Protein 1QYR (pdb70)

Organism: Escherichia coli (strain K12) (NCBI:txid83333)

Sequence (504 aa):
QNFLNDQFVIDSIVSAINPQKGQAMVEIGPGLAALTEPVGERLDQLTVIELDRDLAARLQTHPFLGPKLTIYQQDAMTFNFGELAEKMGQPLRVFGNLPYNISTPLMFHLFSYTDAIADMHFMLQKEVVNRLVAGPNSKAYGRLSVMAQYYCNVIPVLEVPPSAFTPPPKVDSAVVRLVPHATMPHPVKDVRVLSRITTEAFNQRRKTIRNSLGNLFSVEVLTGMGIDPAMRAENISVAQYCQMANYLAENAQNFLNDQFVIDSIVSAINPQKGQAMVEIGPGLAALTEPVGERLDQLTVIELDRDLAARLQTHPFLGPKLTIYQQDAMTFNFGELAEKMGQPLRVFGNLPYNISTPLMFHLFSYTDAIADMHFMLQKEVVNRLVAGPNSKAYGRLSVMAQYYCNVIPVLEVPPSAFTPPPKVDSAVVRLVPHATMPHPVKDVRVLSRITTEAFNQRRKTIRNSLGNLFSVEVLTGMGIDPAMRAENISVAQYCQMANYLAENA

Structure (mmCIF, N/CA/C/O backbone):
data_1QYR
#
_entry.id   1QYR
#
_cell.length_a   173.912
_cell.length_b   38.428
_cell.length_c   82.982
_cell.angle_alpha   90.00
_cell.angle_beta   90.005
_cell.angle_gamma   90.00
#
_symmetry.space_group_name_H-M   'C 1 2 1'
#
loop_
_entity.id
_entity.type
_entity.pdbx_description
1 polymer 'High level Kasugamycin resistance protein'
2 water water
#
loop_
_atom_site.group_PDB
_atom_site.id
_atom_site.type_symbol
_atom_site.label_atom_id
_atom_site.label_alt_id
_atom_site.label_comp_id
_atom_site.label_asym_id
_atom_site.label_entity_id
_atom_site.label_seq_id
_atom_site.pdbx_PDB_ins_code
_atom_site.Cartn_x
_atom_site.Cartn_y
_atom_site.Cartn_z
_atom_site.occupancy
_atom_site.B_iso_or_equiv
_atom_site.auth_seq_id
_atom_site.auth_comp_id
_atom_site.auth_asym_id
_atom_site.auth_atom_id
_atom_site.pdbx_PDB_model_num
ATOM 1 N N . GLN A 1 1 ? 40.929 36.891 26.009 1.00 38.41 17 GLN A N 1
ATOM 2 C CA . GLN A 1 1 ? 39.752 37.805 26.195 1.00 38.24 17 GLN A CA 1
ATOM 3 C C . GLN A 1 1 ? 38.442 37.284 25.562 1.00 37.45 17 GLN A C 1
ATOM 4 O O . GLN A 1 1 ? 37.410 37.281 26.231 1.00 37.88 17 GLN A O 1
ATOM 6 N N . ASN A 1 2 ? 38.473 36.837 24.302 1.00 36.01 18 ASN A N 1
ATOM 7 C CA . ASN A 1 2 ? 37.253 36.319 23.658 1.00 34.65 18 ASN A CA 1
ATOM 8 C C . ASN A 1 2 ? 37.024 34.842 24.012 1.00 33.39 18 ASN A C 1
ATOM 9 O O . ASN A 1 2 ? 37.556 33.941 23.343 1.00 33.85 18 ASN A O 1
ATOM 14 N N . PHE A 1 3 ? 36.223 34.592 25.045 1.00 31.53 19 PHE A N 1
ATOM 15 C CA . PHE A 1 3 ? 36.010 33.220 25.546 1.00 30.08 19 PHE A CA 1
ATOM 16 C C . PHE A 1 3 ? 34.996 32.448 24.736 1.00 29.59 19 PHE A C 1
ATOM 17 O O . PHE A 1 3 ? 33.878 32.923 24.515 1.00 27.66 19 PHE A O 1
ATOM 25 N N . LEU A 1 4 ? 35.393 31.241 24.330 1.00 29.79 20 LEU A N 1
ATOM 26 C CA . LEU A 1 4 ? 34.538 30.359 23.531 1.00 30.67 20 LEU A CA 1
ATOM 27 C C . LEU A 1 4 ? 33.389 29.897 24.394 1.00 31.06 20 LEU A C 1
ATOM 28 O O . LEU A 1 4 ? 33.581 29.364 25.484 1.00 32.21 20 LEU A O 1
ATOM 33 N N . ASN A 1 5 ? 32.183 30.159 23.934 1.00 31.43 21 ASN A N 1
ATOM 34 C CA . ASN A 1 5 ? 31.028 29.930 24.766 1.00 31.72 21 ASN A CA 1
ATOM 35 C C . ASN A 1 5 ? 29.937 29.050 24.130 1.00 30.73 21 ASN A C 1
ATOM 36 O O . ASN A 1 5 ? 29.128 28.471 24.848 1.00 31.51 21 ASN A O 1
ATOM 41 N N . ASP A 1 6 ? 29.922 28.911 22.809 1.00 28.79 22 ASP A N 1
ATOM 42 C CA . ASP A 1 6 ? 28.897 28.078 22.173 1.00 27.48 22 ASP A CA 1
ATOM 43 C C . ASP A 1 6 ? 29.109 26.562 22.361 1.00 26.54 22 ASP A C 1
ATOM 44 O O . ASP A 1 6 ? 30.121 26.035 21.936 1.00 25.21 22 ASP A O 1
ATOM 49 N N . GLN A 1 7 ? 28.144 25.871 22.984 1.00 25.48 23 GLN A N 1
ATOM 50 C CA . GLN A 1 7 ? 28.263 24.428 23.267 1.00 25.13 23 GLN A CA 1
ATOM 51 C C . GLN A 1 7 ? 28.439 23.570 22.019 1.00 24.72 23 GLN A C 1
ATOM 52 O O . GLN A 1 7 ? 29.291 22.671 21.998 1.00 24.15 23 GLN A O 1
ATOM 58 N N . PHE A 1 8 ? 27.654 23.837 20.981 1.00 24.19 24 PHE A N 1
ATOM 59 C CA . PHE A 1 8 ? 27.806 23.058 19.749 1.00 24.71 24 PHE A CA 1
ATOM 60 C C . PHE A 1 8 ? 29.171 23.288 19.127 1.00 23.79 24 PHE A C 1
ATOM 61 O O . PHE A 1 8 ? 29.810 22.347 18.653 1.00 23.73 24 PHE A O 1
ATOM 69 N N . VAL A 1 9 ? 29.637 24.534 19.138 1.00 22.93 25 VAL A N 1
ATOM 70 C CA . VAL A 1 9 ? 30.945 24.790 18.546 1.00 21.48 25 VAL A CA 1
ATOM 71 C C . VAL A 1 9 ? 31.977 24.001 19.344 1.00 20.85 25 VAL A C 1
ATOM 72 O O . VAL A 1 9 ? 32.815 23.292 18.771 1.00 19.88 25 VAL A O 1
ATOM 76 N N . ILE A 1 10 ? 31.893 24.120 20.665 1.00 19.44 26 ILE A N 1
ATOM 77 C CA . ILE A 1 10 ? 32.792 23.377 21.568 1.00 19.77 26 ILE A CA 1
ATOM 78 C C . ILE A 1 10 ? 32.882 21.872 21.280 1.00 20.18 26 ILE A C 1
ATOM 79 O O . ILE A 1 10 ? 33.985 21.306 21.208 1.00 19.84 26 ILE A O 1
ATOM 84 N N . ASP A 1 11 ? 31.706 21.241 21.155 1.00 21.07 27 ASP A N 1
ATOM 85 C CA . ASP A 1 11 ? 31.583 19.826 20.846 1.00 21.21 27 ASP A CA 1
ATOM 86 C C . ASP A 1 11 ? 32.313 19.550 19.518 1.00 21.41 27 ASP A C 1
ATOM 87 O O . ASP A 1 11 ? 33.073 18.579 19.414 1.00 21.07 27 ASP A O 1
ATOM 92 N N . SER A 1 12 ? 32.081 20.408 18.517 1.00 20.70 28 SER A N 1
ATOM 93 C CA . SER A 1 12 ? 32.669 20.214 17.189 1.00 21.21 28 SER A CA 1
ATOM 94 C C . SER A 1 12 ? 34.213 20.241 17.201 1.00 21.30 28 SER A C 1
ATOM 95 O O . SER A 1 12 ? 34.892 19.455 16.514 1.00 21.88 28 SER A O 1
ATOM 98 N N . ILE A 1 13 ? 34.763 21.121 18.018 1.00 21.45 29 ILE A N 1
ATOM 99 C CA . ILE A 1 13 ? 36.215 21.210 18.177 1.00 21.25 29 ILE A CA 1
ATOM 100 C C . ILE A 1 13 ? 36.795 19.994 18.909 1.00 21.41 29 ILE A C 1
ATOM 101 O O . ILE A 1 13 ? 37.831 19.444 18.485 1.00 20.88 29 ILE A O 1
ATOM 106 N N . VAL A 1 14 ? 36.120 19.569 19.984 1.00 21.78 30 VAL A N 1
ATOM 107 C CA . VAL A 1 14 ? 36.550 18.391 20.753 1.00 22.67 30 VAL A CA 1
ATOM 108 C C . VAL A 1 14 ? 36.546 17.157 19.836 1.00 22.86 30 VAL A C 1
ATOM 109 O O . VAL A 1 14 ? 37.496 16.378 19.828 1.00 23.75 30 VAL A O 1
ATOM 113 N N . SER A 1 15 ? 35.469 17.008 19.069 1.00 22.60 31 SER A N 1
ATOM 114 C CA . SER A 1 15 ? 35.322 15.935 18.102 1.00 23.29 31 SER A CA 1
ATOM 115 C C . SER A 1 15 ? 36.490 15.952 17.098 1.00 22.66 31 SER A C 1
ATOM 116 O O . SER A 1 15 ? 37.109 14.911 16.854 1.00 21.71 31 SER A O 1
ATOM 119 N N . ALA A 1 16 ? 36.809 17.132 16.560 1.00 21.65 32 ALA A N 1
ATOM 120 C CA . ALA A 1 16 ? 37.953 17.266 15.638 1.00 21.84 32 ALA A CA 1
ATOM 121 C C . ALA A 1 16 ? 39.276 16.874 16.298 1.00 21.63 32 ALA A C 1
ATOM 122 O O . ALA A 1 16 ? 40.034 16.075 15.747 1.00 22.05 32 ALA A O 1
ATOM 124 N N . ILE A 1 17 ? 39.554 17.423 17.478 1.00 21.85 33 ILE A N 1
ATOM 125 C CA . ILE A 1 17 ? 40.820 17.130 18.167 1.00 22.07 33 ILE A CA 1
ATOM 126 C C . ILE A 1 17 ? 40.944 15.633 18.472 1.00 22.48 33 ILE A C 1
ATOM 127 O O . ILE A 1 17 ? 42.023 15.038 18.305 1.00 22.47 33 ILE A O 1
ATOM 132 N N . ASN A 1 18 ? 39.834 15.036 18.908 1.00 22.70 34 ASN A N 1
ATOM 133 C CA . ASN A 1 18 ? 39.787 13.603 19.252 1.00 23.32 34 ASN A CA 1
ATOM 134 C C . ASN A 1 18 ? 40.893 13.184 20.248 1.00 23.70 34 ASN A C 1
ATOM 135 O O . ASN A 1 18 ? 41.741 12.326 19.953 1.00 23.84 34 ASN A O 1
ATOM 140 N N . PRO A 1 19 ? 40.888 13.768 21.440 1.00 24.39 35 PRO A N 1
ATOM 141 C CA . PRO A 1 19 ? 41.956 13.480 22.403 1.00 24.70 35 PRO A CA 1
ATOM 142 C C . PRO A 1 19 ? 41.796 12.044 22.832 1.00 24.89 35 PRO A C 1
ATOM 143 O O . PRO A 1 19 ? 40.662 11.616 23.032 1.00 24.68 35 PRO A O 1
ATOM 147 N N . GLN A 1 20 ? 42.910 11.327 22.946 1.00 24.85 36 GLN A N 1
ATOM 148 C CA . GLN A 1 20 ? 42.913 9.933 23.333 1.00 26.54 36 GLN A CA 1
ATOM 149 C C . GLN A 1 20 ? 43.823 9.794 24.528 1.00 26.48 36 GLN A C 1
ATOM 150 O O . GLN A 1 20 ? 44.861 10.450 24.601 1.00 25.61 36 GLN A O 1
ATOM 156 N N . LYS A 1 21 ? 43.422 8.944 25.468 1.00 26.91 37 LYS A N 1
ATOM 157 C CA . LYS A 1 21 ? 44.249 8.631 26.617 1.00 28.15 37 LYS A CA 1
ATOM 158 C C . LYS A 1 21 ? 45.652 8.308 26.123 1.00 27.71 37 LYS A C 1
ATOM 159 O O . LYS A 1 21 ? 45.785 7.699 25.078 1.00 28.14 37 LYS A O 1
ATOM 165 N N . GLY A 1 22 ? 46.684 8.717 26.859 1.00 27.25 38 GLY A N 1
ATOM 166 C CA . GLY A 1 22 ? 48.051 8.393 26.478 1.00 27.45 38 GLY A CA 1
ATOM 167 C C . GLY A 1 22 ? 48.758 9.430 25.606 1.00 27.25 38 GLY A C 1
ATOM 168 O O . GLY A 1 22 ? 50.001 9.438 25.524 1.00 27.97 38 GLY A O 1
ATOM 169 N N . GLN A 1 23 ? 47.985 10.291 24.943 1.00 24.91 39 GLN A N 1
ATOM 170 C CA . GLN A 1 23 ? 48.569 11.383 24.183 1.00 23.87 39 GLN A CA 1
ATOM 171 C C . GLN A 1 23 ? 48.975 12.468 25.169 1.00 22.98 39 GLN A C 1
ATOM 172 O O . GLN A 1 23 ? 48.332 12.620 26.216 1.00 23.57 39 GLN A O 1
ATOM 178 N N . ALA A 1 24 ? 50.043 13.200 24.870 1.00 21.71 40 ALA A N 1
ATOM 179 C CA . ALA A 1 24 ? 50.416 14.335 25.713 1.00 21.68 40 ALA A CA 1
ATOM 180 C C . ALA A 1 24 ? 49.884 15.641 25.111 1.00 21.45 40 ALA A C 1
ATOM 181 O O . ALA A 1 24 ? 50.413 16.174 24.108 1.00 21.17 40 ALA A O 1
ATOM 183 N N . MET A 1 25 ? 48.823 16.141 25.730 1.00 20.85 41 MET A N 1
ATOM 184 C CA . MET A 1 25 ? 48.103 17.307 25.230 1.00 21.32 41 MET A CA 1
ATOM 185 C C . MET A 1 25 ? 48.464 18.527 26.035 1.00 20.35 41 MET A C 1
ATOM 186 O O . MET A 1 25 ? 48.635 18.438 27.235 1.00 20.24 41 MET A O 1
ATOM 191 N N . VAL A 1 26 ? 48.535 19.670 25.375 1.00 20.55 42 VAL A N 1
ATOM 192 C CA . VAL A 1 26 ? 48.862 20.916 26.058 1.00 21.60 42 VAL A CA 1
ATOM 193 C C . VAL A 1 26 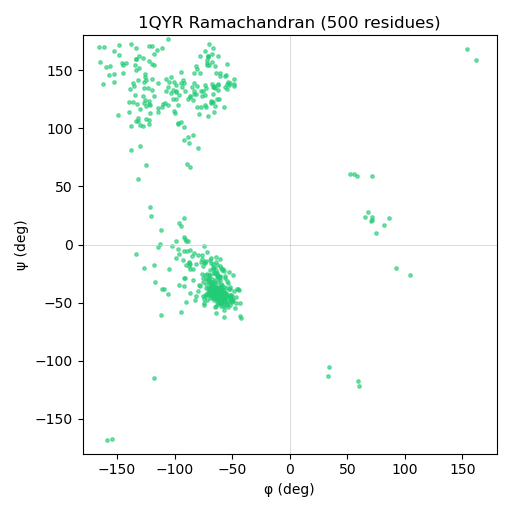? 47.986 21.998 25.496 1.00 22.60 42 VAL A C 1
ATOM 194 O O . VAL A 1 26 ? 47.958 22.211 24.269 1.00 23.61 42 VAL A O 1
ATOM 198 N N . GLU A 1 27 ? 47.223 22.648 26.373 1.00 22.41 43 GLU A N 1
ATOM 199 C CA . GLU A 1 27 ? 46.368 23.753 25.938 1.00 22.72 43 GLU A CA 1
ATOM 200 C C . GLU A 1 27 ? 47.042 25.080 26.233 1.00 23.06 43 GLU A C 1
ATOM 201 O O . GLU A 1 27 ? 47.516 25.316 27.360 1.00 22.73 43 GLU A O 1
ATOM 207 N N . ILE A 1 28 ? 47.046 25.951 25.227 1.00 22.12 44 ILE A N 1
ATOM 208 C CA . ILE A 1 28 ? 47.478 27.329 25.412 1.00 23.26 44 ILE A CA 1
ATOM 209 C C . ILE A 1 28 ? 46.258 28.193 25.630 1.00 23.32 44 ILE A C 1
ATOM 210 O O . ILE A 1 28 ? 45.397 28.271 24.746 1.00 22.99 44 ILE A O 1
ATOM 215 N N . GLY A 1 29 ? 46.188 28.859 26.785 1.00 22.87 45 GLY A N 1
ATOM 216 C CA . GLY A 1 29 ? 45.045 29.701 27.093 1.00 23.33 45 GLY A CA 1
ATOM 217 C C . GLY A 1 29 ? 43.759 28.930 27.394 1.00 23.91 45 GLY A C 1
ATOM 218 O O . GLY A 1 29 ? 42.755 29.136 26.725 1.00 23.56 45 GLY A O 1
ATOM 219 N N . PRO A 1 30 ? 43.768 28.060 28.408 1.00 24.24 46 PRO A N 1
ATOM 220 C CA . PRO A 1 30 ? 42.539 27.341 28.801 1.00 24.42 46 PRO A CA 1
ATOM 221 C C . PRO A 1 30 ? 41.360 28.286 29.152 1.00 24.24 46 PRO A C 1
ATOM 222 O O . PRO A 1 30 ? 40.214 27.905 28.973 1.00 23.81 46 PRO A O 1
ATOM 226 N N . GLY A 1 31 ? 41.643 29.490 29.643 1.00 24.16 47 GLY A N 1
ATOM 227 C CA . GLY A 1 31 ? 40.606 30.480 29.890 1.00 23.96 47 GLY A CA 1
ATOM 228 C C . GLY A 1 31 ? 39.578 29.998 30.887 1.00 23.67 47 GLY A C 1
ATOM 229 O O . GLY A 1 31 ? 39.925 29.624 32.012 1.00 23.11 47 GLY A O 1
ATOM 230 N N . LEU A 1 32 ? 38.319 29.960 30.466 1.00 23.12 48 LEU A N 1
ATOM 231 C CA . LEU A 1 32 ? 37.270 29.449 31.336 1.00 23.54 48 LEU A CA 1
ATOM 232 C C . LEU A 1 32 ? 37.009 27.951 31.167 1.00 23.78 48 LEU A C 1
ATOM 233 O O . LEU A 1 32 ? 35.920 27.457 31.514 1.00 24.15 48 LEU A O 1
ATOM 238 N N . ALA A 1 33 ? 38.013 27.233 30.653 1.00 22.95 49 ALA A N 1
ATOM 239 C CA . ALA A 1 33 ? 37.960 25.765 30.481 1.00 21.85 49 ALA A CA 1
ATOM 240 C C . ALA A 1 33 ? 36.920 25.253 29.479 1.00 21.43 49 ALA A C 1
ATOM 241 O O . ALA A 1 33 ? 36.488 24.094 29.571 1.00 20.43 49 ALA A O 1
ATOM 243 N N . ALA A 1 34 ? 36.525 26.105 28.525 1.00 20.96 50 ALA A N 1
ATOM 244 C CA . ALA A 1 34 ? 35.564 25.698 27.490 1.00 20.36 50 ALA A CA 1
ATOM 245 C C . ALA A 1 34 ? 36.003 24.409 26.777 1.00 20.23 50 ALA A C 1
ATOM 246 O O . ALA A 1 34 ? 35.197 23.482 26.608 1.00 19.34 50 ALA A O 1
ATOM 248 N N . LEU A 1 35 ? 37.268 24.351 26.357 1.00 20.26 51 LEU A N 1
ATOM 249 C CA . LEU A 1 35 ? 37.847 23.101 25.819 1.00 20.81 51 LEU A CA 1
ATOM 250 C C . LEU A 1 35 ? 38.540 22.233 26.875 1.00 20.77 51 LEU A C 1
ATOM 251 O O . LEU A 1 35 ? 38.573 21.011 26.738 1.00 20.93 51 LEU A O 1
ATOM 256 N N . THR A 1 36 ? 39.074 22.845 27.929 1.00 21.75 52 THR A N 1
ATOM 257 C CA . THR A 1 36 ? 39.870 22.082 28.897 1.00 21.93 52 THR A CA 1
ATOM 258 C C . THR A 1 36 ? 39.031 20.978 29.526 1.00 22.99 52 THR A C 1
ATOM 259 O O . THR A 1 36 ? 39.496 19.834 29.636 1.00 22.32 52 THR A O 1
ATOM 263 N N . GLU A 1 37 ? 37.804 21.324 29.929 1.00 22.37 53 GLU A N 1
ATOM 264 C CA . GLU A 1 37 ? 36.914 20.362 30.573 1.00 23.69 53 GLU A CA 1
ATOM 265 C C . GLU A 1 37 ? 36.666 19.122 29.715 1.00 23.04 53 GLU A C 1
ATOM 266 O O . GLU A 1 37 ? 37.014 18.021 30.141 1.00 23.44 53 GLU A O 1
ATOM 272 N N . PRO A 1 38 ? 36.069 19.273 28.528 1.00 22.52 54 PRO A N 1
ATOM 273 C CA . PRO A 1 38 ? 35.781 18.103 27.687 1.00 22.95 54 PRO A CA 1
ATOM 274 C C . PRO A 1 38 ? 37.014 17.356 27.178 1.00 22.66 54 PRO A C 1
ATOM 275 O O . PRO A 1 38 ? 36.977 16.114 27.103 1.00 23.02 54 PRO A O 1
ATOM 279 N N . VAL A 1 39 ? 38.085 18.069 26.857 1.00 22.01 55 VAL A N 1
ATOM 280 C CA . VAL A 1 39 ? 39.317 17.382 26.478 1.00 22.93 55 VAL A CA 1
ATOM 281 C C . VAL A 1 39 ? 39.865 16.604 27.702 1.00 22.96 55 VAL A C 1
ATOM 282 O O . VAL A 1 39 ? 40.196 15.424 27.601 1.00 22.92 55 VAL A O 1
ATOM 286 N N . GLY A 1 40 ? 39.925 17.260 28.858 1.00 23.22 56 GLY A N 1
ATOM 287 C CA . GLY A 1 40 ? 40.492 16.658 30.052 1.00 23.94 56 GLY A CA 1
ATOM 288 C C . GLY A 1 40 ? 39.735 15.427 30.526 1.00 24.84 56 GLY A C 1
ATOM 289 O O . GLY A 1 40 ? 40.305 14.515 31.072 1.00 25.43 56 GLY A O 1
ATOM 290 N N . GLU A 1 41 ? 38.436 15.407 30.310 1.00 25.76 57 GLU A N 1
ATOM 291 C CA . GLU A 1 41 ? 37.596 14.262 30.631 1.00 27.73 57 GLU A CA 1
ATOM 292 C C . GLU A 1 41 ? 38.013 12.978 29.888 1.00 27.34 57 GLU A C 1
ATOM 293 O O . GLU A 1 41 ? 37.667 11.865 30.277 1.00 27.40 57 GLU A O 1
ATOM 299 N N . ARG A 1 42 ? 38.742 13.132 28.796 1.00 26.34 58 ARG A N 1
ATOM 300 C CA . ARG A 1 42 ? 39.140 11.976 28.032 1.00 26.26 58 ARG A CA 1
ATOM 301 C C . ARG A 1 42 ? 40.540 11.504 28.403 1.00 25.65 58 ARG A C 1
ATOM 302 O O . ARG A 1 42 ? 40.964 10.450 27.948 1.00 26.28 58 ARG A O 1
ATOM 310 N N . LEU A 1 43 ? 41.235 12.285 29.223 1.00 25.17 59 LEU A N 1
ATOM 311 C CA . LEU A 1 43 ? 42.641 12.053 29.542 1.00 25.16 59 LEU A CA 1
ATOM 312 C C . LEU A 1 43 ? 42.816 11.785 31.023 1.00 25.01 59 LEU A C 1
ATOM 313 O O . LEU A 1 43 ? 41.912 12.063 31.817 1.00 24.72 59 LEU A O 1
ATOM 318 N N . ASP A 1 44 ? 43.981 11.229 31.374 1.00 25.87 60 ASP A N 1
ATOM 319 C CA . ASP A 1 44 ? 44.430 11.084 32.761 1.00 26.68 60 ASP A CA 1
ATOM 320 C C . ASP A 1 44 ? 45.270 12.288 33.233 1.00 26.10 60 ASP A C 1
ATOM 321 O O . ASP A 1 44 ? 45.278 12.618 34.416 1.00 25.38 60 ASP A O 1
ATOM 326 N N . GLN A 1 45 ? 45.964 12.941 32.302 1.00 25.24 61 GLN A N 1
ATOM 327 C CA . GLN A 1 45 ? 46.800 14.110 32.616 1.00 25.31 61 GLN A CA 1
ATOM 328 C C . GLN A 1 45 ? 46.735 15.063 31.444 1.00 24.48 61 GLN A C 1
ATOM 329 O O . GLN A 1 45 ? 46.414 14.658 30.324 1.00 24.76 61 GLN A O 1
ATOM 335 N N . LEU A 1 46 ? 47.003 16.339 31.699 1.00 24.01 62 LEU A N 1
ATOM 336 C CA . LEU A 1 46 ? 46.843 17.375 30.682 1.00 23.53 62 LEU A CA 1
ATOM 337 C C . LEU A 1 46 ? 47.628 18.579 31.147 1.00 23.34 62 LEU A C 1
ATOM 338 O O . LEU A 1 46 ? 47.612 18.913 32.341 1.00 22.72 62 LEU A O 1
ATOM 343 N N . THR A 1 47 ? 48.339 19.219 30.227 1.00 22.46 63 THR A N 1
ATOM 344 C CA . THR A 1 47 ? 49.154 20.365 30.593 1.00 22.41 63 THR A CA 1
ATOM 345 C C . THR A 1 47 ? 48.510 21.629 30.067 1.00 22.85 63 THR A C 1
ATOM 346 O O . THR A 1 47 ? 47.945 21.631 28.981 1.00 24.15 63 THR A O 1
ATOM 350 N N . VAL A 1 48 ? 48.573 22.712 30.825 1.00 23.32 64 VAL A N 1
ATOM 351 C CA . VAL A 1 48 ? 48.010 23.977 30.332 1.00 23.03 64 VAL A CA 1
ATOM 352 C C . VAL A 1 48 ? 48.975 25.113 30.564 1.00 23.82 64 VAL A C 1
ATOM 353 O O . VAL A 1 48 ? 49.811 25.049 31.464 1.00 22.66 64 VAL A O 1
ATOM 357 N N . ILE A 1 49 ? 48.897 26.109 29.682 1.00 24.78 65 ILE A N 1
ATOM 358 C CA . ILE A 1 49 ? 49.687 27.320 29.796 1.00 25.41 65 ILE A CA 1
ATOM 359 C C . ILE A 1 49 ? 48.709 28.494 29.869 1.00 25.43 65 ILE A C 1
ATOM 360 O O . ILE A 1 49 ? 47.975 28.759 28.926 1.00 24.36 65 ILE A O 1
ATOM 365 N N . GLU A 1 50 ? 48.672 29.153 31.030 1.00 25.94 66 GLU A N 1
ATOM 366 C CA . GLU A 1 50 ? 47.689 30.191 31.304 1.00 26.14 66 GLU A CA 1
ATOM 367 C C . GLU A 1 50 ? 48.372 31.377 31.968 1.00 26.63 66 GLU A C 1
ATOM 368 O O . GLU A 1 50 ? 48.990 31.241 33.020 1.00 26.52 66 GLU A O 1
ATOM 374 N N . LEU A 1 51 ? 48.241 32.538 31.339 1.00 26.84 67 LEU A N 1
ATOM 375 C CA . LEU A 1 51 ? 48.842 33.769 31.834 1.00 27.60 67 LEU A CA 1
ATOM 376 C C . LEU A 1 51 ? 47.992 34.475 32.880 1.00 26.58 67 LEU A C 1
ATOM 377 O O . LEU A 1 51 ? 48.522 35.142 33.741 1.00 25.93 67 LEU A O 1
ATOM 382 N N . ASP A 1 52 ? 46.675 34.327 32.789 1.00 26.27 68 ASP A N 1
ATOM 383 C CA . ASP A 1 52 ? 45.773 34.990 33.723 1.00 26.68 68 ASP A CA 1
ATOM 384 C C . ASP A 1 52 ? 45.756 34.203 35.034 1.00 26.03 68 ASP A C 1
ATOM 385 O 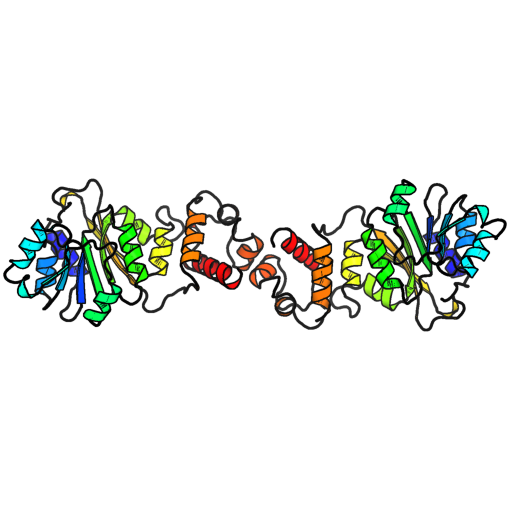O . ASP A 1 52 ? 45.256 33.069 35.095 1.00 24.99 68 ASP A O 1
ATOM 390 N N . ARG A 1 53 ? 46.293 34.812 36.080 1.00 25.67 69 ARG A N 1
ATOM 391 C CA . ARG A 1 53 ? 46.419 34.142 37.373 1.00 26.11 69 ARG A CA 1
ATOM 392 C C . ARG A 1 53 ? 45.063 33.840 37.994 1.00 25.08 69 ARG A C 1
ATOM 393 O O . ARG A 1 53 ? 44.894 32.802 38.621 1.00 25.09 69 ARG A O 1
ATOM 401 N N . ASP A 1 54 ? 44.108 34.744 37.797 1.00 24.57 70 ASP A N 1
ATOM 402 C CA . ASP A 1 54 ? 42.727 34.542 38.233 1.00 24.92 70 ASP A CA 1
ATOM 403 C C . ASP A 1 54 ? 42.103 33.259 37.665 1.00 24.61 70 ASP A C 1
ATOM 404 O O . ASP A 1 54 ? 41.552 32.455 38.418 1.00 23.75 70 ASP A O 1
ATOM 409 N N . LEU A 1 55 ? 42.166 33.088 36.343 1.00 24.74 71 LEU A N 1
ATOM 410 C CA . LEU A 1 55 ? 41.611 31.892 35.699 1.00 24.69 71 LEU A CA 1
ATOM 411 C C . LEU A 1 55 ? 42.411 30.616 35.983 1.00 24.68 71 LEU A C 1
ATOM 412 O O . LEU A 1 55 ? 41.830 29.536 36.040 1.00 24.59 71 LEU A O 1
ATOM 417 N N . ALA A 1 56 ? 43.722 30.745 36.217 1.00 24.18 72 ALA A N 1
ATOM 418 C CA . ALA A 1 56 ? 44.556 29.581 36.508 1.00 23.52 72 ALA A CA 1
ATOM 419 C C . ALA A 1 56 ? 44.155 28.983 37.847 1.00 23.66 72 ALA A C 1
ATOM 420 O O . ALA A 1 56 ? 44.177 27.765 38.022 1.00 23.48 72 ALA A O 1
ATOM 422 N N . ALA A 1 57 ? 43.795 29.853 38.788 1.00 23.69 73 ALA A N 1
ATOM 423 C CA . ALA A 1 57 ? 43.429 29.427 40.126 1.00 23.88 73 ALA A CA 1
ATOM 424 C C . ALA A 1 57 ? 42.103 28.663 40.088 1.00 23.74 73 ALA A C 1
ATOM 425 O O . ALA A 1 57 ? 41.917 27.737 40.873 1.00 24.26 73 ALA A O 1
ATOM 427 N N . ARG A 1 58 ? 41.202 29.046 39.181 1.00 23.26 74 ARG A N 1
ATOM 428 C CA . ARG A 1 58 ? 39.924 28.358 39.014 1.00 23.39 74 ARG A CA 1
ATOM 429 C C . ARG A 1 58 ? 40.076 26.943 38.388 1.00 23.42 74 ARG A C 1
ATOM 430 O O . ARG A 1 58 ? 39.273 26.041 38.667 1.00 22.71 74 ARG A O 1
ATOM 438 N N . LEU A 1 59 ? 41.074 26.758 37.523 1.00 23.09 75 LEU A N 1
ATOM 439 C CA . LEU A 1 59 ? 41.382 25.423 36.989 1.00 23.65 75 LEU A CA 1
ATOM 440 C C . LEU A 1 59 ? 41.833 24.468 38.087 1.00 24.43 75 LEU A C 1
ATOM 441 O O . LEU A 1 59 ? 41.389 23.327 38.179 1.00 24.68 75 LEU A O 1
ATOM 446 N N . GLN A 1 60 ? 42.721 24.951 38.940 1.00 25.10 76 GLN A N 1
ATOM 447 C CA . GLN A 1 60 ? 43.296 24.138 39.988 1.00 25.56 76 GLN A CA 1
ATOM 448 C C . GLN A 1 60 ? 42.226 23.583 40.934 1.00 24.51 76 GLN A C 1
ATOM 449 O O . GLN A 1 60 ? 42.380 22.483 41.443 1.00 24.27 76 GLN A O 1
ATOM 455 N N . THR A 1 61 ? 41.154 24.339 41.186 1.00 23.41 77 THR A N 1
ATOM 456 C CA . THR A 1 61 ? 40.090 23.865 42.077 1.00 22.99 77 THR A CA 1
ATOM 457 C C . THR A 1 61 ? 38.946 23.110 41.378 1.00 22.68 77 THR A C 1
ATOM 458 O O . THR A 1 61 ? 37.961 22.746 42.032 1.00 22.94 77 THR A O 1
ATOM 462 N N . HIS A 1 62 ? 39.065 22.862 40.074 1.00 21.73 78 HIS A N 1
ATOM 463 C CA . HIS A 1 62 ? 38.081 22.030 39.398 1.00 22.14 78 HIS A CA 1
ATOM 464 C C . HIS A 1 62 ? 38.220 20.578 39.919 1.00 21.60 78 HIS A C 1
ATOM 465 O O . HIS A 1 62 ? 39.291 20.001 39.851 1.00 21.67 78 HIS A O 1
ATOM 472 N N . PRO A 1 63 ? 37.153 20.013 40.474 1.00 22.11 79 PRO A N 1
ATOM 473 C CA . PRO A 1 63 ? 37.225 18.703 41.157 1.00 22.11 79 PRO A CA 1
ATOM 474 C C . PRO A 1 63 ? 37.765 17.530 40.325 1.00 22.15 79 PRO A C 1
ATOM 475 O O . PRO A 1 63 ? 38.331 16.587 40.921 1.00 22.54 79 PRO A O 1
ATOM 479 N N . PHE A 1 64 ? 37.607 17.591 39.011 1.00 21.40 80 PHE A N 1
ATOM 480 C CA . PHE A 1 64 ? 37.999 16.511 38.109 1.00 23.15 80 PHE A CA 1
ATOM 481 C C . PHE A 1 64 ? 39.224 16.857 37.261 1.00 23.03 80 PHE A C 1
ATOM 482 O O . PHE A 1 64 ? 40.118 16.020 37.046 1.00 23.40 80 PHE A O 1
ATOM 490 N N . LEU A 1 65 ? 39.281 18.107 36.839 1.00 22.25 81 LEU A N 1
ATOM 491 C CA . LEU A 1 65 ? 40.390 18.621 36.061 1.00 22.30 81 LEU A CA 1
ATOM 492 C C . LEU A 1 65 ? 41.604 18.852 36.952 1.00 21.98 81 LEU A C 1
ATOM 493 O O . LEU A 1 65 ? 42.717 18.494 36.578 1.00 22.28 81 LEU A O 1
ATOM 498 N N . GLY A 1 66 ? 41.388 19.449 38.124 1.00 20.82 82 GLY A N 1
ATOM 499 C CA . GLY A 1 66 ? 42.457 19.777 39.056 1.00 20.70 82 GLY A CA 1
ATOM 500 C C . GLY A 1 66 ? 43.523 18.700 39.241 1.00 21.54 82 GLY A C 1
ATOM 501 O O . GLY A 1 66 ? 44.685 18.927 38.920 1.00 21.10 82 GLY A O 1
ATOM 502 N N . PRO A 1 67 ? 43.129 17.529 39.760 1.00 21.79 83 PRO A N 1
ATOM 503 C CA . PRO A 1 67 ? 44.060 16.401 39.936 1.00 21.98 83 PRO A CA 1
ATOM 504 C C . PRO A 1 67 ? 44.827 16.023 38.662 1.00 22.34 83 PRO A C 1
ATOM 505 O O . PRO A 1 67 ? 45.899 15.429 38.771 1.00 23.14 83 PRO A O 1
ATOM 509 N N . LYS A 1 68 ? 44.288 16.363 37.501 1.00 21.68 84 LYS A N 1
ATOM 510 C CA . LYS A 1 68 ? 44.872 16.012 36.220 1.00 22.04 84 LYS A CA 1
ATOM 511 C C . LYS A 1 68 ? 45.813 17.059 35.626 1.00 22.11 84 LYS A C 1
ATOM 512 O O . LYS A 1 68 ? 46.544 16.774 34.659 1.00 21.59 84 LYS A O 1
ATOM 518 N N . LEU A 1 69 ? 45.791 18.263 36.176 1.00 22.23 85 LEU A N 1
ATOM 519 C CA . LEU A 1 69 ? 46.387 19.393 35.475 1.00 23.12 85 LEU A CA 1
ATOM 520 C C . LEU A 1 69 ? 47.779 19.749 35.939 1.00 23.29 85 LEU A C 1
ATOM 521 O O . LEU A 1 69 ? 48.047 19.801 37.141 1.00 23.26 85 LEU A O 1
ATOM 526 N N . THR A 1 70 ? 48.656 20.028 34.978 1.00 23.10 86 THR A N 1
ATOM 527 C CA . THR A 1 70 ? 49.923 20.702 35.276 1.00 23.37 86 THR A CA 1
ATOM 528 C C . THR A 1 70 ? 49.730 22.067 34.666 1.00 23.25 86 THR A C 1
ATOM 529 O O . THR A 1 70 ? 49.467 22.196 33.461 1.00 22.52 86 THR A O 1
ATOM 533 N N . ILE A 1 71 ? 49.836 23.087 35.493 1.00 22.87 87 ILE A N 1
ATOM 534 C CA . ILE A 1 71 ? 49.561 24.439 35.065 1.00 24.12 87 ILE A CA 1
ATOM 535 C C . ILE A 1 71 ? 50.833 25.281 35.017 1.00 25.43 87 ILE A C 1
ATOM 536 O O . ILE A 1 71 ? 51.496 25.478 36.050 1.00 24.08 87 ILE A O 1
ATOM 541 N N . TYR A 1 72 ? 51.179 25.774 33.822 1.00 25.67 88 TYR A N 1
ATOM 542 C CA . TYR A 1 72 ? 52.278 26.738 33.710 1.00 27.05 88 TYR A CA 1
ATOM 543 C C . TYR A 1 72 ? 51.732 28.161 33.611 1.00 28.17 88 TYR A C 1
ATOM 544 O O . TYR A 1 72 ? 51.072 28.532 32.633 1.00 28.77 88 TYR A O 1
ATOM 553 N N . GLN A 1 73 ? 51.985 28.959 34.635 1.00 29.02 89 GLN A N 1
ATOM 554 C CA . GLN A 1 73 ? 51.516 30.333 34.631 1.00 30.63 89 GLN A CA 1
ATOM 555 C C . GLN A 1 73 ? 52.584 31.203 33.990 1.00 31.47 89 GLN A C 1
ATOM 556 O O . GLN A 1 73 ? 53.257 32.007 34.637 1.00 31.37 89 GLN A O 1
ATOM 562 N N . GLN A 1 74 ? 52.739 31.006 32.686 1.00 33.11 90 GLN A N 1
ATOM 563 C CA . GLN A 1 74 ? 53.640 31.826 31.900 1.00 34.35 90 GLN A CA 1
ATOM 564 C C . GLN A 1 74 ? 53.235 32.062 30.451 1.00 34.75 90 GLN A C 1
ATOM 565 O O . GLN A 1 74 ? 52.266 31.507 29.943 1.00 34.38 90 GLN A O 1
ATOM 571 N N . ASP A 1 75 ? 53.986 32.943 29.815 1.00 34.89 91 ASP A N 1
ATOM 572 C CA . ASP A 1 75 ? 53.704 33.335 28.466 1.00 35.01 91 ASP A CA 1
ATOM 573 C C . ASP A 1 75 ? 54.132 32.191 27.523 1.00 34.12 91 ASP A C 1
ATOM 574 O O . ASP A 1 75 ? 55.223 31.633 27.666 1.00 34.11 91 ASP A O 1
ATOM 579 N N . ALA A 1 76 ? 53.255 31.822 26.593 1.00 33.03 92 ALA A N 1
ATOM 580 C CA . ALA A 1 76 ? 53.532 30.722 25.686 1.00 32.18 92 ALA A CA 1
ATOM 581 C C . ALA A 1 76 ? 54.590 31.113 24.676 1.00 32.15 92 ALA A C 1
ATOM 582 O O . ALA A 1 76 ? 55.269 30.259 24.137 1.00 31.98 92 ALA A O 1
ATOM 584 N N . MET A 1 77 ? 54.710 32.408 24.406 1.00 32.57 93 MET A N 1
ATOM 585 C CA . MET A 1 77 ? 55.649 32.920 23.405 1.00 33.29 93 MET A CA 1
ATOM 586 C C . MET A 1 77 ? 57.079 32.434 23.599 1.00 32.66 93 MET A C 1
ATOM 587 O O . MET A 1 77 ? 57.777 32.180 22.636 1.00 33.20 93 MET A O 1
ATOM 592 N N . THR A 1 78 ? 57.516 32.344 24.845 1.00 32.55 94 THR A N 1
ATOM 593 C CA . THR A 1 78 ? 58.877 31.918 25.156 1.00 32.06 94 THR A CA 1
ATOM 594 C C . THR A 1 78 ? 58.859 30.654 26.024 1.00 30.93 94 THR A C 1
ATOM 595 O O . THR A 1 78 ? 59.803 30.385 26.761 1.00 30.91 94 THR A O 1
ATOM 599 N N . PHE A 1 79 ? 57.772 29.886 25.940 1.00 29.49 95 PHE A N 1
ATOM 600 C CA . PHE A 1 79 ? 57.699 28.619 26.650 1.00 27.14 95 PHE A CA 1
ATOM 601 C C . PHE A 1 79 ? 58.525 27.588 25.893 1.00 25.87 95 PHE A C 1
ATOM 602 O O . PHE A 1 79 ? 58.407 27.442 24.663 1.00 25.24 95 PHE A O 1
ATOM 610 N N . ASN A 1 80 ? 59.361 26.864 26.627 1.00 24.22 96 ASN A N 1
ATOM 611 C CA . ASN A 1 80 ? 60.170 25.825 26.004 1.00 23.39 96 ASN A CA 1
ATOM 612 C C . ASN A 1 80 ? 59.404 24.511 25.754 1.00 22.97 96 ASN A C 1
ATOM 613 O O . ASN A 1 80 ? 59.488 23.568 26.571 1.00 22.00 96 ASN A O 1
ATOM 618 N N . PHE A 1 81 ? 58.676 24.463 24.633 1.00 21.54 97 PHE A N 1
ATOM 619 C CA . PHE A 1 81 ? 57.940 23.257 24.212 1.00 22.05 97 PHE A CA 1
ATOM 620 C C . PHE A 1 81 ? 58.829 22.030 23.962 1.00 21.79 97 PHE A C 1
ATOM 621 O O . PHE A 1 81 ? 58.382 20.885 24.132 1.00 21.78 97 PHE A O 1
ATOM 629 N N . GLY A 1 82 ? 60.086 22.269 23.583 1.00 21.58 98 GLY A N 1
ATOM 630 C CA . GLY A 1 82 ? 60.974 21.175 23.241 1.00 22.07 98 GLY A CA 1
ATOM 631 C C . GLY A 1 82 ? 61.322 20.402 24.503 1.00 22.35 98 GLY A C 1
ATOM 632 O O . GLY A 1 82 ? 61.372 19.181 24.504 1.00 22.57 98 GLY A O 1
ATOM 633 N N . GLU A 1 83 ? 61.556 21.157 25.567 1.00 21.75 99 GLU A N 1
ATOM 634 C CA . GLU A 1 83 ? 61.796 20.636 26.889 1.00 22.46 99 GLU A CA 1
ATOM 635 C C . GLU A 1 83 ? 60.561 19.926 27.478 1.00 21.71 99 GLU A C 1
ATOM 636 O O . GLU A 1 83 ? 60.694 18.914 28.158 1.00 22.46 99 GLU A O 1
ATOM 642 N N . LEU A 1 84 ? 59.367 20.453 27.217 1.00 20.84 100 LEU A N 1
ATOM 643 C CA . LEU A 1 84 ? 58.125 19.820 27.696 1.00 20.11 100 LEU A CA 1
ATOM 644 C C . LEU A 1 84 ? 57.891 18.479 27.002 1.00 19.47 100 LEU A C 1
ATOM 645 O O . LEU A 1 84 ? 57.419 17.525 27.625 1.00 19.03 100 LEU A O 1
ATOM 650 N N . ALA A 1 85 ? 58.247 18.403 25.718 1.00 19.66 101 ALA A N 1
ATOM 651 C CA . ALA A 1 85 ? 58.144 17.155 24.983 1.00 19.80 101 ALA A CA 1
ATOM 652 C C . ALA A 1 85 ? 59.059 16.093 25.589 1.00 20.30 101 ALA A C 1
ATOM 653 O O . ALA A 1 85 ? 58.692 14.924 25.654 1.00 20.22 101 ALA A O 1
ATOM 655 N N . GLU A 1 86 ? 60.256 16.505 26.002 1.00 21.06 102 GLU A N 1
ATOM 656 C CA . GLU A 1 86 ? 61.197 15.621 26.692 1.00 22.01 102 GLU A CA 1
ATOM 657 C C . GLU A 1 86 ? 60.620 15.097 27.990 1.00 21.63 102 GLU A C 1
ATOM 658 O O . GLU A 1 86 ? 60.742 13.900 28.307 1.00 22.21 102 GLU A O 1
ATOM 664 N N . LYS A 1 87 ? 60.002 15.984 28.764 1.00 21.49 103 LYS A N 1
ATOM 665 C CA . LYS A 1 87 ? 59.356 15.576 30.008 1.00 21.76 103 LYS A CA 1
ATOM 666 C C . LYS A 1 87 ? 58.129 14.668 29.811 1.00 21.24 103 LYS A C 1
ATOM 667 O O . LYS A 1 87 ? 57.939 13.731 30.566 1.00 20.25 103 LYS A O 1
ATOM 673 N N . MET A 1 88 ? 57.290 14.965 28.821 1.00 20.73 104 MET A N 1
ATOM 674 C CA . MET A 1 88 ? 56.134 14.112 28.559 1.00 21.07 104 MET A CA 1
ATOM 675 C C . MET A 1 88 ? 56.599 12.816 27.901 1.00 20.27 104 MET A C 1
ATOM 676 O O . MET A 1 88 ? 55.865 11.853 27.865 1.00 20.07 104 MET A O 1
ATOM 681 N N . GLY A 1 89 ? 57.828 12.820 27.391 1.00 20.16 105 GLY A N 1
ATOM 682 C CA . GLY A 1 89 ? 58.412 11.682 26.703 1.00 20.41 105 GLY A CA 1
ATOM 683 C C . GLY A 1 89 ? 57.839 11.340 25.330 1.00 20.23 105 GLY A C 1
ATOM 684 O O . GLY A 1 89 ? 57.988 10.208 24.879 1.00 19.58 105 GLY A O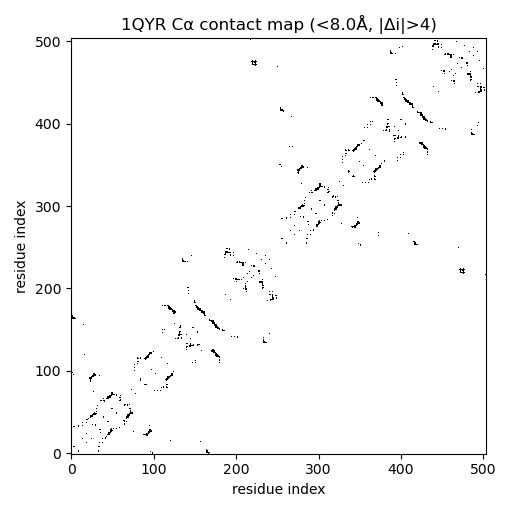 1
ATOM 685 N N . GLN A 1 90 ? 57.175 12.304 24.688 1.00 20.14 106 GLN A N 1
ATOM 686 C CA . GLN A 1 90 ? 56.570 12.109 23.371 1.00 20.69 106 GLN A CA 1
ATOM 687 C C . GLN A 1 90 ? 56.213 13.451 22.750 1.00 20.35 106 GLN A C 1
ATOM 688 O O . GLN A 1 90 ? 56.048 14.428 23.468 1.00 19.86 106 GLN A O 1
ATOM 694 N N . PRO A 1 91 ? 56.106 13.517 21.422 1.00 20.94 107 PRO A N 1
ATOM 695 C CA . PRO A 1 91 ? 55.694 14.769 20.741 1.00 20.47 107 PRO A CA 1
ATOM 696 C C . PRO A 1 91 ? 54.334 15.283 21.248 1.00 20.52 107 PRO A C 1
ATOM 697 O O . PRO A 1 91 ? 53.456 14.488 21.603 1.00 19.96 107 PRO A O 1
ATOM 701 N N . LEU A 1 92 ? 54.178 16.603 21.320 1.00 20.65 108 LEU A N 1
ATOM 702 C CA . LEU A 1 92 ? 53.019 17.223 21.982 1.00 19.90 108 LEU A CA 1
ATOM 703 C C . LEU A 1 92 ? 51.851 17.500 21.047 1.00 20.22 108 LEU A C 1
ATOM 704 O O . LEU A 1 92 ? 52.050 17.936 19.927 1.00 19.13 108 LEU A O 1
ATOM 709 N N . ARG A 1 93 ? 50.623 17.243 21.512 1.00 20.59 109 ARG A N 1
ATOM 710 C CA . ARG A 1 93 ? 49.429 17.686 20.779 1.00 20.31 109 ARG A CA 1
ATOM 711 C C . ARG A 1 93 ? 49.027 19.020 21.359 1.00 20.86 109 ARG A C 1
ATOM 712 O O . ARG A 1 93 ? 48.475 19.079 22.469 1.00 21.10 109 ARG A O 1
ATOM 720 N N . VAL A 1 94 ? 49.293 20.092 20.612 1.00 20.67 110 VAL A N 1
ATOM 721 C CA . VAL A 1 94 ? 49.038 21.435 21.104 1.00 20.76 110 VAL A CA 1
ATOM 722 C C . VAL A 1 94 ? 47.650 21.954 20.644 1.00 20.92 110 VAL A C 1
ATOM 723 O O . VAL A 1 94 ? 47.231 21.722 19.517 1.00 19.89 110 VAL A O 1
ATOM 727 N N . PHE A 1 95 ? 46.932 22.634 21.533 1.00 20.57 111 PHE A N 1
ATOM 728 C CA . PHE A 1 95 ? 45.645 23.218 21.135 1.00 21.22 111 PHE A CA 1
ATOM 729 C C . PHE A 1 95 ? 45.322 24.517 21.872 1.00 21.38 111 PHE A C 1
ATOM 730 O O . PHE A 1 95 ? 45.926 24.841 22.901 1.00 19.65 111 PHE A O 1
ATOM 738 N N . GLY A 1 96 ? 44.377 25.284 21.339 1.00 21.94 112 GLY A N 1
ATOM 739 C CA . GLY A 1 96 ? 43.948 26.457 22.074 1.00 23.89 112 GLY A CA 1
ATOM 740 C C . GLY A 1 96 ? 43.217 27.524 21.287 1.00 24.59 112 GLY A C 1
ATOM 741 O O . GLY A 1 96 ? 43.299 27.585 20.053 1.00 24.63 112 GLY A O 1
ATOM 742 N N . ASN A 1 97 ? 42.471 28.341 22.020 1.00 25.33 113 ASN A N 1
ATOM 743 C CA . ASN A 1 97 ? 41.839 29.544 21.468 1.00 26.45 113 ASN A CA 1
ATOM 744 C C . ASN A 1 97 ? 42.834 30.701 21.581 1.00 26.89 113 ASN A C 1
ATOM 745 O O . ASN A 1 97 ? 42.897 31.375 22.601 1.00 27.29 113 ASN A O 1
ATOM 750 N N . LEU A 1 98 ? 43.624 30.924 20.542 1.00 27.94 114 LEU A N 1
ATOM 751 C CA . LEU A 1 98 ? 44.705 31.909 20.592 1.00 28.84 114 LEU A CA 1
ATOM 752 C C . LEU A 1 98 ? 44.250 33.368 20.385 1.00 30.44 114 LEU A C 1
ATOM 753 O O . LEU A 1 98 ? 43.436 33.642 19.492 1.00 30.76 114 LEU A O 1
ATOM 758 N N . PRO A 1 99 ? 44.763 34.308 21.190 1.00 31.54 115 PRO A N 1
ATOM 759 C CA . PRO A 1 99 ? 44.473 35.730 20.945 1.00 32.45 115 PRO A CA 1
ATOM 760 C C . PRO A 1 99 ? 45.092 36.125 19.601 1.00 33.29 115 PRO A C 1
ATOM 761 O O . PRO A 1 99 ? 46.243 35.745 19.311 1.00 33.20 115 PRO A O 1
ATOM 765 N N . TYR A 1 100 ? 44.322 36.839 18.786 1.00 34.31 116 TYR A N 1
ATOM 766 C CA . TYR A 1 100 ? 44.748 37.247 17.441 1.00 35.55 116 TYR A CA 1
ATOM 767 C C . TYR A 1 100 ? 46.142 37.891 17.458 1.00 36.41 116 TYR A C 1
ATOM 768 O O . TYR A 1 100 ? 46.890 37.816 16.496 1.00 37.02 116 TYR A O 1
ATOM 770 N N . ASN A 1 101 ? 46.494 38.458 18.602 1.00 36.98 117 ASN A N 1
ATOM 771 C CA . ASN A 1 101 ? 47.677 39.286 18.772 1.00 37.61 117 ASN A CA 1
ATOM 772 C C . ASN A 1 101 ? 49.004 38.530 18.679 1.00 37.11 117 ASN A C 1
ATOM 773 O O . ASN A 1 101 ? 49.992 39.045 18.152 1.00 37.03 117 ASN A O 1
ATOM 778 N N . ILE A 1 102 ? 49.005 37.305 19.194 1.00 36.38 118 ILE A N 1
ATOM 779 C CA . ILE A 1 102 ? 50.210 36.508 19.371 1.00 35.39 118 ILE A CA 1
ATOM 780 C C . ILE A 1 102 ? 50.219 35.264 18.480 1.00 34.84 118 ILE A C 1
ATOM 781 O O . ILE A 1 102 ? 51.190 34.507 18.484 1.00 34.59 118 ILE A O 1
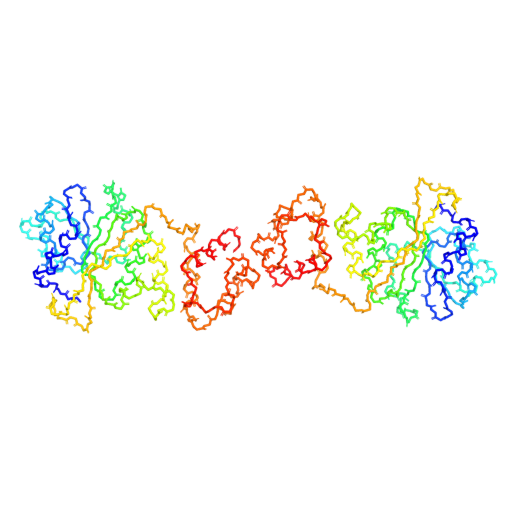ATOM 786 N N . SER A 1 103 ? 49.137 35.063 17.724 1.00 33.92 119 SER A N 1
ATOM 787 C CA . SER A 1 103 ? 48.913 33.811 16.991 1.00 33.60 119 SER A CA 1
ATOM 788 C C . SER A 1 103 ? 50.009 33.483 15.964 1.00 32.80 119 SER A C 1
ATOM 789 O O . SER A 1 103 ? 50.487 32.356 15.911 1.00 31.78 119 SER A O 1
ATOM 792 N N . THR A 1 104 ? 50.432 34.480 15.187 1.00 32.49 120 THR A N 1
ATOM 793 C CA . THR A 1 104 ? 51.461 34.257 14.164 1.00 32.10 120 THR A CA 1
ATOM 794 C C . THR A 1 104 ? 52.872 34.042 14.745 1.00 31.58 120 THR A C 1
ATOM 795 O O . THR A 1 104 ? 53.530 33.068 14.381 1.00 32.13 120 THR A O 1
ATOM 799 N N . PRO A 1 105 ? 53.327 34.882 15.678 1.00 30.85 121 PRO A N 1
ATOM 800 C CA . PRO A 1 105 ? 54.606 34.617 16.353 1.00 29.74 121 PRO A CA 1
ATOM 801 C C . PRO A 1 105 ? 54.590 33.277 17.118 1.00 28.05 121 PRO A C 1
ATOM 802 O O . PRO A 1 105 ? 55.592 32.568 17.133 1.00 27.64 121 PRO A O 1
ATOM 806 N N . LEU A 1 106 ? 53.467 32.915 17.726 1.00 26.59 122 LEU A N 1
ATOM 807 C CA . LEU A 1 106 ? 53.427 31.652 18.455 1.00 24.87 122 LEU A CA 1
ATOM 808 C C . LEU A 1 106 ? 53.565 30.474 17.521 1.00 24.03 122 LEU A C 1
ATOM 809 O O . LEU A 1 106 ? 54.261 29.502 17.829 1.00 23.21 122 LEU A O 1
ATOM 814 N N . MET A 1 107 ? 52.888 30.544 16.378 1.00 23.75 123 MET A N 1
ATOM 815 C CA . MET A 1 107 ? 52.984 29.468 15.414 1.00 23.55 123 MET A CA 1
ATOM 816 C C . MET A 1 107 ? 54.437 29.273 14.959 1.00 23.51 123 MET A C 1
ATOM 817 O O . MET A 1 107 ? 54.902 28.149 14.850 1.00 23.40 123 MET A O 1
ATOM 822 N N . PHE A 1 108 ? 55.153 30.361 14.689 1.00 23.59 124 PHE A N 1
ATOM 823 C CA . PHE A 1 108 ? 56.559 30.234 14.283 1.00 23.63 124 PHE A CA 1
ATOM 824 C C . PHE A 1 108 ? 57.401 29.711 15.438 1.00 23.54 124 PHE A C 1
ATOM 825 O O . PHE A 1 108 ? 58.311 28.901 15.243 1.00 22.98 124 PHE A O 1
ATOM 833 N N . HIS A 1 109 ? 57.084 30.174 16.646 1.00 23.46 125 HIS A N 1
ATOM 834 C CA . HIS A 1 109 ? 57.761 29.671 17.832 1.00 23.37 125 HIS A CA 1
ATOM 835 C C . HIS A 1 109 ? 57.585 28.132 17.888 1.00 23.41 125 HIS A C 1
ATOM 836 O O . HIS A 1 109 ? 58.552 27.407 18.096 1.00 23.76 125 HIS A O 1
ATOM 843 N N . LEU A 1 110 ? 56.358 27.645 17.682 1.00 23.07 126 LEU A N 1
ATOM 844 C CA . LEU A 1 110 ? 56.079 26.201 17.671 1.00 23.28 126 LEU A CA 1
ATOM 845 C C . LEU A 1 110 ? 56.741 25.459 16.514 1.00 23.24 126 LEU A C 1
ATOM 846 O O . LEU A 1 110 ? 57.266 24.354 16.703 1.00 22.51 126 LEU A O 1
ATOM 851 N N . PHE A 1 111 ? 56.712 26.065 15.324 1.00 23.45 127 PHE A N 1
ATOM 852 C CA . PHE A 1 111 ? 57.331 25.461 14.155 1.00 23.89 127 PHE A CA 1
ATOM 853 C C . PHE A 1 111 ? 58.801 25.133 14.380 1.00 23.99 127 PHE A C 1
ATOM 854 O O . PHE A 1 111 ? 59.251 24.083 13.940 1.00 23.76 127 PHE A O 1
ATOM 862 N N . SER A 1 112 ? 59.528 26.057 15.030 1.00 24.66 128 SER A N 1
ATOM 863 C CA . SER A 1 112 ? 60.964 25.935 15.323 1.00 25.44 128 SER A CA 1
ATOM 864 C C . SER A 1 112 ? 61.324 24.679 16.122 1.00 25.64 128 SER A C 1
ATOM 865 O O . SER A 1 112 ? 62.479 24.237 16.091 1.00 25.24 128 SER A O 1
ATOM 868 N N . TYR A 1 113 ? 60.347 24.123 16.848 1.00 26.56 129 TYR A N 1
ATOM 869 C CA . TYR A 1 113 ? 60.551 22.869 17.621 1.00 26.95 129 TYR A CA 1
ATOM 870 C C . TYR A 1 113 ? 60.275 21.598 16.804 1.00 27.41 129 TYR A C 1
ATOM 871 O O . TYR A 1 113 ? 60.322 20.503 17.336 1.00 27.33 129 TYR A O 1
ATOM 880 N N . THR A 1 114 ? 59.953 21.767 15.516 1.00 28.91 130 THR A N 1
ATOM 881 C CA . THR A 1 114 ? 59.749 20.667 14.558 1.00 29.67 130 THR A CA 1
ATOM 882 C C . THR A 1 114 ? 59.131 19.387 15.160 1.00 30.49 130 THR A C 1
ATOM 883 O O . THR A 1 114 ? 57.910 19.349 15.461 1.00 30.62 130 THR A O 1
ATOM 887 N N . ASP A 1 115 ? 60.022 18.381 15.312 1.00 30.69 131 ASP A N 1
ATOM 888 C CA . ASP A 1 115 ? 59.827 17.032 15.884 1.00 30.62 131 ASP A CA 1
ATOM 889 C C . ASP A 1 115 ? 59.027 16.972 17.179 1.00 29.37 131 ASP A C 1
ATOM 890 O O . ASP A 1 115 ? 58.282 16.014 17.406 1.00 29.00 131 ASP A O 1
ATOM 895 N N . ALA A 1 116 ? 59.251 17.951 18.053 1.00 27.89 132 ALA A N 1
ATOM 896 C CA . ALA A 1 116 ? 58.660 17.963 19.397 1.00 26.30 132 ALA A CA 1
ATOM 897 C C . ALA A 1 116 ? 57.133 18.126 19.416 1.00 25.18 132 ALA A C 1
ATOM 898 O O . ALA A 1 116 ? 56.484 17.821 20.429 1.00 24.84 132 ALA A O 1
ATOM 900 N N . ILE A 1 117 ? 56.557 18.619 18.315 1.00 24.36 133 ILE A N 1
ATOM 901 C CA . ILE A 1 117 ? 55.101 18.815 18.222 1.00 22.33 133 ILE A CA 1
ATOM 902 C C . ILE A 1 117 ? 54.457 17.785 17.280 1.00 21.84 133 ILE A C 1
ATOM 903 O O . ILE A 1 117 ? 54.820 17.715 16.095 1.00 22.15 133 ILE A O 1
ATOM 908 N N . ALA A 1 118 ? 53.499 17.004 17.792 1.00 20.31 134 ALA A N 1
ATOM 909 C CA . ALA A 1 118 ? 52.758 16.020 16.971 1.00 19.50 134 ALA A CA 1
ATOM 910 C C . ALA A 1 118 ? 51.768 16.781 16.084 1.00 19.11 134 ALA A C 1
ATOM 911 O O . ALA A 1 118 ? 51.708 16.592 14.877 1.00 17.46 134 ALA A O 1
ATOM 913 N N . ASP A 1 119 ? 50.970 17.644 16.705 1.00 18.83 135 ASP A N 1
ATOM 914 C CA . ASP A 1 119 ? 50.044 18.455 15.932 1.00 19.32 135 ASP A CA 1
ATOM 915 C C . ASP A 1 119 ? 49.573 19.650 16.741 1.00 19.56 135 ASP A C 1
ATOM 916 O O . ASP A 1 119 ? 49.887 19.742 17.936 1.00 20.41 135 ASP A O 1
ATOM 921 N N . MET A 1 120 ? 48.884 20.570 16.063 1.00 19.50 136 MET A N 1
ATOM 922 C CA . MET A 1 120 ? 48.359 21.795 16.639 1.00 19.51 136 MET A CA 1
ATOM 923 C C . MET A 1 120 ? 46.936 22.021 16.178 1.00 20.07 136 MET A C 1
ATOM 924 O O . MET A 1 120 ? 46.626 21.834 14.985 1.00 19.96 136 MET A O 1
ATOM 929 N N . HIS A 1 121 ? 46.063 22.413 17.106 1.00 19.66 137 HIS A N 1
ATOM 930 C CA . HIS A 1 121 ? 44.674 22.761 16.763 1.00 19.31 137 HIS A CA 1
ATOM 931 C C . HIS A 1 121 ? 44.406 24.110 17.410 1.00 20.31 137 HIS A C 1
ATOM 932 O O . HIS A 1 121 ? 44.225 24.198 18.641 1.00 19.90 137 HIS A O 1
ATOM 939 N N . PHE A 1 122 ? 44.426 25.159 16.593 1.00 20.39 138 PHE A N 1
ATOM 940 C CA . PHE A 1 122 ? 44.235 26.528 17.066 1.00 20.80 138 PHE A CA 1
ATOM 941 C C . PHE A 1 122 ? 43.036 27.234 16.461 1.00 20.84 138 PHE A C 1
ATOM 942 O O . PHE A 1 122 ? 42.776 27.130 15.250 1.00 20.32 138 PHE A O 1
ATOM 950 N N . MET A 1 123 ? 42.369 28.027 17.298 1.00 20.47 139 MET A N 1
ATOM 951 C CA . MET A 1 123 ? 41.407 29.007 16.843 1.00 21.17 139 MET A CA 1
ATOM 952 C C . MET A 1 123 ? 42.125 30.284 16.435 1.00 21.95 139 MET A C 1
ATOM 953 O O . MET A 1 123 ? 42.871 30.888 17.231 1.00 23.20 139 MET A O 1
ATOM 958 N N . LEU A 1 124 ? 41.899 30.717 15.200 1.00 22.11 140 LEU A N 1
ATOM 959 C CA . LEU A 1 124 ? 42.563 31.907 14.672 1.00 22.48 140 LEU A CA 1
ATOM 960 C C . LEU A 1 124 ? 41.532 32.705 13.907 1.00 22.30 140 LEU A C 1
ATOM 961 O O . LEU A 1 124 ? 40.419 32.214 13.666 1.00 21.10 140 LEU A O 1
ATOM 966 N N . GLN A 1 125 ? 41.913 33.907 13.481 1.00 22.91 141 GLN A N 1
ATOM 967 C CA . GLN A 1 125 ? 41.072 34.711 12.601 1.00 24.36 141 GLN A CA 1
ATOM 968 C C . GLN A 1 125 ? 40.923 33.922 11.314 1.00 23.82 141 GLN A C 1
ATOM 969 O O . GLN A 1 125 ? 41.892 33.321 10.832 1.00 23.26 141 GLN A O 1
ATOM 975 N N . LYS A 1 126 ? 39.718 33.900 10.763 1.00 24.01 142 LYS A N 1
ATOM 976 C CA . LYS A 1 126 ? 39.447 33.098 9.579 1.00 23.68 142 LYS A CA 1
ATOM 977 C C . LYS A 1 126 ? 40.394 33.406 8.405 1.00 24.34 142 LYS A C 1
ATOM 978 O O . LYS A 1 126 ? 40.882 32.479 7.725 1.00 24.49 142 LYS A O 1
ATOM 984 N N . GLU A 1 127 ? 40.663 34.685 8.164 1.00 23.74 143 GLU A N 1
ATOM 985 C CA . GLU A 1 127 ? 41.581 35.050 7.088 1.00 24.28 143 GLU A CA 1
ATOM 986 C C . GLU A 1 127 ? 43.021 34.532 7.314 1.00 23.04 143 GLU A C 1
ATOM 987 O O . GLU A 1 127 ? 43.783 34.292 6.361 1.00 22.37 143 GLU A O 1
ATOM 993 N N . VAL A 1 128 ? 43.390 34.358 8.578 1.00 22.07 144 VAL A N 1
ATOM 994 C CA . VAL A 1 128 ? 44.705 33.774 8.870 1.00 21.00 144 VAL A CA 1
ATOM 995 C C . VAL A 1 128 ? 44.725 32.296 8.460 1.00 20.23 144 VAL A C 1
ATOM 996 O O . VAL A 1 128 ? 45.698 31.819 7.864 1.00 19.70 144 VAL A O 1
ATOM 1000 N N . VAL A 1 129 ? 43.653 31.571 8.768 1.00 20.05 145 VAL A N 1
ATOM 1001 C CA . VAL A 1 129 ? 43.555 30.156 8.371 1.00 19.93 145 VAL A CA 1
ATOM 1002 C C . VAL A 1 129 ? 43.594 30.034 6.820 1.00 20.54 145 VAL A C 1
ATOM 1003 O O . VAL A 1 129 ? 44.306 29.193 6.255 1.00 19.94 145 VAL A O 1
ATOM 1007 N N . ASN A 1 130 ? 42.842 30.897 6.139 1.00 21.02 146 ASN A N 1
ATOM 1008 C CA . ASN A 1 130 ? 42.858 30.906 4.683 1.00 21.71 146 ASN A CA 1
ATOM 1009 C C . ASN A 1 130 ? 44.263 31.113 4.093 1.00 21.59 146 ASN A C 1
ATOM 1010 O O . ASN A 1 130 ? 44.601 30.456 3.113 1.00 21.41 146 ASN A O 1
ATOM 1015 N N . ARG A 1 131 ? 45.096 31.951 4.732 1.00 21.20 147 ARG A N 1
ATOM 1016 C CA . ARG A 1 131 ? 46.468 32.187 4.240 1.00 21.65 147 ARG A CA 1
ATOM 1017 C C . ARG A 1 131 ? 47.350 30.991 4.500 1.00 21.46 147 ARG A C 1
ATOM 1018 O O . ARG A 1 131 ? 48.136 30.579 3.628 1.00 20.53 147 ARG A O 1
ATOM 1026 N N . LEU A 1 132 ? 47.195 30.427 5.699 1.00 21.46 148 LEU A N 1
ATOM 1027 C CA . LEU A 1 132 ? 47.977 29.270 6.102 1.00 21.86 148 LEU A CA 1
ATOM 1028 C C . LEU A 1 132 ? 47.832 28.160 5.064 1.00 21.49 148 LEU A C 1
ATOM 1029 O O . LEU A 1 132 ? 48.832 27.558 4.663 1.00 21.10 148 LEU A O 1
ATOM 1034 N N . VAL A 1 133 ? 46.598 27.918 4.609 1.00 21.08 149 VAL A N 1
ATOM 1035 C CA . VAL A 1 133 ? 46.337 26.777 3.743 1.00 20.91 149 VAL A CA 1
ATOM 1036 C C . VAL A 1 133 ? 46.494 27.102 2.246 1.00 20.84 149 VAL A C 1
ATOM 1037 O O . VAL A 1 133 ? 46.600 26.197 1.440 1.00 19.48 149 VAL A O 1
ATOM 1041 N N . ALA A 1 134 ? 46.484 28.391 1.898 1.00 20.67 150 ALA A N 1
ATOM 1042 C CA . ALA A 1 134 ? 46.389 28.828 0.492 1.00 21.22 150 ALA A CA 1
ATOM 1043 C C . ALA A 1 134 ? 47.479 28.225 -0.398 1.00 20.76 150 ALA A C 1
ATOM 1044 O O . ALA A 1 134 ? 48.581 27.968 0.053 1.00 19.80 150 ALA A O 1
ATOM 1046 N N . GLY A 1 135 ? 47.128 27.962 -1.650 1.00 21.59 151 GLY A N 1
ATOM 1047 C CA . GLY A 1 135 ? 48.080 27.470 -2.627 1.00 22.30 151 GLY A CA 1
ATOM 1048 C C . GLY A 1 135 ? 48.426 28.604 -3.576 1.00 22.26 151 GLY A C 1
ATOM 1049 O O . GLY A 1 135 ? 47.882 29.688 -3.439 1.00 21.91 151 GLY A O 1
ATOM 1050 N N . PRO A 1 136 ? 49.341 28.376 -4.519 1.00 22.59 152 PRO A N 1
ATOM 1051 C CA . PRO A 1 136 ? 49.771 29.448 -5.419 1.00 22.48 152 PRO A CA 1
ATOM 1052 C C . PRO A 1 136 ? 48.618 29.951 -6.259 1.00 22.50 152 PRO A C 1
ATOM 1053 O O . PRO A 1 136 ? 47.587 29.295 -6.365 1.00 21.08 152 PRO A O 1
ATOM 1057 N N . ASN A 1 137 ? 48.809 31.138 -6.830 1.00 23.12 153 ASN A N 1
ATOM 1058 C CA . ASN A 1 137 ? 47.855 31.771 -7.743 1.00 24.36 153 ASN A CA 1
ATOM 1059 C C . ASN A 1 137 ? 46.571 32.301 -7.103 1.00 24.99 153 ASN A C 1
ATOM 1060 O O . ASN A 1 137 ? 45.588 32.539 -7.780 1.00 25.69 153 ASN A O 1
ATOM 1065 N N . SER A 1 138 ? 46.612 32.543 -5.802 1.00 25.54 154 SER A N 1
ATOM 1066 C CA . SER A 1 138 ? 45.480 33.134 -5.100 1.00 26.22 154 SER A CA 1
ATOM 1067 C C . SER A 1 138 ? 45.923 34.272 -4.170 1.00 26.34 154 SER A C 1
ATOM 1068 O O . SER A 1 138 ? 47.093 34.356 -3.757 1.00 25.32 154 SER A O 1
ATOM 1071 N N . LYS A 1 139 ? 44.957 35.118 -3.826 1.00 25.97 155 LYS A N 1
ATOM 1072 C CA . LYS A 1 139 ? 45.184 36.298 -3.001 1.00 25.78 155 LYS A CA 1
ATOM 1073 C C . LYS A 1 139 ? 45.742 35.946 -1.634 1.00 24.77 155 LYS A C 1
ATOM 1074 O O . LYS A 1 139 ? 46.598 36.652 -1.124 1.00 24.49 155 LYS A O 1
ATOM 1080 N N . ALA A 1 140 ? 45.257 34.855 -1.047 1.00 23.73 156 ALA A N 1
ATOM 1081 C CA . ALA A 1 140 ? 45.630 34.476 0.322 1.00 23.31 156 ALA A CA 1
ATOM 1082 C C . ALA A 1 140 ? 47.052 33.872 0.421 1.00 22.20 156 ALA A C 1
ATOM 1083 O O . ALA A 1 140 ? 47.654 33.818 1.506 1.00 21.67 156 ALA A O 1
ATOM 1085 N N . TYR A 1 141 ? 47.589 33.423 -0.713 1.00 21.03 157 TYR A N 1
ATOM 1086 C CA . TYR A 1 141 ? 48.933 32.846 -0.749 1.00 19.77 157 TYR A CA 1
ATOM 1087 C C . TYR A 1 141 ? 49.956 33.932 -0.448 1.00 19.47 157 TYR A C 1
ATOM 1088 O O . TYR A 1 141 ? 50.013 34.949 -1.136 1.00 18.69 157 TYR A O 1
ATOM 1097 N N . GLY A 1 142 ? 50.760 33.709 0.580 1.00 18.81 158 GLY A N 1
ATOM 1098 C CA . GLY A 1 142 ? 51.820 34.641 0.919 1.00 18.83 158 GLY A CA 1
ATOM 1099 C C . GLY A 1 142 ? 52.947 33.953 1.656 1.00 18.59 158 GLY A C 1
ATOM 1100 O O . GLY A 1 142 ? 53.036 32.714 1.713 1.00 17.97 158 GLY A O 1
ATOM 1101 N N . ARG A 1 143 ? 53.823 34.756 2.236 1.00 19.36 159 ARG A N 1
ATOM 1102 C CA . ARG A 1 143 ? 54.965 34.192 2.974 1.00 20.72 159 ARG A CA 1
ATOM 1103 C C . ARG A 1 143 ? 54.510 33.216 4.050 1.00 20.45 159 ARG A C 1
ATOM 1104 O O . ARG A 1 143 ? 55.149 32.196 4.293 1.00 21.82 159 ARG A O 1
ATOM 1112 N N . LEU A 1 144 ? 53.396 33.522 4.695 1.00 20.62 160 LEU A N 1
ATOM 1113 C CA . LEU A 1 144 ? 52.912 32.661 5.765 1.00 20.02 160 LEU A CA 1
ATOM 1114 C C . LEU A 1 144 ? 52.468 31.263 5.256 1.00 19.71 160 LEU A C 1
ATOM 1115 O O . LEU A 1 144 ? 52.797 30.222 5.868 1.00 18.71 160 LEU A O 1
ATOM 1120 N N . SER A 1 145 ? 51.730 31.240 4.150 1.00 17.74 161 SER A N 1
ATOM 1121 C CA . SER A 1 145 ? 51.452 29.998 3.430 1.00 18.66 161 SER A CA 1
ATOM 1122 C C . SER A 1 145 ? 52.718 29.171 3.215 1.00 19.22 161 SER A C 1
ATOM 1123 O O . SER A 1 145 ? 52.777 27.992 3.611 1.00 19.20 161 SER A O 1
ATOM 1126 N N . VAL A 1 146 ? 53.741 29.786 2.614 1.00 19.26 162 VAL A N 1
ATOM 1127 C CA . VAL A 1 146 ? 54.965 29.057 2.262 1.00 19.93 162 VAL A CA 1
ATOM 1128 C C . VAL A 1 146 ? 55.723 28.520 3.504 1.00 21.10 162 VAL A C 1
ATOM 1129 O O . VAL A 1 146 ? 56.034 27.328 3.580 1.00 20.71 162 VAL A O 1
ATOM 1133 N N . MET A 1 147 ? 56.014 29.401 4.470 1.00 21.67 163 MET A N 1
ATOM 1134 C CA . MET A 1 147 ? 56.699 28.995 5.700 1.00 22.15 163 MET A CA 1
ATOM 1135 C C . MET A 1 147 ? 55.908 27.923 6.459 1.00 21.88 163 MET A C 1
ATOM 1136 O O . MET A 1 147 ? 56.455 26.889 6.843 1.00 21.56 163 MET A O 1
ATOM 1141 N N . ALA A 1 148 ? 54.615 28.170 6.659 1.00 22.09 164 ALA A N 1
ATOM 1142 C CA . ALA A 1 148 ? 53.737 27.221 7.368 1.00 21.67 164 ALA A CA 1
ATOM 1143 C C . ALA A 1 148 ? 53.680 25.870 6.666 1.00 21.93 164 ALA A C 1
ATOM 1144 O O . ALA A 1 148 ? 53.780 24.815 7.316 1.00 22.62 164 ALA A O 1
ATOM 1146 N N . GLN A 1 149 ? 53.605 25.893 5.341 1.00 21.86 165 GLN A N 1
ATOM 1147 C CA . GLN A 1 149 ? 53.554 24.648 4.562 1.00 21.41 165 GLN A CA 1
ATOM 1148 C C . GLN A 1 149 ? 54.912 23.912 4.429 1.00 21.40 165 GLN A C 1
ATOM 1149 O O . GLN A 1 149 ? 54.959 22.693 4.244 1.00 20.39 165 GLN A O 1
ATOM 1155 N N . TYR A 1 150 ? 56.009 24.660 4.545 1.00 22.31 166 TYR A N 1
ATOM 1156 C CA . TYR A 1 150 ? 57.337 24.044 4.658 1.00 22.35 166 TYR A CA 1
ATOM 1157 C C . TYR A 1 150 ? 57.354 23.128 5.896 1.00 21.97 166 TYR A C 1
ATOM 1158 O O . TYR A 1 150 ? 57.786 21.955 5.834 1.00 21.42 166 TYR A O 1
ATOM 1167 N N . TYR A 1 151 ? 56.890 23.679 7.017 1.00 21.13 167 TYR A N 1
ATOM 1168 C CA . TYR A 1 151 ? 56.917 22.973 8.290 1.00 21.19 167 TYR A CA 1
ATOM 1169 C C . TYR A 1 151 ? 55.805 21.924 8.413 1.00 21.64 167 TYR A C 1
ATOM 1170 O O . TYR A 1 151 ? 56.031 20.884 9.007 1.00 21.06 167 TYR A O 1
ATOM 1179 N N . CYS A 1 152 ? 54.618 22.196 7.858 1.00 21.12 168 CYS A N 1
ATOM 1180 C CA . CYS A 1 152 ? 53.422 21.406 8.203 1.00 21.73 168 CYS A CA 1
ATOM 1181 C C . CYS A 1 152 ? 52.469 21.129 7.055 1.00 21.53 168 CYS A C 1
ATOM 1182 O O . CYS A 1 152 ? 52.387 21.902 6.071 1.00 21.58 168 CYS A O 1
ATOM 1185 N N . ASN A 1 153 ? 51.705 20.050 7.216 1.00 20.70 169 ASN A N 1
ATOM 1186 C CA . ASN A 1 153 ? 50.457 19.860 6.477 1.00 20.72 169 ASN A CA 1
ATOM 1187 C C . ASN A 1 153 ? 49.403 20.783 7.125 1.00 20.92 169 ASN A C 1
ATOM 1188 O O . ASN A 1 153 ? 49.225 20.776 8.352 1.00 21.84 169 ASN A O 1
ATOM 1193 N N . VAL A 1 154 ? 48.734 21.601 6.335 1.00 20.67 170 VAL A N 1
ATOM 1194 C CA . VAL A 1 154 ? 47.825 22.608 6.883 1.00 20.22 170 VAL A CA 1
ATOM 1195 C C . VAL A 1 154 ? 46.394 22.141 6.639 1.00 20.73 170 VAL A C 1
ATOM 1196 O O . VAL A 1 154 ? 46.015 21.944 5.505 1.00 19.86 170 VAL A O 1
ATOM 1200 N N . ILE A 1 155 ? 45.613 21.951 7.708 1.00 21.15 171 ILE A N 1
ATOM 1201 C CA . ILE A 1 155 ? 44.263 21.352 7.577 1.00 21.13 171 ILE A CA 1
ATOM 1202 C C . ILE A 1 155 ? 43.148 22.164 8.228 1.00 21.21 171 ILE A C 1
ATOM 1203 O O . ILE A 1 155 ? 42.972 22.135 9.468 1.00 21.76 171 ILE A O 1
ATOM 1208 N N . PRO A 1 156 ? 42.398 22.890 7.410 1.00 21.85 172 PRO A N 1
ATOM 1209 C CA . PRO A 1 156 ? 41.286 23.702 7.916 1.00 21.48 172 PRO A CA 1
ATOM 1210 C C . PRO A 1 156 ? 40.231 22.835 8.572 1.00 21.94 172 PRO A C 1
ATOM 1211 O O . PRO A 1 156 ? 39.867 21.760 8.058 1.00 21.13 172 PRO A O 1
ATOM 1215 N N . VAL A 1 157 ? 39.729 23.292 9.710 1.00 21.79 173 VAL A N 1
ATOM 1216 C CA . VAL A 1 157 ? 38.767 22.467 10.434 1.00 22.58 173 VAL A CA 1
ATOM 1217 C C . VAL A 1 157 ? 37.372 23.040 10.446 1.00 22.42 173 VAL A C 1
ATOM 1218 O O . VAL A 1 157 ? 36.424 22.387 10.008 1.00 22.00 173 VAL A O 1
ATOM 1222 N N . LEU A 1 158 ? 37.229 24.229 11.016 1.00 22.46 174 LEU A N 1
ATOM 1223 C CA . LEU A 1 158 ? 35.906 24.766 11.280 1.00 23.56 174 LEU A CA 1
ATOM 1224 C C . LEU A 1 158 ? 35.956 26.245 11.077 1.00 23.72 174 LEU A C 1
ATOM 1225 O O . LEU A 1 158 ? 36.968 26.858 11.409 1.00 24.35 174 LEU A O 1
ATOM 1230 N N . GLU A 1 159 ? 34.851 26.825 10.617 1.00 23.12 175 GLU A N 1
ATOM 1231 C CA . GLU A 1 159 ? 34.698 28.281 10.631 1.00 24.06 175 GLU A CA 1
ATOM 1232 C C . GLU A 1 159 ? 33.742 28.615 11.763 1.00 22.75 175 GLU A C 1
ATOM 1233 O O . GLU A 1 159 ? 32.759 27.900 11.972 1.00 21.74 175 GLU A O 1
ATOM 1239 N N . VAL A 1 160 ? 34.028 29.686 12.494 1.00 22.19 176 VAL A N 1
ATOM 1240 C CA . VAL A 1 160 ? 33.275 29.992 13.701 1.00 21.91 176 VAL A CA 1
ATOM 1241 C C . VAL A 1 160 ? 32.867 31.470 13.729 1.00 22.71 176 VAL A C 1
ATOM 1242 O O . VAL A 1 160 ? 33.728 32.354 13.728 1.00 22.81 176 VAL A O 1
ATOM 1246 N N . PRO A 1 161 ? 31.565 31.737 13.795 1.00 23.12 177 PRO A N 1
ATOM 1247 C CA . PRO A 1 161 ? 31.054 33.120 13.798 1.00 23.30 177 PRO A CA 1
ATOM 1248 C C . PRO A 1 161 ? 31.334 33.848 15.132 1.00 23.45 177 PRO A C 1
ATOM 1249 O O . PRO A 1 161 ? 31.501 33.188 16.182 1.00 22.44 177 PRO A O 1
ATOM 1253 N N . PRO A 1 162 ? 31.371 35.188 15.107 1.00 23.59 178 PRO A N 1
ATOM 1254 C CA . PRO A 1 162 ? 31.607 35.955 16.336 1.00 23.65 178 PRO A CA 1
ATOM 1255 C C . PRO A 1 162 ? 30.647 35.600 17.471 1.00 23.06 178 PRO A C 1
ATOM 1256 O O . PRO A 1 162 ? 31.059 35.606 18.629 1.00 22.72 178 PRO A O 1
ATOM 1260 N N . SER A 1 163 ? 29.413 35.245 17.140 1.00 22.53 179 SER A N 1
ATOM 1261 C CA . SER A 1 163 ? 28.396 35.000 18.153 1.00 22.78 179 SER A CA 1
ATOM 1262 C C . SER A 1 163 ? 28.765 33.796 19.023 1.00 22.63 179 SER A C 1
ATOM 1263 O O . SER A 1 163 ? 28.131 33.549 20.048 1.00 22.75 179 SER A O 1
ATOM 1266 N N . ALA A 1 164 ? 29.778 33.036 18.615 1.00 21.84 180 ALA A N 1
ATOM 1267 C CA . ALA A 1 164 ? 30.187 31.882 19.412 1.00 22.74 180 ALA A CA 1
ATOM 1268 C C . ALA A 1 164 ? 31.055 32.243 20.617 1.00 22.39 180 ALA A C 1
ATOM 1269 O O . ALA A 1 164 ? 31.374 31.378 21.420 1.00 21.13 180 ALA A O 1
ATOM 1271 N N . PHE A 1 165 ? 31.484 33.504 20.706 1.00 23.31 181 PHE A N 1
ATOM 1272 C CA . PHE A 1 165 ? 32.391 33.922 21.783 1.00 24.09 181 PHE A CA 1
ATOM 1273 C C . PHE A 1 165 ? 31.742 34.985 22.669 1.00 25.13 181 PHE A C 1
ATOM 1274 O O . PHE A 1 165 ? 30.875 35.746 22.221 1.00 24.34 181 PHE A O 1
ATOM 1282 N N . THR A 1 166 ? 32.200 35.053 23.913 1.00 25.86 182 THR A N 1
ATOM 1283 C CA . THR A 1 166 ? 31.770 36.087 24.834 1.00 27.87 182 THR A CA 1
ATOM 1284 C C . THR A 1 166 ? 33.024 36.685 25.439 1.00 28.57 182 THR A C 1
ATOM 1285 O O . THR A 1 166 ? 33.762 35.971 26.136 1.00 27.87 182 THR A O 1
ATOM 1289 N N . PRO A 1 167 ? 33.273 37.978 25.187 1.00 29.66 183 PRO A N 1
ATOM 1290 C CA . PRO A 1 167 ? 32.492 38.791 24.241 1.00 30.10 183 PRO A CA 1
ATOM 1291 C C . PRO A 1 167 ? 32.763 38.417 22.768 1.00 30.46 183 PRO A C 1
ATOM 1292 O O . PRO A 1 167 ? 33.818 37.846 22.527 1.00 30.10 183 PRO A O 1
ATOM 1296 N N . PRO A 1 168 ? 31.863 38.735 21.826 1.00 30.81 184 PRO A N 1
ATOM 1297 C CA . PRO A 1 168 ? 32.092 38.407 20.407 1.00 31.39 184 PRO A CA 1
ATOM 1298 C C . PRO A 1 168 ? 33.279 39.174 19.799 1.00 31.81 184 PRO A C 1
ATOM 1299 O O . PRO A 1 168 ? 33.388 40.370 20.061 1.00 31.78 184 PRO A O 1
ATOM 1303 N N . PRO A 1 169 ? 34.144 38.511 19.018 1.00 31.98 185 PRO A N 1
ATOM 1304 C CA . PRO A 1 169 ? 35.193 39.219 18.272 1.00 31.98 185 PRO A CA 1
ATOM 1305 C C . PRO A 1 169 ? 34.553 40.023 17.155 1.00 31.82 185 PRO A C 1
ATOM 1306 O O . PRO A 1 169 ? 33.354 39.864 16.883 1.00 31.60 185 PRO A O 1
ATOM 1310 N N . LYS A 1 170 ? 35.356 40.840 16.484 1.00 31.93 186 LYS A N 1
ATOM 1311 C CA . LYS A 1 170 ? 34.873 41.655 15.368 1.00 32.09 186 LYS A CA 1
ATOM 1312 C C . LYS A 1 170 ? 34.929 40.927 14.023 1.00 31.58 186 LYS A C 1
ATOM 1313 O O . LYS A 1 170 ? 34.306 41.355 13.071 1.00 31.49 186 LYS A O 1
ATOM 1319 N N . VAL A 1 171 ? 35.663 39.822 13.944 1.00 30.54 187 VAL A N 1
ATOM 1320 C CA . VAL A 1 171 ? 35.827 39.134 12.662 1.00 29.95 187 VAL A CA 1
ATOM 1321 C C . VAL A 1 171 ? 35.565 37.625 12.778 1.00 28.54 187 VAL A C 1
ATOM 1322 O O . VAL A 1 171 ? 35.548 37.081 13.877 1.00 27.60 187 VAL A O 1
ATOM 1326 N N . ASP A 1 172 ? 35.327 36.961 11.648 1.00 27.91 188 ASP A N 1
ATOM 1327 C CA . ASP A 1 172 ? 35.150 35.507 11.658 1.00 27.40 188 ASP A CA 1
ATOM 1328 C C . ASP A 1 172 ? 36.409 34.799 12.179 1.00 26.16 188 ASP A C 1
ATOM 1329 O O . ASP A 1 172 ? 37.522 35.286 12.004 1.00 25.45 188 ASP A O 1
ATOM 1334 N N . SER A 1 173 ? 36.198 33.673 12.855 1.00 25.18 189 SER A N 1
ATOM 1335 C CA . SER A 1 173 ? 37.263 32.840 13.386 1.00 23.82 189 SER A CA 1
ATOM 1336 C C . SER A 1 173 ? 37.229 31.491 12.669 1.00 23.01 189 SER A C 1
ATOM 1337 O O . SER A 1 173 ? 36.251 31.172 11.984 1.00 21.84 189 SER A O 1
ATOM 1340 N N . ALA A 1 174 ? 38.294 30.700 12.839 1.00 22.19 190 ALA A N 1
ATOM 1341 C CA . ALA A 1 174 ? 38.353 29.359 12.263 1.00 20.94 190 ALA A CA 1
ATOM 1342 C C . ALA A 1 174 ? 39.314 28.556 13.060 1.00 21.04 190 ALA A C 1
ATOM 1343 O O . ALA A 1 174 ? 40.229 29.114 13.675 1.00 20.52 190 ALA A O 1
ATOM 1345 N N . VAL A 1 175 ? 39.111 27.241 13.053 1.00 19.72 191 VAL A N 1
ATOM 1346 C CA . VAL A 1 175 ? 40.027 26.337 13.711 1.00 19.91 191 VAL A CA 1
ATOM 1347 C C . VAL A 1 175 ? 40.821 25.658 12.590 1.00 19.98 191 VAL A C 1
ATOM 1348 O O . VAL A 1 175 ? 40.235 25.254 11.588 1.00 18.73 191 VAL A O 1
ATOM 1352 N N . VAL A 1 176 ? 42.141 25.563 12.776 1.00 19.13 192 VAL A N 1
ATOM 1353 C CA . VAL A 1 176 ? 43.021 24.912 11.824 1.00 20.25 192 VAL A CA 1
ATOM 1354 C C . VAL A 1 176 ? 43.828 23.841 12.551 1.00 20.12 192 VAL A C 1
ATOM 1355 O O . VAL A 1 176 ? 44.125 23.980 13.735 1.00 21.56 192 VAL A O 1
ATOM 1359 N N . ARG A 1 177 ? 44.132 22.761 11.852 1.00 21.02 193 ARG A N 1
ATOM 1360 C CA . ARG A 1 177 ? 45.036 21.732 12.349 1.00 20.08 193 ARG A CA 1
ATOM 1361 C C . ARG A 1 177 ? 46.348 21.814 11.598 1.00 20.09 193 ARG A C 1
ATOM 1362 O O . ARG A 1 177 ? 46.353 21.814 10.376 1.00 21.09 193 ARG A O 1
ATOM 1370 N N . LEU A 1 178 ? 47.440 21.798 12.339 1.00 20.47 194 LEU A N 1
ATOM 1371 C CA . LEU A 1 178 ? 48.780 21.941 11.781 1.00 21.06 194 LEU A CA 1
ATOM 1372 C C . LEU A 1 178 ? 49.553 20.707 12.190 1.00 20.67 194 LEU A C 1
ATOM 1373 O O . LEU A 1 178 ? 49.670 20.424 13.372 1.00 20.06 194 LEU A O 1
ATOM 1378 N N . VAL A 1 179 ? 50.048 19.967 11.201 1.00 21.53 195 VAL A N 1
ATOM 1379 C CA . VAL A 1 179 ? 50.786 18.726 11.442 1.00 22.57 195 VAL A CA 1
ATOM 1380 C C . VAL A 1 179 ? 52.189 18.766 10.840 1.00 24.47 195 VAL A C 1
ATOM 1381 O O . VAL A 1 179 ? 52.341 18.585 9.639 1.00 22.78 195 VAL A O 1
ATOM 1385 N N . PRO A 1 180 ? 53.213 18.966 11.683 1.00 26.94 196 PRO A N 1
ATOM 1386 C CA . PRO A 1 180 ? 54.607 18.904 11.236 1.00 28.45 196 PRO A CA 1
ATOM 1387 C C . PRO A 1 180 ? 54.827 17.648 10.418 1.00 30.12 196 PRO A C 1
ATOM 1388 O O . PRO A 1 180 ? 54.301 16.582 10.777 1.00 29.69 196 PRO A O 1
ATOM 1392 N N . HIS A 1 181 ? 55.537 17.785 9.298 1.00 31.44 197 HIS A N 1
ATOM 1393 C CA . HIS A 1 181 ? 55.687 16.669 8.374 1.00 33.15 197 HIS A CA 1
ATOM 1394 C C . HIS A 1 181 ? 56.509 15.580 9.040 1.00 34.69 197 HIS A C 1
ATOM 1395 O O . HIS A 1 181 ? 57.582 15.857 9.576 1.00 34.05 197 HIS A O 1
ATOM 1402 N N . ALA A 1 182 ? 55.997 14.352 9.008 1.00 36.95 198 ALA A N 1
ATOM 1403 C CA . ALA A 1 182 ? 56.791 13.176 9.386 1.00 39.38 198 ALA A CA 1
ATOM 1404 C C . ALA A 1 182 ? 58.052 13.108 8.494 1.00 41.00 198 ALA A C 1
ATOM 1405 O O . ALA A 1 182 ? 59.181 13.063 9.000 1.00 41.31 198 ALA A O 1
ATOM 1407 N N . THR A 1 183 ? 57.830 13.155 7.178 1.00 42.28 199 THR A N 1
ATOM 1408 C CA . THR A 1 183 ? 58.876 13.318 6.169 1.00 43.59 199 THR A CA 1
ATOM 1409 C C . THR A 1 183 ? 58.681 14.661 5.472 1.00 43.66 199 THR A C 1
ATOM 1410 O O . THR A 1 183 ? 57.677 14.870 4.783 1.00 43.69 199 THR A O 1
ATOM 1414 N N . MET A 1 184 ? 59.637 15.563 5.674 1.00 43.98 200 MET A N 1
ATOM 1415 C CA . MET A 1 184 ? 59.666 16.860 5.012 1.00 44.87 200 MET A CA 1
ATOM 1416 C C . MET A 1 184 ? 59.665 16.664 3.510 1.00 45.53 200 MET A C 1
ATOM 1417 O O . MET A 1 184 ? 60.555 16.014 2.971 1.00 45.57 200 MET A O 1
ATOM 1422 N N . PRO A 1 185 ? 58.643 17.167 2.824 1.00 45.88 201 PRO A N 1
ATOM 1423 C CA . PRO A 1 185 ? 58.550 16.943 1.383 1.00 45.68 201 PRO A CA 1
ATOM 1424 C C . PRO A 1 185 ? 59.611 17.743 0.617 1.00 45.36 201 PRO A C 1
ATOM 1425 O O . PRO A 1 185 ? 60.063 17.262 -0.420 1.00 46.06 201 PRO A O 1
ATOM 1429 N N . HIS A 1 186 ? 60.031 18.903 1.128 1.00 44.38 202 HIS A N 1
ATOM 1430 C CA . HIS A 1 186 ? 61.064 19.696 0.458 1.00 43.50 202 HIS A CA 1
ATOM 1431 C C . HIS A 1 186 ? 62.059 20.249 1.448 1.00 42.32 202 HIS A C 1
ATOM 1432 O O . HIS A 1 186 ? 61.977 21.431 1.799 1.00 42.34 202 HIS A O 1
ATOM 1439 N N . PRO A 1 187 ? 63.029 19.436 1.853 1.00 40.79 203 PRO A N 1
ATOM 1440 C CA . PRO A 1 187 ? 63.982 19.847 2.894 1.00 39.98 203 PRO A CA 1
ATOM 1441 C C . PRO A 1 187 ? 64.775 21.086 2.484 1.00 38.67 203 PRO A C 1
ATOM 1442 O O . PRO A 1 187 ? 65.100 21.256 1.309 1.00 38.66 203 PRO A O 1
ATOM 1446 N N . VAL A 1 188 ? 65.093 21.938 3.444 1.00 37.30 204 VAL A N 1
ATOM 1447 C CA . VAL A 1 188 ? 65.901 23.107 3.152 1.00 36.44 204 VAL A CA 1
ATOM 1448 C C . VAL A 1 188 ? 67.144 23.113 4.035 1.00 35.78 204 VAL A C 1
ATOM 1449 O O . VAL A 1 188 ? 67.057 22.872 5.241 1.00 35.01 204 VAL A O 1
ATOM 1453 N N . LYS A 1 189 ? 68.292 23.390 3.421 1.00 34.78 205 LYS A N 1
ATOM 1454 C CA . LYS A 1 189 ? 69.566 23.452 4.129 1.00 34.13 205 LYS A CA 1
ATOM 1455 C C . LYS A 1 189 ? 69.489 24.348 5.377 1.00 33.35 205 LYS A C 1
ATOM 1456 O O . LYS A 1 189 ? 69.904 23.950 6.453 1.00 33.34 205 LYS A O 1
ATOM 1458 N N . ASP A 1 190 ? 68.904 25.533 5.212 1.00 32.96 206 ASP A N 1
ATOM 1459 C CA . ASP A 1 190 ? 68.856 26.590 6.227 1.00 32.16 206 ASP A CA 1
ATOM 1460 C C . ASP A 1 190 ? 67.561 27.418 6.067 1.00 31.16 206 ASP A C 1
ATOM 1461 O O . ASP A 1 190 ? 67.411 28.156 5.089 1.00 30.92 206 ASP A O 1
ATOM 1466 N N . VAL A 1 191 ? 66.640 27.303 7.026 1.00 30.05 207 VAL A N 1
ATOM 1467 C CA . VAL A 1 191 ? 65.318 27.929 6.907 1.00 29.53 207 VAL A CA 1
ATOM 1468 C C . VAL A 1 191 ? 65.345 29.465 6.872 1.00 28.29 207 VAL A C 1
ATOM 1469 O O . VAL A 1 191 ? 64.496 30.072 6.234 1.00 28.01 207 VAL A O 1
ATOM 1473 N N . ARG A 1 192 ? 66.320 30.085 7.538 1.00 27.70 208 ARG A N 1
ATOM 1474 C CA . ARG A 1 192 ? 66.462 31.558 7.536 1.00 27.00 208 ARG A CA 1
ATOM 1475 C C . ARG A 1 192 ? 66.545 32.128 6.120 1.00 26.06 208 ARG A C 1
ATOM 1476 O O . ARG A 1 192 ? 66.110 33.257 5.857 1.00 25.66 208 ARG A O 1
ATOM 1484 N N . VAL A 1 193 ? 67.116 31.333 5.225 1.00 25.37 209 VAL A N 1
ATOM 1485 C CA . VAL A 1 193 ? 67.255 31.702 3.826 1.00 25.52 209 VAL A CA 1
ATOM 1486 C C . VAL A 1 193 ? 65.891 31.609 3.136 1.00 25.24 209 VAL A C 1
ATOM 1487 O O . VAL A 1 193 ? 65.512 32.516 2.402 1.00 24.74 209 VAL A O 1
ATOM 1491 N N . LEU A 1 194 ? 65.151 30.532 3.410 1.00 24.96 210 LEU A N 1
ATOM 1492 C CA . LEU A 1 194 ? 63.805 30.382 2.843 1.00 25.01 210 LEU A CA 1
ATOM 1493 C C . LEU A 1 194 ? 62.965 31.551 3.311 1.00 24.89 210 LEU A C 1
ATOM 1494 O O . LEU A 1 194 ? 62.260 32.167 2.522 1.00 24.81 210 LEU A O 1
ATOM 1499 N N . SER A 1 195 ? 63.064 31.845 4.605 1.00 24.57 211 SER A N 1
ATOM 1500 C CA . SER A 1 195 ? 62.388 32.983 5.196 1.00 24.84 211 SER A CA 1
ATOM 1501 C C . SER A 1 195 ? 62.768 34.291 4.502 1.00 25.21 211 SER A C 1
ATOM 1502 O O . SER A 1 195 ? 61.904 35.112 4.202 1.00 24.73 211 SER A O 1
ATOM 1505 N N . ARG A 1 196 ? 64.052 34.459 4.215 1.00 25.47 212 ARG A N 1
ATOM 1506 C CA . ARG A 1 196 ? 64.524 35.647 3.530 1.00 26.49 212 ARG A CA 1
ATOM 1507 C C . ARG A 1 196 ? 63.985 35.764 2.094 1.00 26.22 212 ARG A C 1
ATOM 1508 O O . ARG A 1 196 ? 63.514 36.837 1.714 1.00 26.17 212 ARG A O 1
ATOM 1516 N N . ILE A 1 197 ? 64.024 34.672 1.324 1.00 25.25 213 ILE A N 1
ATOM 1517 C CA . ILE A 1 197 ? 63.531 34.683 -0.059 1.00 25.46 213 ILE A CA 1
ATOM 1518 C C . ILE A 1 197 ? 62.053 35.042 -0.134 1.00 24.33 213 ILE A C 1
ATOM 1519 O O . ILE A 1 197 ? 61.670 35.906 -0.932 1.00 24.39 213 ILE A O 1
ATOM 1524 N N . THR A 1 198 ? 61.229 34.366 0.670 1.00 22.94 214 THR A N 1
ATOM 1525 C CA . THR A 1 198 ? 59.801 34.657 0.680 1.00 23.08 214 THR A CA 1
ATOM 1526 C C . THR A 1 198 ? 59.511 36.079 1.136 1.00 22.74 214 THR A C 1
ATOM 1527 O O . THR A 1 198 ? 58.584 36.691 0.647 1.00 23.11 214 THR A O 1
ATOM 1531 N N . THR A 1 199 ? 60.275 36.600 2.083 1.00 22.55 215 THR A N 1
ATOM 1532 C CA . THR A 1 199 ? 60.044 37.969 2.538 1.00 22.98 215 THR A CA 1
ATOM 1533 C C . THR A 1 199 ? 60.274 38.920 1.365 1.00 23.99 215 THR A C 1
ATOM 1534 O O . THR A 1 199 ? 59.442 39.794 1.090 1.00 24.27 215 THR A O 1
ATOM 1538 N N . GLU A 1 200 ? 61.397 38.734 0.668 1.00 24.20 216 GLU A N 1
ATOM 1539 C CA . GLU A 1 200 ? 61.769 39.595 -0.448 1.00 24.47 216 GLU A CA 1
ATOM 1540 C C . GLU A 1 200 ? 60.746 39.470 -1.588 1.00 23.97 216 GLU A C 1
ATOM 1541 O O . GLU A 1 200 ? 60.270 40.478 -2.130 1.00 23.21 216 GLU A O 1
ATOM 1547 N N . ALA A 1 201 ? 60.378 38.229 -1.918 1.00 23.80 217 ALA A N 1
ATOM 1548 C CA . ALA A 1 201 ? 59.414 37.998 -2.990 1.00 23.32 217 ALA A CA 1
ATOM 1549 C C . ALA A 1 201 ? 58.064 38.652 -2.680 1.00 23.75 217 ALA A C 1
ATOM 1550 O O . ALA A 1 201 ? 57.510 39.348 -3.519 1.00 23.05 217 ALA A O 1
ATOM 1552 N N . PHE A 1 202 ? 57.536 38.433 -1.468 1.00 24.32 218 PHE A N 1
ATOM 1553 C CA . PHE A 1 202 ? 56.182 38.857 -1.170 1.00 24.08 218 PHE A CA 1
ATOM 1554 C C . PHE A 1 202 ? 56.079 40.306 -0.750 1.00 24.85 218 PHE A C 1
ATOM 1555 O O . PHE A 1 202 ? 55.015 40.896 -0.898 1.00 25.70 218 PHE A O 1
ATOM 1563 N N . ASN A 1 203 ? 57.176 40.898 -0.280 1.00 25.04 219 ASN A N 1
ATOM 1564 C CA . ASN A 1 203 ? 57.183 42.342 -0.008 1.00 25.68 219 ASN A CA 1
ATOM 1565 C C . ASN A 1 203 ? 56.974 43.149 -1.292 1.00 24.78 219 ASN A C 1
ATOM 1566 O O . ASN A 1 203 ? 56.668 44.348 -1.252 1.00 23.75 219 ASN A O 1
ATOM 1571 N N . GLN A 1 204 ? 57.180 42.497 -2.431 1.00 24.27 220 GLN A N 1
ATOM 1572 C CA . GLN A 1 204 ? 56.950 43.149 -3.712 1.00 24.05 220 GLN A CA 1
ATOM 1573 C C . GLN A 1 204 ? 56.132 42.198 -4.550 1.00 23.66 220 GLN A C 1
ATOM 1574 O O . GLN A 1 204 ? 56.523 41.834 -5.660 1.00 23.46 220 GLN A O 1
ATOM 1580 N N . ARG A 1 205 ? 54.979 41.791 -4.030 1.00 22.95 221 ARG A N 1
ATOM 1581 C CA . ARG A 1 205 ? 54.184 40.769 -4.715 1.00 22.37 221 ARG A CA 1
ATOM 1582 C C . ARG A 1 205 ? 53.555 41.182 -6.056 1.00 21.07 221 ARG A C 1
ATOM 1583 O O . ARG A 1 205 ? 53.121 40.312 -6.842 1.00 20.88 221 ARG A O 1
ATOM 1591 N N . ARG A 1 206 ? 53.506 42.494 -6.316 1.00 20.51 222 ARG A N 1
ATOM 1592 C CA . ARG A 1 206 ? 52.948 43.027 -7.563 1.00 19.23 222 ARG A CA 1
ATOM 1593 C C . ARG A 1 206 ? 54.055 43.298 -8.574 1.00 18.52 222 ARG A C 1
ATOM 1594 O O . ARG A 1 206 ? 53.868 44.063 -9.537 1.00 17.42 222 ARG A O 1
ATOM 1602 N N . LYS A 1 207 ? 55.208 42.689 -8.345 1.00 18.15 223 LYS A N 1
ATOM 1603 C CA . LYS A 1 207 ? 56.305 42.708 -9.331 1.00 19.00 223 LYS A CA 1
ATOM 1604 C C . LYS A 1 207 ? 56.653 41.267 -9.668 1.00 19.59 223 LYS A C 1
ATOM 1605 O O . LYS A 1 207 ? 56.350 40.360 -8.878 1.00 19.50 223 LYS A O 1
ATOM 1611 N N . THR A 1 208 ? 57.270 41.056 -10.825 1.00 19.37 224 THR A N 1
ATOM 1612 C CA . THR A 1 208 ? 57.741 39.734 -11.241 1.00 20.11 224 THR A CA 1
ATOM 1613 C C . THR A 1 208 ? 58.874 39.335 -10.312 1.00 21.22 224 THR A C 1
ATOM 1614 O O . THR A 1 208 ? 59.532 40.205 -9.733 1.00 20.46 224 THR A O 1
ATOM 1618 N N . ILE A 1 209 ? 59.135 38.043 -10.185 1.00 22.22 225 ILE A N 1
ATOM 1619 C CA . ILE A 1 209 ? 60.236 37.643 -9.322 1.00 24.45 225 ILE A CA 1
ATOM 1620 C C . ILE A 1 209 ? 61.593 38.094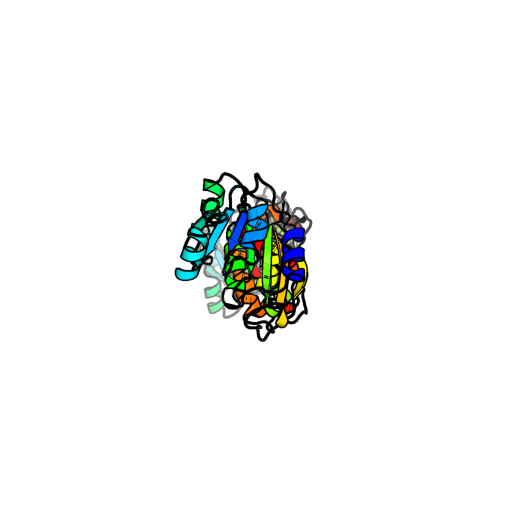 -9.872 1.00 25.27 225 ILE A C 1
ATOM 1621 O O . ILE A 1 209 ? 62.544 38.270 -9.107 1.00 25.76 225 ILE A O 1
ATOM 1626 N N . ARG A 1 210 ? 61.643 38.358 -11.179 1.00 25.35 226 ARG A N 1
ATOM 1627 C CA . ARG A 1 210 ? 62.826 38.910 -11.832 1.00 25.90 226 ARG A CA 1
ATOM 1628 C C . ARG A 1 210 ? 63.231 40.219 -11.163 1.00 25.86 226 ARG A C 1
ATOM 1629 O O . ARG A 1 210 ? 64.427 40.515 -10.996 1.00 25.25 226 ARG A O 1
ATOM 1637 N N . ASN A 1 211 ? 62.216 41.015 -10.848 1.00 24.87 227 ASN A N 1
ATOM 1638 C CA . ASN A 1 211 ? 62.388 42.265 -10.152 1.00 25.26 227 ASN A CA 1
ATOM 1639 C C . ASN A 1 211 ? 62.495 42.052 -8.619 1.00 24.25 227 ASN A C 1
ATOM 1640 O O . ASN A 1 211 ? 63.389 42.598 -7.983 1.00 23.84 227 ASN A O 1
ATOM 1645 N N . SER A 1 212 ? 61.598 41.269 -8.019 1.00 22.86 228 SER A N 1
ATOM 1646 C CA . SER A 1 212 ? 61.601 41.197 -6.553 1.00 22.10 228 SER A CA 1
ATOM 1647 C C . SER A 1 212 ? 62.798 40.394 -5.956 1.00 22.03 228 SER A C 1
ATOM 1648 O O . SER A 1 212 ? 63.293 40.691 -4.862 1.00 21.25 228 SER A O 1
ATOM 1651 N N . LEU A 1 213 ? 63.277 39.411 -6.719 1.00 22.09 229 LEU A N 1
ATOM 1652 C CA . LEU A 1 213 ? 64.378 38.548 -6.301 1.00 22.61 229 LEU A CA 1
ATOM 1653 C C . LEU A 1 213 ? 65.639 38.787 -7.120 1.00 23.42 229 LEU A C 1
ATOM 1654 O O . LEU A 1 213 ? 66.570 37.995 -7.059 1.00 23.19 229 LEU A O 1
ATOM 1659 N N . GLY A 1 214 ? 65.655 39.883 -7.881 1.00 24.52 230 GLY A N 1
ATOM 1660 C CA . GLY A 1 214 ? 66.787 40.241 -8.721 1.00 25.74 230 GLY A CA 1
ATOM 1661 C C . GLY A 1 214 ? 68.063 40.515 -7.941 1.00 26.83 230 GLY A C 1
ATOM 1662 O O . GLY A 1 214 ? 69.152 40.352 -8.459 1.00 26.42 230 GLY A O 1
ATOM 1663 N N . ASN A 1 215 ? 67.930 40.922 -6.686 1.00 28.04 231 ASN A N 1
ATOM 1664 C CA . ASN A 1 215 ? 69.107 41.139 -5.845 1.00 29.73 231 ASN A CA 1
ATOM 1665 C C . ASN A 1 215 ? 69.704 39.793 -5.416 1.00 29.31 231 ASN A C 1
ATOM 1666 O O . ASN A 1 215 ? 70.839 39.740 -4.967 1.00 29.36 231 ASN A O 1
ATOM 1671 N N . LEU A 1 216 ? 68.944 38.710 -5.586 1.00 28.81 232 LEU A N 1
ATOM 1672 C CA . LEU A 1 216 ? 69.362 37.390 -5.107 1.00 28.36 232 LEU A CA 1
ATOM 1673 C C . LEU A 1 216 ? 69.580 36.325 -6.195 1.00 28.10 232 LEU A C 1
ATOM 1674 O O . LEU A 1 216 ? 70.416 35.447 -6.033 1.00 28.19 232 LEU A O 1
ATOM 1679 N N . PHE A 1 217 ? 68.813 36.385 -7.284 1.00 27.81 233 PHE A N 1
ATOM 1680 C CA . PHE A 1 217 ? 68.906 35.400 -8.370 1.00 26.86 233 PHE A CA 1
ATOM 1681 C C . PHE A 1 217 ? 68.922 36.104 -9.712 1.00 26.61 233 PHE A C 1
ATOM 1682 O O . PHE A 1 217 ? 68.025 36.936 -9.994 1.00 26.90 233 PHE A O 1
ATOM 1690 N N . SER A 1 218 ? 69.901 35.770 -10.557 1.00 24.98 234 SER A N 1
ATOM 1691 C CA . SER A 1 218 ? 69.907 36.268 -11.934 1.00 23.99 234 SER A CA 1
ATOM 1692 C C . SER A 1 218 ? 68.799 35.593 -12.726 1.00 23.90 234 SER A C 1
ATOM 1693 O O . SER A 1 218 ? 68.296 34.524 -12.340 1.00 22.66 234 SER A O 1
ATOM 1696 N N . VAL A 1 219 ? 68.446 36.190 -13.857 1.00 23.88 235 VAL A N 1
ATOM 1697 C CA . VAL A 1 219 ? 67.497 35.547 -14.758 1.00 24.87 235 VAL A CA 1
ATOM 1698 C C . VAL A 1 219 ? 68.012 34.161 -15.251 1.00 24.66 235 VAL A C 1
ATOM 1699 O O . VAL A 1 219 ? 67.250 33.214 -15.386 1.00 25.09 235 VAL A O 1
ATOM 1703 N N . GLU A 1 220 ? 69.311 34.048 -15.472 1.00 24.91 236 GLU A N 1
ATOM 1704 C CA . GLU A 1 220 ? 69.923 32.799 -15.890 1.00 25.47 236 GLU A CA 1
ATOM 1705 C C . GLU A 1 220 ? 69.694 31.717 -14.836 1.00 25.81 236 GLU A C 1
ATOM 1706 O O . GLU A 1 220 ? 69.300 30.600 -15.183 1.00 25.66 236 GLU A O 1
ATOM 1712 N N . VAL A 1 221 ? 69.929 32.062 -13.570 1.00 25.68 237 VAL A N 1
ATOM 1713 C CA . VAL A 1 221 ? 69.720 31.134 -12.464 1.00 26.67 237 VAL A CA 1
ATOM 1714 C C . VAL A 1 221 ? 68.243 30.719 -12.419 1.00 27.06 237 VAL A C 1
ATOM 1715 O O . VAL A 1 221 ? 67.929 29.529 -12.385 1.00 27.08 237 VAL A O 1
ATOM 1719 N N . LEU A 1 222 ? 67.337 31.687 -12.467 1.00 27.48 238 LEU A N 1
ATOM 1720 C CA . LEU A 1 222 ? 65.913 31.353 -12.479 1.00 27.62 238 LEU A CA 1
ATOM 1721 C C . LEU A 1 222 ? 65.534 30.427 -13.647 1.00 27.92 238 LEU A C 1
ATOM 1722 O O . LEU A 1 222 ? 64.830 29.426 -13.467 1.00 27.60 238 LEU A O 1
ATOM 1727 N N . THR A 1 223 ? 66.015 30.753 -14.839 1.00 27.65 239 THR A N 1
ATOM 1728 C CA . THR A 1 223 ? 65.699 29.969 -16.021 1.00 28.64 239 THR A CA 1
ATOM 1729 C C . THR A 1 223 ? 66.236 28.537 -15.890 1.00 28.38 239 THR A C 1
ATOM 1730 O O . THR A 1 223 ? 65.561 27.583 -16.268 1.00 28.38 239 THR A O 1
ATOM 1734 N N . GLY A 1 224 ? 67.445 28.406 -15.346 1.00 28.12 240 GLY A N 1
ATOM 1735 C CA . GLY A 1 224 ? 68.076 27.120 -15.148 1.00 28.92 240 GLY A CA 1
ATOM 1736 C C . GLY A 1 224 ? 67.299 26.198 -14.231 1.00 29.08 240 GLY A C 1
ATOM 1737 O O . GLY A 1 224 ? 67.339 24.981 -14.399 1.00 28.45 240 GLY A O 1
ATOM 1738 N N . MET A 1 225 ? 66.579 26.793 -13.280 1.00 29.78 241 MET A N 1
ATOM 1739 C CA . MET A 1 225 ? 65.811 26.064 -12.274 1.00 30.60 241 MET A CA 1
ATOM 1740 C C . MET A 1 225 ? 64.403 25.700 -12.763 1.00 30.80 241 MET A C 1
ATOM 1741 O O . MET A 1 225 ? 63.656 25.018 -12.078 1.00 30.78 241 MET A O 1
ATOM 1746 N N . GLY A 1 226 ? 64.046 26.164 -13.954 1.00 30.88 242 GLY A N 1
ATOM 1747 C CA . GLY A 1 226 ? 62.706 25.967 -14.470 1.00 31.15 242 GLY A CA 1
ATOM 1748 C C . GLY A 1 226 ? 61.701 26.980 -13.936 1.00 31.29 242 GLY A C 1
ATOM 1749 O O . GLY A 1 226 ? 60.491 26.755 -14.019 1.00 31.79 242 GLY A O 1
ATOM 1750 N N . ILE A 1 227 ? 62.192 28.087 -13.382 1.00 30.57 243 ILE A N 1
ATOM 1751 C CA . ILE A 1 227 ? 61.320 29.137 -12.858 1.00 30.06 243 ILE A CA 1
ATOM 1752 C C . ILE A 1 227 ? 61.186 30.280 -13.875 1.00 29.69 243 ILE A C 1
ATOM 1753 O O . ILE A 1 227 ? 62.192 30.830 -14.358 1.00 29.68 243 ILE A O 1
ATOM 1758 N N . ASP A 1 228 ? 59.947 30.615 -14.222 1.00 28.61 244 ASP A N 1
ATOM 1759 C CA . ASP A 1 228 ? 59.686 31.679 -15.170 1.00 27.88 244 ASP A CA 1
ATOM 1760 C C . ASP A 1 228 ? 59.850 33.048 -14.503 1.00 26.75 244 ASP A C 1
ATOM 1761 O O . ASP A 1 228 ? 59.122 33.365 -13.560 1.00 25.17 244 ASP A O 1
ATOM 1766 N N . PRO A 1 229 ? 60.800 33.852 -14.991 1.00 25.59 245 PRO A N 1
ATOM 1767 C CA . PRO A 1 229 ? 61.060 35.186 -14.428 1.00 25.20 245 PRO A CA 1
ATOM 1768 C C . PRO A 1 229 ? 59.897 36.164 -14.651 1.00 24.62 245 PRO A C 1
ATOM 1769 O O . PRO A 1 229 ? 59.827 37.181 -13.966 1.00 24.09 245 PRO A O 1
ATOM 1773 N N . ALA A 1 230 ? 58.990 35.850 -15.576 1.00 24.22 246 ALA A N 1
ATOM 1774 C CA . ALA A 1 230 ? 57.792 36.664 -15.766 1.00 24.23 246 ALA A CA 1
ATOM 1775 C C . ALA A 1 230 ? 56.729 36.409 -14.681 1.00 24.11 246 ALA A C 1
ATOM 1776 O O . ALA A 1 230 ? 55.774 37.194 -14.550 1.00 23.68 246 ALA A O 1
ATOM 1778 N N . MET A 1 231 ? 56.874 35.319 -13.935 1.00 23.15 247 MET A N 1
ATOM 1779 C CA . MET A 1 231 ? 55.946 35.037 -12.830 1.00 23.95 247 MET A CA 1
ATOM 1780 C C . MET A 1 231 ? 56.153 35.996 -11.662 1.00 23.52 247 MET A C 1
ATOM 1781 O O . MET A 1 231 ? 57.182 36.673 -11.597 1.00 23.52 247 MET A O 1
ATOM 1786 N N . ARG A 1 232 ? 55.151 36.089 -10.784 1.00 22.78 248 ARG A N 1
ATOM 1787 C CA . ARG A 1 232 ? 55.210 36.925 -9.591 1.00 21.77 248 ARG A CA 1
ATOM 1788 C C . ARG A 1 232 ? 55.274 36.026 -8.354 1.00 21.99 248 ARG A C 1
ATOM 1789 O O . ARG A 1 232 ? 55.044 34.811 -8.462 1.00 20.87 248 ARG A O 1
ATOM 1797 N N . ALA A 1 233 ? 55.567 36.620 -7.185 1.00 22.04 249 ALA A N 1
ATOM 1798 C CA . ALA A 1 233 ? 55.752 35.869 -5.939 1.00 22.61 249 ALA A CA 1
ATOM 1799 C C . ALA A 1 233 ? 54.698 34.784 -5.740 1.00 23.10 249 ALA A C 1
ATOM 1800 O O . ALA A 1 233 ? 55.044 33.649 -5.464 1.00 22.26 249 ALA A O 1
ATOM 1802 N N . GLU A 1 234 ? 53.422 35.158 -5.884 1.00 22.78 250 GLU A N 1
ATOM 1803 C CA . GLU A 1 234 ? 52.319 34.225 -5.645 1.00 23.13 250 GLU A CA 1
ATOM 1804 C C . GLU A 1 234 ? 52.149 33.062 -6.636 1.00 23.48 250 GLU A C 1
ATOM 1805 O O . GLU A 1 234 ? 51.336 32.165 -6.370 1.00 22.80 250 GLU A O 1
ATOM 1811 N N . ASN A 1 235 ? 52.857 33.112 -7.775 1.00 22.58 251 ASN A N 1
ATOM 1812 C CA . ASN A 1 235 ? 52.839 32.058 -8.792 1.00 23.14 251 ASN A CA 1
ATOM 1813 C C . ASN A 1 235 ? 53.862 30.963 -8.496 1.00 22.75 251 ASN A C 1
ATOM 1814 O O . ASN A 1 235 ? 53.810 29.904 -9.085 1.00 22.82 251 ASN A O 1
ATOM 1819 N N . ILE A 1 236 ? 54.818 31.251 -7.622 1.00 23.12 252 ILE A N 1
ATOM 1820 C CA . ILE A 1 236 ? 55.894 30.329 -7.299 1.00 23.59 252 ILE A CA 1
ATOM 1821 C C . ILE A 1 236 ? 55.431 29.305 -6.239 1.00 23.83 252 ILE A C 1
ATOM 1822 O O . ILE A 1 236 ? 54.901 29.695 -5.196 1.00 23.86 252 ILE A O 1
ATOM 1827 N N . SER A 1 237 ? 55.639 28.008 -6.492 1.00 24.54 253 SER A N 1
ATOM 1828 C CA . SER A 1 237 ? 55.211 26.927 -5.586 1.00 24.47 253 SER A CA 1
ATOM 1829 C C . SER A 1 237 ? 56.041 26.886 -4.308 1.00 25.15 253 SER A C 1
ATOM 1830 O O . SER A 1 237 ? 57.138 27.432 -4.269 1.00 25.65 253 SER A O 1
ATOM 1833 N N . VAL A 1 238 ? 55.540 26.218 -3.268 1.00 25.22 254 VAL A N 1
ATOM 1834 C CA . VAL A 1 238 ? 56.361 25.967 -2.075 1.00 25.42 254 VAL A CA 1
ATOM 1835 C C . VAL A 1 238 ? 57.653 25.233 -2.482 1.00 26.47 254 VAL A C 1
ATOM 1836 O O . VAL A 1 238 ? 58.749 25.660 -2.097 1.00 27.33 254 VAL A O 1
ATOM 1840 N N . ALA A 1 239 ? 57.528 24.162 -3.275 1.00 26.73 255 ALA A N 1
ATOM 1841 C CA . ALA A 1 239 ? 58.694 23.427 -3.798 1.00 26.17 255 ALA A CA 1
ATOM 1842 C C . ALA A 1 239 ? 59.746 24.309 -4.454 1.00 26.06 255 ALA A C 1
ATOM 1843 O O . ALA A 1 239 ? 60.933 24.180 -4.154 1.00 26.29 255 ALA A O 1
ATOM 1845 N N . GLN A 1 240 ? 59.326 25.202 -5.347 1.00 26.05 256 GLN A N 1
ATOM 1846 C CA . GLN A 1 240 ? 60.259 26.127 -5.985 1.00 25.90 256 GLN A CA 1
ATOM 1847 C C . GLN A 1 240 ? 60.927 27.100 -5.014 1.00 25.86 256 GLN A C 1
ATOM 1848 O O . GLN A 1 240 ? 62.101 27.406 -5.182 1.00 26.29 256 GLN A O 1
ATOM 1854 N N . TYR A 1 241 ? 60.185 27.592 -4.018 1.00 25.88 257 TYR A N 1
ATOM 1855 C CA . TYR A 1 241 ? 60.773 28.473 -3.010 1.00 25.42 257 TYR A CA 1
ATOM 1856 C C . TYR A 1 241 ? 61.889 27.742 -2.268 1.00 25.61 257 TYR A C 1
ATOM 1857 O O . TYR A 1 241 ? 62.940 28.332 -1.974 1.00 25.50 257 TYR A O 1
ATOM 1866 N N . CYS A 1 242 ? 61.652 26.468 -1.975 1.00 25.91 258 CYS A N 1
ATOM 1867 C CA . CYS A 1 242 ? 62.630 25.629 -1.263 1.00 26.72 258 CYS A CA 1
ATOM 1868 C C . CYS A 1 242 ? 63.836 25.319 -2.185 1.00 26.98 258 CYS A C 1
ATOM 1869 O O . CYS A 1 242 ? 64.992 25.316 -1.751 1.00 26.62 258 CYS A O 1
ATOM 1872 N N . GLN A 1 243 ? 63.565 25.105 -3.465 1.00 27.02 259 GLN A N 1
ATOM 1873 C CA . GLN A 1 243 ? 64.648 24.953 -4.443 1.00 28.16 259 GLN A CA 1
ATOM 1874 C C . GLN A 1 243 ? 65.540 26.221 -4.527 1.00 28.22 259 GLN A C 1
ATOM 1875 O O . GLN A 1 243 ? 66.755 26.125 -4.672 1.00 29.05 259 GLN A O 1
ATOM 1881 N N . MET A 1 244 ? 64.931 27.397 -4.411 1.00 28.67 260 MET A N 1
ATOM 1882 C CA . MET A 1 244 ? 65.672 28.668 -4.381 1.00 29.30 260 MET A CA 1
ATOM 1883 C C . MET A 1 244 ? 66.502 28.851 -3.109 1.00 29.16 260 MET A C 1
ATOM 1884 O O . MET A 1 244 ? 67.602 29.413 -3.148 1.00 28.65 260 MET A O 1
ATOM 1889 N N . ALA A 1 245 ? 65.963 28.381 -1.987 1.00 29.15 261 ALA A N 1
ATOM 1890 C CA . ALA A 1 245 ? 66.662 28.459 -0.696 1.00 28.90 261 ALA A CA 1
ATOM 1891 C C . ALA A 1 245 ? 67.896 27.574 -0.703 1.00 28.51 261 ALA A C 1
ATOM 1892 O O . ALA A 1 245 ? 68.976 27.963 -0.232 1.00 28.81 261 ALA A O 1
ATOM 1894 N N . ASN A 1 246 ? 67.728 26.370 -1.234 1.00 28.35 262 ASN A N 1
ATOM 1895 C CA . ASN A 1 246 ? 68.816 25.415 -1.326 1.00 28.03 262 ASN A CA 1
ATOM 1896 C C . ASN A 1 246 ? 69.894 25.898 -2.298 1.00 28.36 262 ASN A C 1
ATOM 1897 O O . ASN A 1 246 ? 71.073 25.841 -1.979 1.00 28.13 262 ASN A O 1
ATOM 1902 N N . TYR A 1 247 ? 69.478 26.410 -3.462 1.00 28.24 263 TYR A N 1
ATOM 1903 C CA . TYR A 1 247 ? 70.427 26.983 -4.409 1.00 28.46 263 TYR A CA 1
ATOM 1904 C C . TYR A 1 247 ? 71.289 28.056 -3.729 1.00 29.13 263 TYR A C 1
ATOM 1905 O O . TYR A 1 247 ? 72.514 27.992 -3.748 1.00 28.61 263 TYR A O 1
ATOM 1914 N N . LEU A 1 248 ? 70.626 29.028 -3.108 1.00 30.63 264 LEU A N 1
ATOM 1915 C CA . LEU A 1 248 ? 71.294 30.148 -2.453 1.00 32.44 264 LEU A CA 1
ATOM 1916 C C . LEU A 1 248 ? 72.235 29.698 -1.323 1.00 33.82 264 LEU A C 1
ATOM 1917 O O . LEU A 1 248 ? 73.215 30.384 -1.025 1.00 34.22 264 LEU A O 1
ATOM 1922 N N . ALA A 1 249 ? 71.935 28.542 -0.717 1.00 35.29 265 ALA A N 1
ATOM 1923 C CA . ALA A 1 249 ? 72.791 27.905 0.300 1.00 37.15 265 ALA A CA 1
ATOM 1924 C C . ALA A 1 249 ? 73.962 27.100 -0.297 1.00 38.04 265 ALA A C 1
ATOM 1925 O O . ALA A 1 249 ? 75.097 27.204 0.182 1.00 38.37 265 ALA A O 1
ATOM 1927 N N . GLU A 1 250 ? 73.683 26.305 -1.336 1.00 39.54 266 GLU A N 1
ATOM 1928 C CA . GLU A 1 250 ? 74.719 25.549 -2.053 1.00 41.08 266 GLU A CA 1
ATOM 1929 C C . GLU A 1 250 ? 75.628 26.427 -2.929 1.00 42.45 266 GLU A C 1
ATOM 1930 O O . GLU A 1 250 ? 76.602 25.920 -3.487 1.00 42.70 266 GLU A O 1
ATOM 1936 N N . ASN A 1 251 ? 75.311 27.722 -3.056 1.00 44.07 267 ASN A N 1
ATOM 1937 C CA . ASN A 1 251 ? 76.042 28.621 -3.967 1.00 45.53 267 ASN A CA 1
ATOM 1938 C C . ASN A 1 251 ? 76.472 29.991 -3.422 1.00 46.67 267 ASN A C 1
ATOM 1939 O O . ASN A 1 251 ? 77.206 30.727 -4.097 1.00 46.90 267 ASN A O 1
ATOM 1944 N N . ALA A 1 252 ? 76.005 30.344 -2.225 1.00 47.87 268 ALA A N 1
ATOM 1945 C CA . ALA A 1 252 ? 76.430 31.585 -1.570 1.00 48.59 268 ALA A CA 1
ATOM 1946 C C . ALA A 1 252 ? 76.602 31.380 -0.062 1.00 49.18 268 ALA A C 1
ATOM 1947 O O . ALA A 1 252 ? 75.680 31.560 0.747 1.00 49.49 268 ALA A O 1
ATOM 1950 N N . GLN B 1 1 ? 115.233 33.364 -36.524 1.00 31.48 17 GLN B N 1
ATOM 1951 C CA . GLN B 1 1 ? 114.959 34.253 -37.699 1.00 31.26 17 GLN B CA 1
ATOM 1952 C C . GLN B 1 1 ? 115.212 33.568 -39.084 1.00 30.66 17 GLN B C 1
ATOM 1953 O O . GLN B 1 1 ? 116.269 32.970 -39.351 1.00 30.16 17 GLN B O 1
ATOM 1959 N N . ASN B 1 2 ? 114.189 33.614 -39.931 1.00 29.60 18 ASN B N 1
ATOM 1960 C CA . ASN B 1 2 ? 114.286 33.172 -41.311 1.00 29.15 18 ASN B CA 1
ATOM 1961 C C . ASN B 1 2 ? 113.913 34.355 -42.178 1.00 28.31 18 ASN B C 1
ATOM 1962 O O . ASN B 1 2 ? 112.822 34.907 -42.040 1.00 29.57 18 ASN B O 1
ATOM 1967 N N . PHE B 1 3 ? 114.792 34.755 -43.083 1.00 27.02 19 PHE B N 1
ATOM 1968 C CA . PHE B 1 3 ? 114.525 35.943 -43.894 1.00 25.23 19 PHE B CA 1
ATOM 1969 C C . PHE B 1 3 ? 113.808 35.597 -45.181 1.00 24.59 19 PHE B C 1
ATOM 1970 O O . PHE B 1 3 ? 114.193 34.670 -45.891 1.00 23.45 19 PHE B O 1
ATOM 1978 N N . LEU B 1 4 ? 112.751 36.339 -45.460 1.00 23.11 20 LEU B N 1
ATOM 1979 C CA . LEU B 1 4 ? 111.958 36.146 -46.660 1.00 23.51 20 LEU B CA 1
ATOM 1980 C C . LEU B 1 4 ? 112.787 36.409 -47.939 1.00 23.79 20 LEU B C 1
ATOM 1981 O O . LEU B 1 4 ? 113.423 37.461 -48.057 1.00 22.88 20 LEU B O 1
ATOM 1986 N N . ASN B 1 5 ? 112.831 35.436 -48.854 1.00 23.00 21 ASN B N 1
ATOM 1987 C CA . ASN B 1 5 ? 113.590 35.612 -50.109 1.00 25.26 21 ASN B CA 1
ATOM 1988 C C . ASN B 1 5 ? 112.743 35.553 -51.373 1.00 24.80 21 ASN B C 1
ATOM 1989 O O . ASN B 1 5 ? 113.182 35.966 -52.421 1.00 26.20 21 ASN B O 1
ATOM 1994 N N . ASP B 1 6 ? 111.542 35.012 -51.286 1.00 25.29 22 ASP B N 1
ATOM 1995 C CA . ASP B 1 6 ? 110.767 34.762 -52.499 1.00 25.68 22 ASP B CA 1
ATOM 1996 C C . ASP B 1 6 ? 110.038 36.007 -53.068 1.00 25.01 22 ASP B C 1
ATOM 1997 O O . ASP B 1 6 ? 109.171 36.590 -52.411 1.00 23.97 22 ASP B O 1
ATOM 2002 N N . GLN B 1 7 ? 110.402 36.389 -54.297 1.00 23.95 23 GLN B N 1
ATOM 2003 C CA . GLN B 1 7 ? 109.844 37.583 -54.928 1.00 23.23 23 GLN B CA 1
ATOM 2004 C C . GLN B 1 7 ? 108.331 37.504 -55.071 1.00 22.37 23 GLN B C 1
ATOM 2005 O O . GLN B 1 7 ? 107.632 38.475 -54.792 1.00 21.92 23 GLN B O 1
ATOM 2011 N N . PHE B 1 8 ? 107.824 36.335 -55.478 1.00 21.66 24 PHE B N 1
ATOM 2012 C CA . PHE B 1 8 ? 106.395 36.152 -55.581 1.00 22.06 24 PHE B CA 1
ATOM 2013 C C . PHE B 1 8 ? 105.674 36.388 -54.245 1.00 21.18 24 PHE B C 1
ATOM 2014 O O . PHE B 1 8 ? 104.640 37.047 -54.196 1.00 20.34 24 PHE B O 1
ATOM 2022 N N . VAL B 1 9 ? 106.223 35.832 -53.168 1.00 20.61 25 VAL B N 1
ATOM 2023 C CA . VAL B 1 9 ? 105.596 35.960 -51.849 1.00 20.29 25 VAL B CA 1
ATOM 2024 C C . VAL B 1 9 ? 105.664 37.409 -51.364 1.00 19.67 25 VAL B C 1
ATOM 2025 O O . VAL B 1 9 ? 104.687 37.945 -50.878 1.00 20.09 25 VAL B O 1
ATOM 2029 N N . ILE B 1 10 ? 106.818 38.043 -51.540 1.00 19.55 26 ILE B N 1
ATOM 2030 C CA . ILE B 1 10 ? 106.982 39.469 -51.226 1.00 18.69 26 ILE B CA 1
ATOM 2031 C C . ILE B 1 10 ? 105.934 40.307 -51.953 1.00 19.84 26 ILE B C 1
ATOM 2032 O O . ILE B 1 10 ? 105.216 41.103 -51.325 1.00 19.49 26 ILE B O 1
ATOM 2037 N N . ASP B 1 11 ? 105.820 40.107 -53.265 1.00 20.00 27 ASP B N 1
ATOM 2038 C CA . ASP B 1 11 ? 104.884 40.881 -54.057 1.00 20.98 27 ASP B CA 1
ATOM 2039 C C . ASP B 1 11 ? 103.454 40.689 -53.551 1.00 21.03 27 ASP B C 1
ATOM 2040 O O . ASP B 1 11 ? 102.713 41.650 -53.453 1.00 21.65 27 ASP B O 1
ATOM 2045 N N . SER B 1 12 ? 103.073 39.447 -53.257 1.00 21.61 28 SER B N 1
ATOM 2046 C CA . SER B 1 12 ? 101.712 39.145 -52.814 1.00 21.21 28 SER B CA 1
ATOM 2047 C C . SER B 1 12 ? 101.464 39.817 -51.507 1.00 19.95 28 SER B C 1
ATOM 2048 O O . SER B 1 12 ? 100.386 40.368 -51.292 1.00 19.81 28 SER B O 1
ATOM 2051 N N . ILE B 1 13 ? 102.450 39.769 -50.618 1.00 19.80 29 ILE B N 1
ATOM 2052 C CA . ILE B 1 13 ? 102.296 40.434 -49.319 1.00 19.68 29 ILE B CA 1
ATOM 2053 C C . ILE B 1 13 ? 102.091 41.943 -49.509 1.00 20.07 29 ILE B C 1
ATOM 2054 O O . ILE B 1 13 ? 101.200 42.569 -48.889 1.00 19.41 29 ILE B O 1
ATOM 2059 N N . VAL B 1 14 ? 102.881 42.527 -50.405 1.00 19.77 30 VAL B N 1
ATOM 2060 C CA . VAL B 1 14 ? 102.859 43.975 -50.576 1.00 19.87 30 VAL B CA 1
ATOM 2061 C C . VAL B 1 14 ? 101.524 44.392 -51.200 1.00 20.34 30 VAL B C 1
ATOM 2062 O O . VAL B 1 14 ? 100.947 45.406 -50.791 1.00 21.04 30 VAL B O 1
ATOM 2066 N N . SER B 1 15 ? 101.011 43.597 -52.152 1.00 20.09 31 SER B N 1
ATOM 2067 C CA . SER B 1 15 ? 99.700 43.895 -52.754 1.00 19.94 31 SER B CA 1
ATOM 2068 C C . SER B 1 15 ? 98.580 43.770 -51.749 1.00 18.90 31 SER B C 1
ATOM 2069 O O . SER B 1 15 ? 97.616 44.536 -51.799 1.00 18.37 31 SER B O 1
ATOM 2072 N N . ALA B 1 16 ? 98.662 42.754 -50.893 1.00 18.73 32 ALA B N 1
ATOM 2073 C CA . ALA B 1 16 ? 97.630 42.549 -49.862 1.00 17.61 32 ALA B CA 1
ATOM 2074 C C . ALA B 1 16 ? 97.663 43.723 -48.902 1.00 17.51 32 ALA B C 1
ATOM 2075 O O . ALA B 1 16 ? 96.614 44.252 -48.540 1.00 17.00 32 ALA B O 1
ATOM 2077 N N . ILE B 1 17 ? 98.859 44.153 -48.512 1.00 16.60 33 ILE B N 1
ATOM 2078 C CA . ILE B 1 17 ? 98.943 45.306 -47.628 1.00 16.92 33 ILE B CA 1
ATOM 2079 C C . ILE B 1 17 ? 98.392 46.591 -48.272 1.00 16.62 33 ILE B C 1
ATOM 2080 O O . ILE B 1 17 ? 97.553 47.282 -47.677 1.00 16.11 33 ILE B O 1
ATOM 2085 N N . ASN B 1 18 ? 98.854 46.872 -49.489 1.00 17.28 34 ASN B N 1
ATOM 2086 C CA . ASN B 1 18 ? 98.501 48.092 -50.223 1.00 18.44 34 ASN B CA 1
ATOM 2087 C C . ASN B 1 18 ? 98.830 49.347 -49.390 1.00 19.32 34 ASN B C 1
ATOM 2088 O O . ASN B 1 18 ? 97.946 50.118 -49.048 1.00 19.11 34 ASN B O 1
ATOM 2093 N N . PRO B 1 19 ? 100.113 49.546 -49.043 1.00 20.33 35 PRO B N 1
ATOM 2094 C CA . PRO B 1 19 ? 100.487 50.674 -48.186 1.00 20.79 35 PRO B CA 1
ATOM 2095 C C . PRO B 1 19 ? 100.246 52.012 -48.916 1.00 20.82 35 PRO B C 1
ATOM 2096 O O . PRO B 1 19 ? 100.566 52.109 -50.109 1.00 20.31 35 PRO B O 1
ATOM 2100 N N . GLN B 1 20 ? 99.651 52.992 -48.232 1.00 20.32 36 GLN B N 1
ATOM 2101 C CA . GLN B 1 20 ? 99.330 54.282 -48.865 1.00 21.89 36 GLN B CA 1
ATOM 2102 C C . GLN B 1 20 ? 99.912 55.453 -48.061 1.00 21.93 36 GLN B C 1
ATOM 2103 O O . GLN B 1 20 ? 99.892 55.433 -46.825 1.00 21.73 36 GLN B O 1
ATOM 2109 N N . LYS B 1 21 ? 100.448 56.460 -48.740 1.00 21.92 37 LYS B N 1
ATOM 2110 C CA . LYS B 1 21 ? 100.910 57.651 -48.017 1.00 23.21 37 LYS B CA 1
ATOM 2111 C C . LYS B 1 21 ? 99.750 58.140 -47.173 1.00 22.88 37 LYS B C 1
ATOM 2112 O O . LYS B 1 21 ? 98.615 58.120 -47.660 1.00 22.96 37 LYS B O 1
ATOM 2118 N N . GLY B 1 22 ? 100.033 58.578 -45.936 1.00 22.97 38 GLY B N 1
ATOM 2119 C CA . GLY B 1 22 ? 99.017 59.061 -44.991 1.00 22.15 38 GLY B CA 1
ATOM 2120 C C . GLY B 1 22 ? 98.730 58.015 -43.908 1.00 22.08 38 GLY B C 1
ATOM 2121 O O . GLY B 1 22 ? 98.320 58.334 -42.781 1.00 21.43 38 GLY B O 1
ATOM 2122 N N . GLN B 1 23 ? 98.961 56.751 -44.248 1.00 20.71 39 GLN B N 1
ATOM 2123 C CA . GLN B 1 23 ? 98.788 55.670 -43.278 1.00 20.69 39 GLN B CA 1
ATOM 2124 C C . GLN B 1 23 ? 100.028 55.543 -42.412 1.00 20.52 39 GLN B C 1
ATOM 2125 O O . GLN B 1 23 ? 101.127 55.802 -42.882 1.00 20.61 39 GLN B O 1
ATOM 2131 N N . ALA B 1 24 ? 99.835 55.142 -41.160 1.00 19.71 40 ALA B N 1
ATOM 2132 C CA . ALA B 1 24 ? 100.922 54.863 -40.229 1.00 18.72 40 ALA B CA 1
ATOM 2133 C C . ALA B 1 24 ? 101.307 53.367 -40.292 1.00 18.42 40 ALA B C 1
ATOM 2134 O O . ALA B 1 24 ? 100.773 52.524 -39.556 1.00 16.97 40 ALA B O 1
ATOM 2136 N N . MET B 1 25 ? 102.245 53.052 -41.174 1.00 18.18 41 MET B N 1
ATOM 2137 C CA . MET B 1 25 ? 102.707 51.693 -41.356 1.00 18.64 41 MET B CA 1
ATOM 2138 C C . MET B 1 25 ? 103.772 51.360 -40.302 1.00 18.44 41 MET B C 1
ATOM 2139 O O . MET B 1 25 ? 104.676 52.173 -40.035 1.00 19.13 41 MET B O 1
ATOM 2144 N N . VAL B 1 26 ? 103.718 50.156 -39.750 1.00 17.42 42 VAL B N 1
ATOM 2145 C CA . VAL B 1 26 ? 104.656 49.768 -38.698 1.00 16.70 42 VAL B CA 1
ATOM 2146 C C . VAL B 1 26 ? 105.064 48.324 -38.970 1.00 17.61 42 VAL B C 1
ATOM 2147 O O . VAL B 1 26 ? 104.213 47.422 -38.917 1.00 15.75 42 VAL B O 1
ATOM 2151 N N . GLU B 1 27 ? 106.347 48.114 -39.300 1.00 17.34 43 GLU B N 1
ATOM 2152 C CA . GLU B 1 27 ? 106.856 46.763 -39.513 1.00 18.33 43 GLU B CA 1
ATOM 2153 C C . GLU B 1 27 ? 107.480 46.161 -38.267 1.00 19.04 43 GLU B C 1
ATOM 2154 O O . GLU B 1 27 ? 108.287 46.823 -37.601 1.00 19.50 43 GLU B O 1
ATOM 2160 N N . ILE B 1 28 ? 107.155 44.897 -37.978 1.00 18.26 44 ILE B N 1
ATOM 2161 C CA . ILE B 1 28 ? 107.854 44.158 -36.930 1.00 19.69 44 ILE B CA 1
ATOM 2162 C C . ILE B 1 28 ? 108.871 43.213 -37.590 1.00 20.14 44 ILE B C 1
ATOM 2163 O O . ILE B 1 28 ? 108.548 42.538 -38.566 1.00 20.53 44 ILE B O 1
ATOM 2168 N N . GLY B 1 29 ? 110.103 43.198 -37.079 1.00 20.43 45 GLY B N 1
ATOM 2169 C CA . GLY B 1 29 ? 111.164 42.371 -37.646 1.00 19.67 45 GLY B CA 1
ATOM 2170 C C . GLY B 1 29 ? 111.445 42.687 -39.103 1.00 19.41 45 GLY B C 1
ATOM 2171 O O . GLY B 1 29 ? 111.283 41.812 -39.940 1.00 19.20 45 GLY B O 1
ATOM 2172 N N . PRO B 1 30 ? 111.824 43.927 -39.434 1.00 19.60 46 PRO B N 1
ATOM 2173 C CA . PRO B 1 30 ? 112.143 44.287 -40.825 1.00 19.08 46 PRO B CA 1
ATOM 2174 C C . PRO B 1 30 ? 113.315 43.494 -41.408 1.00 18.61 46 PRO B C 1
ATOM 2175 O O . PRO B 1 30 ? 113.349 43.276 -42.626 1.00 17.89 46 PRO B O 1
ATOM 2179 N N . GLY B 1 31 ? 114.242 43.071 -40.551 1.00 18.13 47 GLY B N 1
ATOM 2180 C CA . GLY B 1 31 ? 115.319 42.177 -40.937 1.00 17.20 47 GLY B CA 1
ATOM 2181 C C . GLY B 1 31 ? 116.220 42.716 -42.044 1.00 17.58 47 GLY B C 1
ATOM 2182 O O . GLY B 1 31 ? 116.874 43.762 -41.873 1.00 17.08 47 GLY B O 1
ATOM 2183 N N . LEU B 1 32 ? 116.238 42.013 -43.175 1.00 16.51 48 LEU B N 1
ATOM 2184 C CA . LEU B 1 32 ? 117.047 42.411 -44.330 1.00 17.86 48 LEU B CA 1
ATOM 2185 C C . LEU B 1 32 ? 116.233 43.246 -45.338 1.00 17.73 48 LEU B C 1
ATOM 2186 O O . LEU B 1 32 ? 116.633 43.409 -46.498 1.00 18.51 48 LEU B O 1
ATOM 2191 N N . ALA B 1 33 ? 115.086 43.752 -44.891 1.00 17.36 49 ALA B N 1
ATOM 2192 C CA . ALA B 1 33 ? 114.249 44.692 -45.683 1.00 17.22 49 ALA B CA 1
ATOM 2193 C C . ALA B 1 33 ? 113.521 44.087 -46.882 1.00 18.08 49 ALA B C 1
ATOM 2194 O O . ALA B 1 33 ? 113.120 44.815 -47.826 1.00 16.98 49 ALA B O 1
ATOM 2196 N N . ALA B 1 34 ? 113.295 42.765 -46.831 1.00 18.21 50 ALA B N 1
ATOM 2197 C CA . ALA B 1 34 ? 112.530 42.073 -47.863 1.00 17.98 50 ALA B CA 1
ATOM 2198 C C . ALA B 1 34 ? 111.179 42.756 -48.119 1.00 18.22 50 ALA B C 1
ATOM 2199 O O . ALA B 1 34 ? 110.796 42.945 -49.283 1.00 17.39 50 ALA B O 1
ATOM 2201 N N . LEU B 1 35 ? 110.477 43.141 -47.042 1.00 17.83 51 LEU B N 1
ATOM 2202 C CA . LEU B 1 35 ? 109.229 43.911 -47.152 1.00 17.66 51 LEU B CA 1
ATOM 2203 C C . LEU B 1 35 ? 109.454 45.426 -46.992 1.00 18.73 51 LEU B C 1
ATOM 2204 O O . LEU B 1 35 ? 108.763 46.234 -47.618 1.00 17.59 51 LEU B O 1
ATOM 2209 N N . THR B 1 36 ? 110.416 45.793 -46.135 1.00 18.66 52 THR B N 1
ATOM 2210 C CA . THR B 1 36 ? 110.692 47.193 -45.812 1.00 19.29 52 THR B CA 1
ATOM 2211 C C . THR B 1 36 ? 110.939 48.040 -47.051 1.00 19.71 52 THR B C 1
ATOM 2212 O O . THR B 1 36 ? 110.389 49.123 -47.182 1.00 19.26 52 THR B O 1
ATOM 2216 N N . GLU B 1 37 ? 111.746 47.523 -47.973 1.00 19.82 53 GLU B N 1
ATOM 2217 C CA . GLU B 1 37 ? 112.093 48.261 -49.174 1.00 20.99 53 GLU B CA 1
ATOM 2218 C C . GLU B 1 37 ? 110.899 48.565 -50.109 1.00 20.39 53 GLU B C 1
ATOM 2219 O O . GLU B 1 37 ? 110.596 49.725 -50.348 1.00 20.37 53 GLU B O 1
ATOM 2225 N N . PRO B 1 38 ? 110.180 47.556 -50.605 1.00 20.23 54 PRO B N 1
ATOM 2226 C CA . PRO B 1 38 ? 109.036 47.830 -51.503 1.00 20.82 54 PRO B CA 1
ATOM 2227 C C . PRO B 1 38 ? 107.904 48.559 -50.774 1.00 21.07 54 PRO B C 1
ATOM 2228 O O . PRO B 1 38 ? 107.234 49.375 -51.377 1.00 22.70 54 PRO B O 1
ATOM 2232 N N . VAL B 1 39 ? 107.700 48.307 -49.492 1.00 21.62 55 VAL B N 1
ATOM 2233 C CA . VAL B 1 39 ? 106.723 49.097 -48.756 1.00 21.60 55 VAL B CA 1
ATOM 2234 C C . VAL B 1 39 ? 107.199 50.561 -48.630 1.00 22.55 55 VAL B C 1
ATOM 2235 O O . VAL B 1 39 ? 106.426 51.490 -48.862 1.00 21.87 55 VAL B O 1
ATOM 2239 N N . GLY B 1 40 ? 108.473 50.746 -48.266 1.00 23.82 56 GLY B N 1
ATOM 2240 C CA . GLY B 1 40 ? 109.073 52.065 -48.124 1.00 24.82 56 GLY B CA 1
ATOM 2241 C C . GLY B 1 40 ? 109.111 52.850 -49.420 1.00 25.61 56 GLY B C 1
ATOM 2242 O O . GLY B 1 40 ? 108.879 54.043 -49.411 1.00 25.08 56 GLY B O 1
ATOM 2243 N N . GLU B 1 41 ? 109.356 52.180 -50.545 1.00 26.77 57 GLU B N 1
ATOM 2244 C CA . GLU B 1 41 ? 109.341 52.857 -51.841 1.00 28.51 57 GLU B CA 1
ATOM 2245 C C . GLU B 1 41 ? 108.003 53.544 -52.144 1.00 28.00 57 GLU B C 1
ATOM 2246 O O . GLU B 1 41 ? 107.952 54.447 -52.958 1.00 28.52 57 GLU B O 1
ATOM 2252 N N . ARG B 1 42 ? 106.927 53.112 -51.485 1.00 27.65 58 ARG B N 1
ATOM 2253 C CA . ARG B 1 42 ? 105.594 53.664 -51.706 1.00 26.63 58 ARG B CA 1
ATOM 2254 C C . ARG B 1 42 ? 105.228 54.720 -50.694 1.00 25.83 58 ARG B C 1
ATOM 2255 O O . ARG B 1 42 ? 104.152 55.316 -50.775 1.00 25.13 58 ARG B O 1
ATOM 2263 N N . LEU B 1 43 ? 106.109 54.934 -49.728 1.00 24.51 59 LEU B N 1
ATOM 2264 C CA . LEU B 1 43 ? 105.827 55.829 -48.635 1.00 23.79 59 LEU B CA 1
ATOM 2265 C C . LEU B 1 43 ? 106.881 56.937 -48.552 1.00 23.77 59 LEU B C 1
ATOM 2266 O O . LEU B 1 43 ? 107.913 56.907 -49.235 1.00 23.71 59 LEU B O 1
ATOM 2271 N N . ASP B 1 44 ? 106.608 57.913 -47.712 1.00 23.30 60 ASP B N 1
ATOM 2272 C CA . ASP B 1 44 ? 107.565 58.966 -47.436 1.00 24.91 60 ASP B CA 1
ATOM 2273 C C . ASP B 1 44 ? 108.138 58.688 -46.070 1.00 25.57 60 ASP B C 1
ATOM 2274 O O . ASP B 1 44 ? 109.251 59.141 -45.738 1.00 26.20 60 ASP B O 1
ATOM 2279 N N . GLN B 1 45 ? 107.383 57.909 -45.296 1.00 24.89 61 GLN B N 1
ATOM 2280 C CA . GLN B 1 45 ? 107.668 57.706 -43.883 1.00 25.24 61 GLN B CA 1
ATOM 2281 C C . GLN B 1 45 ? 107.135 56.343 -43.421 1.00 23.86 61 GLN B C 1
ATOM 2282 O O . GLN B 1 45 ? 106.048 55.947 -43.871 1.00 23.12 61 GLN B O 1
ATOM 2288 N N . LEU B 1 46 ? 107.917 55.636 -42.575 1.00 22.23 62 LEU B N 1
ATOM 2289 C CA . LEU B 1 46 ? 107.622 54.268 -42.109 1.00 22.58 62 LEU B CA 1
ATOM 2290 C C . LEU B 1 46 ? 108.275 54.087 -40.749 1.00 21.85 62 LEU B C 1
ATOM 2291 O O . LEU B 1 46 ? 109.347 54.641 -40.481 1.00 21.73 62 LEU B O 1
ATOM 2296 N N . THR B 1 47 ? 107.632 53.308 -39.894 1.00 21.12 63 THR B N 1
ATOM 2297 C CA . THR B 1 47 ? 108.186 52.953 -38.586 1.00 20.52 63 THR B CA 1
ATOM 2298 C C . THR B 1 47 ? 108.468 51.468 -38.551 1.00 20.28 63 THR B C 1
ATOM 2299 O O . THR B 1 47 ? 107.669 50.671 -39.071 1.00 19.87 63 THR B O 1
ATOM 2303 N N . VAL B 1 48 ? 109.611 51.092 -37.963 1.00 19.63 64 VAL B N 1
ATOM 2304 C CA . VAL B 1 48 ? 109.959 49.671 -37.803 1.00 19.08 64 VAL B CA 1
ATOM 2305 C C . VAL B 1 48 ? 110.401 49.348 -36.376 1.00 19.90 64 VAL B C 1
ATOM 2306 O O . VAL B 1 48 ? 110.905 50.222 -35.655 1.00 18.55 64 VAL B O 1
ATOM 2310 N N . ILE B 1 49 ? 110.173 48.096 -35.963 1.00 18.88 65 ILE B N 1
ATOM 2311 C CA . ILE B 1 49 ? 110.545 47.653 -34.626 1.00 19.70 65 ILE B CA 1
ATOM 2312 C C . ILE B 1 49 ? 111.468 46.484 -34.832 1.00 19.70 65 ILE B C 1
ATOM 2313 O O . ILE B 1 49 ? 111.040 45.431 -35.286 1.00 18.60 65 ILE B O 1
ATOM 2318 N N . GLU B 1 50 ? 112.758 46.701 -34.568 1.00 20.02 66 GLU B N 1
ATOM 2319 C CA . GLU B 1 50 ? 113.774 45.741 -34.932 1.00 20.00 66 GLU B CA 1
ATOM 2320 C C . GLU B 1 50 ? 114.675 45.563 -33.737 1.00 21.58 66 GLU B C 1
ATOM 2321 O O . GLU B 1 50 ? 115.469 46.464 -33.420 1.00 21.25 66 GLU B O 1
ATOM 2327 N N . LEU B 1 51 ? 114.532 44.415 -33.069 1.00 22.29 67 LEU B N 1
ATOM 2328 C CA . LEU B 1 51 ? 115.347 44.075 -31.906 1.00 23.49 67 LEU B CA 1
ATOM 2329 C C . LEU B 1 51 ? 116.841 43.893 -32.248 1.00 23.30 67 LEU B C 1
ATOM 2330 O O . LEU B 1 51 ? 117.705 44.306 -31.469 1.00 22.87 67 LEU B O 1
ATOM 2335 N N . ASP B 1 52 ? 117.147 43.292 -33.400 1.00 23.59 68 ASP B N 1
ATOM 2336 C CA . ASP B 1 52 ? 118.556 43.023 -33.746 1.00 24.37 68 ASP B CA 1
ATOM 2337 C C . ASP B 1 52 ? 119.276 44.341 -34.085 1.00 24.13 68 ASP B C 1
ATOM 2338 O O . ASP B 1 52 ? 118.985 44.976 -35.115 1.00 23.28 68 ASP B O 1
ATOM 2343 N N . ARG B 1 53 ? 120.196 44.738 -33.209 1.00 23.63 69 ARG B N 1
ATOM 2344 C CA . ARG B 1 53 ? 120.904 46.025 -33.281 1.00 24.93 69 ARG B CA 1
ATOM 2345 C C . ARG B 1 53 ? 121.699 46.203 -34.575 1.00 23.73 69 ARG B C 1
ATOM 2346 O O . ARG B 1 53 ? 121.723 47.291 -35.152 1.00 22.69 69 ARG B O 1
ATOM 2354 N N . ASP B 1 54 ? 122.379 45.144 -34.997 1.00 23.34 70 ASP B N 1
ATOM 2355 C CA . ASP B 1 54 ? 123.122 45.183 -36.248 1.00 23.56 70 ASP B CA 1
ATOM 2356 C C . ASP B 1 54 ? 122.177 45.366 -37.425 1.00 22.17 70 ASP B C 1
ATOM 2357 O O . ASP B 1 54 ? 122.443 46.169 -38.317 1.00 22.38 70 ASP B O 1
ATOM 2362 N N . LEU B 1 55 ? 121.046 44.674 -37.415 1.00 21.49 71 LEU B N 1
ATOM 2363 C CA . LEU B 1 55 ? 120.126 44.780 -38.564 1.00 20.81 71 LEU B CA 1
ATOM 2364 C C . LEU B 1 55 ? 119.472 46.160 -38.589 1.00 20.45 71 LEU B C 1
ATOM 2365 O O . LEU B 1 55 ? 119.247 46.751 -39.656 1.00 21.29 71 LEU B O 1
ATOM 2370 N N . ALA B 1 56 ? 119.174 46.663 -37.398 1.00 19.93 72 ALA B N 1
ATOM 2371 C CA . ALA B 1 56 ? 118.613 47.982 -37.218 1.00 20.53 72 ALA B CA 1
ATOM 2372 C C . ALA B 1 56 ? 119.574 49.058 -37.743 1.00 20.31 72 ALA B C 1
ATOM 2373 O O . ALA B 1 56 ? 119.157 49.935 -38.509 1.00 20.69 72 ALA B O 1
ATOM 2375 N N . ALA B 1 57 ? 120.847 48.994 -37.356 1.00 20.21 73 ALA B N 1
ATOM 2376 C CA . ALA B 1 57 ? 121.834 49.949 -37.880 1.00 20.85 73 ALA B CA 1
ATOM 2377 C C . ALA B 1 57 ? 121.984 49.946 -39.404 1.00 20.80 73 ALA B C 1
ATOM 2378 O O . ALA B 1 57 ? 122.106 51.017 -40.012 1.00 20.89 73 ALA B O 1
ATOM 2380 N N . ARG B 1 58 ? 121.960 48.757 -40.012 1.00 20.91 74 ARG B N 1
ATOM 2381 C CA . ARG B 1 58 ? 122.015 48.603 -41.477 1.00 20.94 74 ARG B CA 1
ATOM 2382 C C . ARG B 1 58 ? 120.871 49.327 -42.161 1.00 19.67 74 ARG B C 1
ATOM 2383 O O . ARG B 1 58 ? 121.048 49.964 -43.208 1.00 18.64 74 ARG B O 1
ATOM 2391 N N . LEU B 1 59 ? 119.689 49.226 -41.570 1.00 18.93 75 LEU B N 1
ATOM 2392 C CA . LEU B 1 59 ? 118.496 49.825 -42.160 1.00 19.46 75 LEU B CA 1
ATOM 2393 C C . LEU B 1 59 ? 118.602 51.337 -42.082 1.00 20.92 75 LEU B C 1
ATOM 2394 O O . LEU B 1 59 ? 118.363 52.029 -43.066 1.00 21.12 75 LEU B O 1
ATOM 2399 N N . GLN B 1 60 ? 119.006 51.822 -40.906 1.00 22.07 76 GLN B N 1
ATOM 2400 C CA . GLN B 1 60 ? 119.158 53.259 -40.640 1.00 22.71 76 GLN B CA 1
ATOM 2401 C C . GLN B 1 60 ? 120.122 53.928 -41.628 1.00 22.75 76 GLN B C 1
ATOM 2402 O O . GLN B 1 60 ? 119.840 55.032 -42.110 1.00 22.38 76 GLN B O 1
ATOM 2408 N N . THR B 1 61 ? 121.229 53.254 -41.951 1.00 22.52 77 THR B N 1
ATOM 2409 C CA . THR B 1 61 ? 122.227 53.833 -42.862 1.00 21.54 77 THR B CA 1
ATOM 2410 C C . THR B 1 61 ? 122.009 53.510 -44.359 1.00 21.84 77 THR B C 1
ATOM 2411 O O . THR B 1 61 ? 122.832 53.912 -45.200 1.00 21.10 77 THR B O 1
ATOM 2415 N N . HIS B 1 62 ? 120.926 52.810 -44.699 1.00 20.56 78 HIS B N 1
ATOM 2416 C CA . HIS B 1 62 ? 120.530 52.716 -46.109 1.00 21.74 78 HIS B CA 1
ATOM 2417 C C . HIS B 1 62 ? 120.230 54.136 -46.583 1.00 21.66 78 HIS B C 1
ATOM 2418 O O . HIS B 1 62 ? 119.446 54.838 -45.976 1.00 20.77 78 HIS B O 1
ATOM 2425 N N . PRO B 1 63 ? 120.894 54.557 -47.657 1.00 22.59 79 PRO B N 1
ATOM 2426 C CA . PRO B 1 63 ? 120.877 55.975 -48.068 1.00 22.65 79 PRO B CA 1
ATOM 2427 C C . PRO B 1 63 ? 119.507 56.409 -48.598 1.00 23.43 79 PRO B C 1
ATOM 2428 O O . PRO B 1 63 ? 119.194 57.587 -48.537 1.00 21.96 79 PRO B O 1
ATOM 2432 N N . PHE B 1 64 ? 118.680 55.475 -49.053 1.00 24.37 80 PHE B N 1
ATOM 2433 C CA . PHE B 1 64 ? 117.357 55.856 -49.566 1.00 26.53 80 PHE B CA 1
ATOM 2434 C C . PHE B 1 64 ? 116.197 55.517 -48.635 1.00 26.35 80 PHE B C 1
ATOM 2435 O O . PHE B 1 64 ? 115.291 56.328 -48.450 1.00 27.83 80 PHE B O 1
ATOM 2443 N N . LEU B 1 65 ? 116.240 54.330 -48.045 1.00 26.21 81 LEU B N 1
ATOM 2444 C CA . LEU B 1 65 ? 115.236 53.897 -47.068 1.00 25.36 81 LEU B CA 1
ATOM 2445 C C . LEU B 1 65 ? 115.493 54.497 -45.683 1.00 23.94 81 LEU B C 1
ATOM 2446 O O . LEU B 1 65 ? 114.567 54.876 -44.981 1.00 23.81 81 LEU B O 1
ATOM 2451 N N . GLY B 1 66 ? 116.763 54.551 -45.297 1.00 22.89 82 GLY B N 1
ATOM 2452 C CA . GLY B 1 66 ? 117.179 55.039 -43.997 1.00 21.99 82 GLY B CA 1
ATOM 2453 C C . GLY B 1 66 ? 116.558 56.346 -43.546 1.00 21.59 82 GLY B C 1
ATOM 2454 O O . GLY B 1 66 ? 116.095 56.428 -42.407 1.00 20.96 82 GLY B O 1
ATOM 2455 N N . PRO B 1 67 ? 116.578 57.383 -44.389 1.00 21.41 83 PRO B N 1
ATOM 2456 C CA . PRO B 1 67 ? 115.945 58.657 -44.012 1.00 21.57 83 PRO B CA 1
ATOM 2457 C C . PRO B 1 67 ? 114.412 58.589 -43.818 1.00 21.02 83 PRO B C 1
ATOM 2458 O O . PRO B 1 67 ? 113.842 59.523 -43.202 1.00 20.78 83 PRO B O 1
ATOM 2462 N N . LYS B 1 68 ? 113.771 57.518 -44.291 1.00 19.77 84 LYS B N 1
ATOM 2463 C CA . LYS B 1 68 ? 112.324 57.353 -44.100 1.00 20.03 84 LYS B CA 1
ATOM 2464 C C . LYS B 1 68 ? 111.941 56.662 -42.792 1.00 20.07 84 LYS B C 1
ATOM 2465 O O . LYS B 1 68 ? 110.779 56.700 -42.374 1.00 19.95 84 LYS B O 1
ATOM 2471 N N . LEU B 1 69 ? 112.918 56.010 -42.165 1.00 19.45 85 LEU B N 1
ATOM 2472 C CA . LEU B 1 69 ? 112.660 55.101 -41.057 1.00 18.45 85 LEU B CA 1
ATOM 2473 C C . LEU B 1 69 ? 112.822 55.684 -39.676 1.00 18.48 85 LEU B C 1
ATOM 2474 O O . LEU B 1 69 ? 113.858 56.264 -39.342 1.00 18.39 85 LEU B O 1
ATOM 2479 N N . THR B 1 70 ? 111.789 55.495 -38.866 1.00 18.91 86 THR B N 1
ATOM 2480 C CA . THR B 1 70 ? 111.899 55.675 -37.432 1.00 19.32 86 THR B CA 1
ATOM 2481 C C . THR B 1 70 ? 112.020 54.264 -36.896 1.00 18.88 86 THR B C 1
ATOM 2482 O O . THR B 1 70 ? 111.181 53.427 -37.200 1.00 18.81 86 THR B O 1
ATOM 2486 N N . ILE B 1 71 ? 113.075 53.989 -36.129 1.00 18.08 87 ILE B N 1
ATOM 2487 C CA . ILE B 1 71 ? 113.388 52.610 -35.720 1.00 18.84 87 ILE B CA 1
ATOM 2488 C C . ILE B 1 71 ? 113.399 52.481 -34.202 1.00 18.74 87 ILE B C 1
ATOM 2489 O O . ILE B 1 71 ? 114.137 53.194 -33.517 1.00 17.92 87 ILE B O 1
ATOM 2494 N N . TYR B 1 72 ? 112.537 51.618 -33.693 1.00 18.61 88 TYR B N 1
ATOM 2495 C CA . TYR B 1 72 ? 112.504 51.291 -32.267 1.00 20.30 88 TYR B CA 1
ATOM 2496 C C . TYR B 1 72 ? 113.216 49.969 -32.077 1.00 20.78 88 TYR B C 1
ATOM 2497 O O . TYR B 1 72 ? 112.756 48.932 -32.581 1.00 20.42 88 TYR B O 1
ATOM 2506 N N . GLN B 1 73 ? 114.341 50.003 -31.360 1.00 21.42 89 GLN B N 1
ATOM 2507 C CA . GLN B 1 73 ? 115.164 48.802 -31.196 1.00 23.05 89 GLN B CA 1
ATOM 2508 C C . GLN B 1 73 ? 114.687 47.968 -30.013 1.00 23.82 89 GLN B C 1
ATOM 2509 O O . GLN B 1 73 ? 115.371 47.823 -29.011 1.00 22.78 89 GLN B O 1
ATOM 2515 N N . GLN B 1 74 ? 113.488 47.425 -30.165 1.00 25.17 90 GLN B N 1
ATOM 2516 C CA . GLN B 1 74 ? 112.764 46.848 -29.043 1.00 26.53 90 GLN B CA 1
ATOM 2517 C C . GLN B 1 74 ? 112.179 45.499 -29.382 1.00 27.11 90 GLN B C 1
ATOM 2518 O O . GLN B 1 74 ? 111.980 45.159 -30.546 1.00 26.33 90 GLN B O 1
ATOM 2524 N N . ASP B 1 75 ? 111.885 44.748 -28.327 1.00 28.26 91 ASP B N 1
ATOM 2525 C CA . ASP B 1 75 ? 111.086 43.553 -28.444 1.00 29.50 91 ASP B CA 1
ATOM 2526 C C . ASP B 1 75 ? 109.649 44.009 -28.686 1.00 29.64 91 ASP B C 1
ATOM 2527 O O . ASP B 1 75 ? 109.035 44.662 -27.837 1.00 29.85 91 ASP B O 1
ATOM 2532 N N . ALA B 1 76 ? 109.103 43.638 -29.832 1.00 30.05 92 ALA B N 1
ATOM 2533 C CA . ALA B 1 76 ? 107.731 44.024 -30.134 1.00 31.21 92 ALA B CA 1
ATOM 2534 C C . ALA B 1 76 ? 106.732 43.452 -29.099 1.00 32.19 92 ALA B C 1
ATOM 2535 O O . ALA B 1 76 ? 105.627 43.961 -28.961 1.00 32.58 92 ALA B O 1
ATOM 2537 N N . MET B 1 77 ? 107.146 42.431 -28.348 1.00 32.50 93 MET B N 1
ATOM 2538 C CA . MET B 1 77 ? 106.296 41.819 -27.322 1.00 33.66 93 MET B CA 1
ATOM 2539 C C . MET B 1 77 ? 106.054 42.725 -26.120 1.00 32.86 93 MET B C 1
ATOM 2540 O O . MET B 1 77 ? 105.050 42.579 -25.449 1.00 33.10 93 MET B O 1
ATOM 2545 N N . THR B 1 78 ? 106.965 43.650 -25.850 1.00 32.65 94 THR B N 1
ATOM 2546 C CA . THR B 1 78 ? 106.745 44.653 -24.791 1.00 32.88 94 THR B CA 1
ATOM 2547 C C . THR B 1 78 ? 106.582 46.097 -25.290 1.00 31.59 94 THR B C 1
ATOM 2548 O O . THR B 1 78 ? 106.448 47.012 -24.478 1.00 32.52 94 THR B O 1
ATOM 2552 N N . PHE B 1 79 ? 106.639 46.299 -26.605 1.00 29.89 95 PHE B N 1
ATOM 2553 C CA . PHE B 1 79 ? 106.439 47.619 -27.214 1.00 27.74 95 PHE B CA 1
ATOM 2554 C C . PHE B 1 79 ? 105.003 48.127 -27.018 1.00 26.95 95 PHE B C 1
ATOM 2555 O O . PHE B 1 79 ? 104.029 47.390 -27.206 1.00 27.12 95 PHE B O 1
ATOM 2563 N N . ASN B 1 80 ? 104.877 49.388 -26.648 1.00 26.53 96 ASN B N 1
ATOM 2564 C CA . ASN B 1 80 ? 103.576 49.982 -26.399 1.00 25.66 96 ASN B CA 1
ATOM 2565 C C . ASN B 1 80 ? 102.961 50.550 -27.676 1.00 24.93 96 ASN B C 1
ATOM 2566 O O . ASN B 1 80 ? 103.131 51.712 -27.994 1.00 23.90 96 ASN B O 1
ATOM 2571 N N . PHE B 1 81 ? 102.249 49.707 -28.412 1.00 24.25 97 PHE B N 1
ATOM 2572 C CA . PHE B 1 81 ? 101.622 50.135 -29.656 1.00 23.76 97 PHE B CA 1
ATOM 2573 C C . PHE B 1 81 ? 100.506 51.141 -29.396 1.00 23.76 97 PHE B C 1
ATOM 2574 O O . PHE B 1 81 ? 100.270 52.034 -30.205 1.00 24.10 97 PHE B O 1
ATOM 2582 N N . GLY B 1 82 ? 99.818 50.987 -28.266 1.00 22.79 98 GLY B N 1
ATOM 2583 C CA . GLY B 1 82 ? 98.782 51.939 -27.888 1.00 22.27 98 GLY B CA 1
ATOM 2584 C C . GLY B 1 82 ? 99.315 53.359 -27.761 1.00 22.15 98 GLY B C 1
ATOM 2585 O O . GLY B 1 82 ? 98.690 54.320 -28.248 1.00 21.59 98 GLY B O 1
ATOM 2586 N N . GLU B 1 83 ? 100.477 53.504 -27.132 1.00 21.50 99 GLU B N 1
ATOM 2587 C CA . GLU B 1 83 ? 101.076 54.845 -27.008 1.00 21.98 99 GLU B CA 1
ATOM 2588 C C . GLU B 1 83 ? 101.549 55.362 -28.362 1.00 22.09 99 GLU B C 1
ATOM 2589 O O . GLU B 1 83 ? 101.479 56.563 -28.629 1.00 22.03 99 GLU B O 1
ATOM 2591 N N . LEU B 1 84 ? 102.027 54.454 -29.222 1.00 21.68 100 LEU B N 1
ATOM 2592 C CA . LEU B 1 84 ? 102.503 54.871 -30.544 1.00 21.56 100 LEU B CA 1
ATOM 2593 C C . LEU B 1 84 ? 101.350 55.453 -31.375 1.00 21.78 100 LEU B C 1
ATOM 2594 O O . LEU B 1 84 ? 101.509 56.512 -31.985 1.00 20.91 100 LEU B O 1
ATOM 2599 N N . ALA B 1 85 ? 100.209 54.760 -31.363 1.00 21.40 101 ALA B N 1
ATOM 2600 C CA . ALA B 1 85 ? 99.011 55.224 -32.061 1.00 23.03 101 ALA B CA 1
ATOM 2601 C C . ALA B 1 85 ? 98.542 56.571 -31.547 1.00 23.91 101 ALA B C 1
ATOM 2602 O O . ALA B 1 85 ? 98.185 57.436 -32.327 1.00 24.25 101 ALA B O 1
ATOM 2604 N N . GLU B 1 86 ? 98.514 56.733 -30.230 1.00 25.68 102 GLU B N 1
ATOM 2605 C CA . GLU B 1 86 ? 98.102 58.010 -29.644 1.00 27.62 102 GLU B CA 1
ATOM 2606 C C . GLU B 1 86 ? 99.068 59.147 -29.983 1.00 27.80 102 GLU B C 1
ATOM 2607 O O . GLU B 1 86 ? 98.639 60.276 -30.264 1.00 27.47 102 GLU B O 1
ATOM 2613 N N . LYS B 1 87 ? 100.361 58.834 -29.996 1.00 28.51 103 LYS B N 1
ATOM 2614 C CA . LYS B 1 87 ? 101.399 59.785 -30.421 1.00 29.84 103 LYS B CA 1
ATOM 2615 C C . LYS B 1 87 ? 101.186 60.253 -31.873 1.00 29.50 103 LYS B C 1
ATOM 2616 O O . LYS B 1 87 ? 101.133 61.450 -32.148 1.00 29.90 103 LYS B O 1
ATOM 2622 N N . MET B 1 88 ? 101.053 59.295 -32.795 1.00 28.65 104 MET B N 1
ATOM 2623 C CA . MET B 1 88 ? 100.868 59.595 -34.213 1.00 27.19 104 MET B CA 1
ATOM 2624 C C . MET B 1 88 ? 99.473 60.146 -34.530 1.00 25.78 104 MET B C 1
ATOM 2625 O O . MET B 1 88 ? 99.240 60.663 -35.615 1.00 25.12 104 MET B O 1
ATOM 2630 N N . GLY B 1 89 ? 98.537 60.014 -33.590 1.00 24.95 105 GLY B N 1
ATOM 2631 C CA . GLY B 1 89 ? 97.182 60.469 -33.827 1.00 24.34 105 GLY B CA 1
ATOM 2632 C C . GLY B 1 89 ? 96.429 59.665 -34.882 1.00 24.15 105 GLY B C 1
ATOM 2633 O O . GLY B 1 89 ? 95.540 60.188 -35.542 1.00 23.59 105 GLY B O 1
ATOM 2634 N N . GLN B 1 90 ? 96.777 58.386 -35.044 1.00 24.28 106 GLN B N 1
ATOM 2635 C CA . GLN B 1 90 ? 96.089 57.524 -36.008 1.00 23.82 106 GLN B CA 1
ATOM 2636 C C . GLN B 1 90 ? 96.318 56.064 -35.660 1.00 23.08 106 GLN B C 1
ATOM 2637 O O . GLN B 1 90 ? 97.343 55.733 -35.054 1.00 23.55 106 GLN B O 1
ATOM 2643 N N . PRO B 1 91 ? 95.375 55.193 -36.029 1.00 22.15 107 PRO B N 1
ATOM 2644 C CA . PRO B 1 91 ? 95.550 53.743 -35.819 1.00 21.51 107 PRO B CA 1
ATOM 2645 C C . PRO B 1 91 ? 96.709 53.191 -36.653 1.00 20.95 107 PRO B C 1
ATOM 2646 O O . PRO B 1 91 ? 97.044 53.775 -37.681 1.00 20.21 107 PRO B O 1
ATOM 2650 N N . LEU B 1 92 ? 97.331 52.095 -36.223 1.00 20.58 108 LEU B N 1
ATOM 2651 C CA . LEU B 1 92 ? 98.545 51.610 -36.927 1.00 20.22 108 LEU B CA 1
ATOM 2652 C C . LEU B 1 92 ? 98.244 50.445 -37.857 1.00 19.66 108 LEU B C 1
ATOM 2653 O O . LEU B 1 92 ? 97.449 49.546 -37.527 1.00 19.34 108 LEU B O 1
ATOM 2658 N N . ARG B 1 93 ? 98.869 50.438 -39.025 1.00 18.95 109 ARG B N 1
ATOM 2659 C CA . ARG B 1 93 ? 98.804 49.233 -39.853 1.00 18.81 109 ARG B CA 1
ATOM 2660 C C . ARG B 1 93 ? 100.058 48.420 -39.601 1.00 18.99 109 ARG B C 1
ATOM 2661 O O . ARG B 1 93 ? 101.166 48.765 -40.060 1.00 19.35 109 ARG B O 1
ATOM 2669 N N . VAL B 1 94 ? 99.917 47.353 -38.830 1.00 19.42 110 VAL B N 1
ATOM 2670 C CA . VAL B 1 94 ? 101.105 46.562 -38.437 1.00 20.50 110 VAL B CA 1
ATOM 2671 C C . VAL B 1 94 ? 101.378 45.389 -39.413 1.00 20.75 110 VAL B C 1
ATOM 2672 O O . VAL B 1 94 ? 100.442 44.740 -39.890 1.00 21.17 110 VAL B O 1
ATOM 2676 N N . PHE B 1 95 ? 102.658 45.115 -39.712 1.00 20.01 111 PHE B N 1
ATOM 2677 C CA . PHE B 1 95 ? 102.973 43.974 -40.578 1.00 19.60 111 PHE B CA 1
ATOM 2678 C C . PHE B 1 95 ? 104.354 43.424 -40.279 1.00 19.74 111 PHE B C 1
ATOM 2679 O O . PHE B 1 95 ? 105.141 44.069 -39.613 1.00 18.38 111 PHE B O 1
ATOM 2687 N N . GLY B 1 96 ? 104.652 42.240 -40.794 1.00 19.51 112 GLY B N 1
ATOM 2688 C CA . GLY B 1 96 ? 105.988 41.724 -40.648 1.00 20.36 112 GLY B CA 1
ATOM 2689 C C . GLY B 1 96 ? 106.053 40.210 -40.700 1.00 21.31 112 GLY B C 1
ATOM 2690 O O . GLY B 1 96 ? 105.044 39.516 -40.679 1.00 20.28 112 GLY B O 1
ATOM 2691 N N . ASN B 1 97 ? 107.283 39.730 -40.81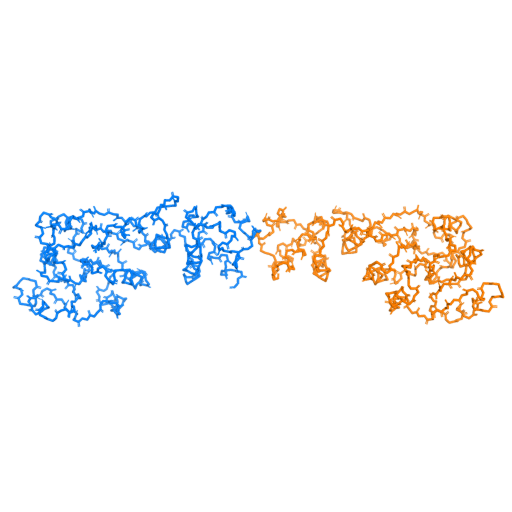0 1.00 22.83 113 ASN B N 1
ATOM 2692 C CA . ASN B 1 97 ? 107.619 38.320 -40.759 1.00 25.03 113 ASN B CA 1
ATOM 2693 C C . ASN B 1 97 ? 107.931 37.929 -39.338 1.00 25.56 113 ASN B C 1
ATOM 2694 O O . ASN B 1 97 ? 109.019 38.174 -38.877 1.00 26.11 113 ASN B O 1
ATOM 2699 N N . LEU B 1 98 ? 106.994 37.289 -38.646 1.00 27.30 114 LEU B N 1
ATOM 2700 C CA . LEU B 1 98 ? 107.140 37.048 -37.205 1.00 28.67 114 LEU B CA 1
ATOM 2701 C C . LEU B 1 98 ? 107.905 35.772 -36.787 1.00 30.69 114 LEU B C 1
ATOM 2702 O O . LEU B 1 98 ? 107.557 34.657 -37.214 1.00 30.62 114 LEU B O 1
ATOM 2707 N N . PRO B 1 99 ? 108.920 35.930 -35.922 1.00 32.31 115 PRO B N 1
ATOM 2708 C CA . PRO B 1 99 ? 109.683 34.779 -35.400 1.00 33.56 115 PRO B CA 1
ATOM 2709 C C . PRO B 1 99 ? 108.764 33.770 -34.731 1.00 34.73 115 PRO B C 1
ATOM 2710 O O . PRO B 1 99 ? 107.875 34.166 -33.949 1.00 34.71 115 PRO B O 1
ATOM 2714 N N . TYR B 1 100 ? 108.981 32.495 -35.034 1.00 36.33 116 TYR B N 1
ATOM 2715 C CA . TYR B 1 100 ? 108.189 31.396 -34.477 1.00 37.92 116 TYR B CA 1
ATOM 2716 C C . TYR B 1 100 ? 107.927 31.482 -32.953 1.00 38.53 116 TYR B C 1
ATOM 2717 O O . TYR B 1 100 ? 106.825 31.153 -32.493 1.00 39.56 116 TYR B O 1
ATOM 2719 N N . ASN B 1 101 ? 108.919 31.934 -32.185 1.00 38.48 117 ASN B N 1
ATOM 2720 C CA . ASN B 1 101 ? 108.818 31.987 -30.720 1.00 38.14 117 ASN B CA 1
ATOM 2721 C C . ASN B 1 101 ? 107.892 33.079 -30.162 1.00 38.30 117 ASN B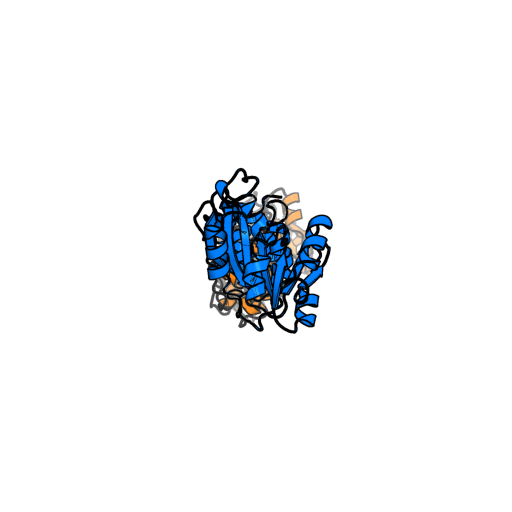 C 1
ATOM 2722 O O . ASN B 1 101 ? 107.251 32.890 -29.123 1.00 38.45 117 ASN B O 1
ATOM 2724 N N . ILE B 1 102 ? 107.829 34.225 -30.839 1.00 37.74 118 ILE B N 1
ATOM 2725 C CA . ILE B 1 102 ? 107.081 35.376 -30.323 1.00 37.04 118 ILE B CA 1
ATOM 2726 C C . ILE B 1 102 ? 105.678 35.529 -30.940 1.00 35.53 118 ILE B C 1
ATOM 2727 O O . ILE B 1 102 ? 104.888 36.309 -30.454 1.00 36.05 118 ILE B O 1
ATOM 2732 N N . SER B 1 103 ? 105.398 34.787 -32.009 1.00 34.24 119 SER B N 1
ATOM 2733 C CA . SER B 1 103 ? 104.133 34.852 -32.749 1.00 33.68 119 SER B CA 1
ATOM 2734 C C . SER B 1 103 ? 102.889 34.913 -31.871 1.00 32.60 119 SER B C 1
ATOM 2735 O O . SER B 1 103 ? 102.144 35.886 -31.923 1.00 32.68 119 SER B O 1
ATOM 2738 N N . THR B 1 104 ? 102.680 33.879 -31.068 1.00 31.62 120 THR B N 1
ATOM 2739 C CA . THR B 1 104 ? 101.467 33.787 -30.258 1.00 31.01 120 THR B CA 1
ATOM 2740 C C . THR B 1 104 ? 101.349 34.890 -29.195 1.00 30.14 120 THR B C 1
ATOM 2741 O O . THR B 1 104 ? 100.343 35.594 -29.168 1.00 30.14 120 THR B O 1
ATOM 2745 N N . PRO B 1 105 ? 102.354 35.077 -28.342 1.00 29.48 121 PRO B N 1
ATOM 2746 C CA . PRO B 1 105 ? 102.289 36.160 -27.354 1.00 28.69 121 PRO B CA 1
ATOM 2747 C C . PRO B 1 105 ? 102.223 37.572 -28.008 1.00 27.96 121 PRO B C 1
ATOM 2748 O O . PRO B 1 105 ? 101.660 38.518 -27.413 1.00 27.12 121 PRO B O 1
ATOM 2752 N N . LEU B 1 106 ? 102.781 37.727 -29.209 1.00 26.76 122 LEU B N 1
ATOM 2753 C CA . LEU B 1 106 ? 102.704 39.032 -29.853 1.00 26.73 122 LEU B CA 1
ATOM 2754 C C . LEU B 1 106 ? 101.275 39.356 -30.291 1.00 25.64 122 LEU B C 1
ATOM 2755 O O . LEU B 1 106 ? 100.834 40.485 -30.139 1.00 24.70 122 LEU B O 1
ATOM 2760 N N . MET B 1 107 ? 100.549 38.362 -30.789 1.00 25.63 123 MET B N 1
ATOM 2761 C CA . MET B 1 107 ? 99.126 38.556 -31.133 1.00 26.87 123 MET B CA 1
ATOM 2762 C C . MET B 1 107 ? 98.302 39.045 -29.931 1.00 26.00 123 MET B C 1
ATOM 2763 O O . MET B 1 107 ? 97.692 40.117 -29.982 1.00 26.61 123 MET B O 1
ATOM 2768 N N . PHE B 1 108 ? 98.340 38.285 -28.845 1.00 25.71 124 PHE B N 1
ATOM 2769 C CA . PHE B 1 108 ? 97.660 38.689 -27.604 1.00 25.32 124 PHE B CA 1
ATOM 2770 C C . PHE B 1 108 ? 98.007 40.110 -27.205 1.00 24.85 124 PHE B C 1
ATOM 2771 O O . PHE B 1 108 ? 97.123 40.875 -26.812 1.00 25.88 124 PHE B O 1
ATOM 2779 N N . HIS B 1 109 ? 99.292 40.454 -27.290 1.00 24.64 125 HIS B N 1
ATOM 2780 C CA . HIS B 1 109 ? 99.780 41.779 -26.946 1.00 24.07 125 HIS B CA 1
ATOM 2781 C C . HIS B 1 109 ? 99.132 42.811 -27.886 1.00 24.17 125 HIS B C 1
ATOM 2782 O O . HIS B 1 109 ? 98.553 43.794 -27.434 1.00 23.93 125 HIS B O 1
ATOM 2789 N N . LEU B 1 110 ? 99.207 42.572 -29.189 1.00 24.09 126 LEU B N 1
ATOM 2790 C CA . LEU B 1 110 ? 98.538 43.466 -30.153 1.00 23.72 126 LEU B CA 1
ATOM 2791 C C . LEU B 1 110 ? 97.030 43.543 -29.928 1.00 23.31 126 LEU B C 1
ATOM 2792 O O . LEU B 1 110 ? 96.446 44.632 -29.936 1.00 23.43 126 LEU B O 1
ATOM 2797 N N . PHE B 1 111 ? 96.392 42.384 -29.760 1.00 23.50 127 PHE B N 1
ATOM 2798 C CA . PHE B 1 111 ? 94.947 42.344 -29.489 1.00 23.21 127 PHE B CA 1
ATOM 2799 C C . PHE B 1 111 ? 94.570 43.359 -28.396 1.00 23.21 127 PHE B C 1
ATOM 2800 O O . PHE B 1 111 ? 93.608 44.119 -28.551 1.00 21.53 127 PHE B O 1
ATOM 2808 N N . SER B 1 112 ? 95.369 43.374 -27.322 1.00 22.92 128 SER B N 1
ATOM 2809 C CA . SER B 1 112 ? 95.101 44.174 -26.124 1.00 23.83 128 SER B CA 1
ATOM 2810 C C . SER B 1 112 ? 94.990 45.675 -26.410 1.00 23.69 128 SER B C 1
ATOM 2811 O O . SER B 1 112 ? 94.378 46.386 -25.656 1.00 23.81 128 SER B O 1
ATOM 2814 N N . TYR B 1 113 ? 95.566 46.148 -27.516 1.00 24.12 129 TYR B N 1
ATOM 2815 C CA . TYR B 1 113 ? 95.499 47.582 -27.834 1.00 22.97 129 TYR B CA 1
ATOM 2816 C C . TYR B 1 113 ? 94.307 47.897 -28.713 1.00 22.93 129 TYR B C 1
ATOM 2817 O O . TYR B 1 113 ? 94.172 49.006 -29.177 1.00 22.94 129 TYR B O 1
ATOM 2826 N N . THR B 1 114 ? 93.447 46.908 -28.950 1.00 22.88 130 THR B N 1
ATOM 2827 C CA . THR B 1 114 ? 92.225 47.095 -29.744 1.00 23.83 130 THR B CA 1
ATOM 2828 C C . THR B 1 114 ? 92.336 48.121 -30.902 1.00 24.81 130 THR B C 1
ATOM 2829 O O . THR B 1 114 ? 93.087 47.912 -31.888 1.00 24.00 130 THR B O 1
ATOM 2833 N N . ASP B 1 115 ? 91.604 49.235 -30.779 1.00 25.50 131 ASP B N 1
ATOM 2834 C CA . ASP B 1 115 ? 91.432 50.167 -31.914 1.00 26.11 131 ASP B CA 1
ATOM 2835 C C . ASP B 1 115 ? 92.666 51.028 -32.214 1.00 24.88 131 ASP B C 1
ATOM 2836 O O . ASP B 1 115 ? 92.652 51.823 -33.138 1.00 24.32 131 ASP B O 1
ATOM 2841 N N . ALA B 1 116 ? 93.731 50.871 -31.435 1.00 24.10 132 ALA B N 1
ATOM 2842 C CA . ALA B 1 116 ? 95.006 51.493 -31.805 1.00 23.36 132 ALA B CA 1
ATOM 2843 C C . ALA B 1 116 ? 95.577 50.785 -33.045 1.00 22.57 132 ALA B C 1
ATOM 2844 O O . ALA B 1 116 ? 96.488 51.293 -33.676 1.00 22.34 132 ALA B O 1
ATOM 2846 N N . ILE B 1 117 ? 95.023 49.616 -33.389 1.00 22.87 133 ILE B N 1
ATOM 2847 C CA . ILE B 1 117 ? 95.493 48.842 -34.537 1.00 22.44 133 ILE B CA 1
ATOM 2848 C C . ILE B 1 117 ? 94.440 48.759 -35.625 1.00 22.78 133 ILE B C 1
ATOM 2849 O O . ILE B 1 117 ? 93.386 48.192 -35.408 1.00 22.79 133 ILE B O 1
ATOM 2854 N N . ALA B 1 118 ? 94.737 49.308 -36.804 1.00 22.80 134 ALA B N 1
ATOM 2855 C CA . ALA B 1 118 ? 93.804 49.255 -37.939 1.00 22.13 134 ALA B CA 1
ATOM 2856 C C . ALA B 1 118 ? 93.773 47.859 -38.548 1.00 22.17 134 ALA B C 1
ATOM 2857 O O . ALA B 1 118 ? 92.691 47.305 -38.839 1.00 20.58 134 ALA B O 1
ATOM 2859 N N . ASP B 1 119 ? 94.958 47.294 -38.780 1.00 20.94 135 ASP B N 1
ATOM 2860 C CA . ASP B 1 119 ? 95.021 45.919 -39.291 1.00 20.16 135 ASP B CA 1
ATOM 2861 C C . ASP B 1 119 ? 96.417 45.324 -39.160 1.00 19.59 135 ASP B C 1
ATOM 2862 O O . ASP B 1 119 ? 97.375 46.017 -38.780 1.00 18.59 135 ASP B O 1
ATOM 2867 N N . MET B 1 120 ? 96.521 44.018 -39.409 1.00 19.56 136 MET B N 1
ATOM 2868 C CA . MET B 1 120 ? 97.770 43.297 -39.258 1.00 19.11 136 MET B CA 1
ATOM 2869 C C . MET B 1 120 ? 97.915 42.331 -40.405 1.00 19.69 136 MET B C 1
ATOM 2870 O O . MET B 1 120 ? 96.955 41.633 -40.741 1.00 18.73 136 MET B O 1
ATOM 2875 N N . HIS B 1 121 ? 99.116 42.319 -40.995 1.00 18.88 137 HIS B N 1
ATOM 2876 C CA . HIS B 1 121 ? 99.504 41.360 -42.013 1.00 18.69 137 HIS B CA 1
ATOM 2877 C C . HIS B 1 121 ? 100.792 40.693 -41.533 1.00 18.49 137 HIS B C 1
ATOM 2878 O O . HIS B 1 121 ? 101.847 41.325 -41.522 1.00 17.96 137 HIS B O 1
ATOM 2885 N N . PHE B 1 122 ? 100.696 39.426 -41.127 1.00 18.06 138 PHE B N 1
ATOM 2886 C CA . PHE B 1 122 ? 101.850 38.741 -40.538 1.00 19.12 138 PHE B CA 1
ATOM 2887 C C . PHE B 1 122 ? 102.160 37.436 -41.260 1.00 20.01 138 PHE B C 1
ATOM 2888 O O . PHE B 1 122 ? 101.251 36.725 -41.690 1.00 20.91 138 PHE B O 1
ATOM 2896 N N . MET B 1 123 ? 103.441 37.117 -41.367 1.00 19.97 139 MET B N 1
ATOM 2897 C CA . MET B 1 123 ? 103.864 35.755 -41.704 1.00 20.59 139 MET B CA 1
ATOM 2898 C C . MET B 1 123 ? 103.934 35.009 -40.387 1.00 21.85 139 MET B C 1
ATOM 2899 O O . MET B 1 123 ? 104.554 35.488 -39.414 1.00 21.00 139 MET B O 1
ATOM 2904 N N . LEU B 1 124 ? 103.246 33.868 -40.347 1.00 22.14 140 LEU B N 1
ATOM 2905 C CA . LEU B 1 124 ? 103.093 33.064 -39.164 1.00 23.19 140 LEU B CA 1
ATOM 2906 C C . LEU B 1 124 ? 103.336 31.591 -39.538 1.00 24.53 140 LEU B C 1
ATOM 2907 O O . LEU B 1 124 ? 103.153 31.195 -40.686 1.00 23.21 140 LEU B O 1
ATOM 2912 N N . GLN B 1 125 ? 103.751 30.803 -38.563 1.00 25.52 141 GLN B N 1
ATOM 2913 C CA . GLN B 1 125 ? 103.832 29.353 -38.709 1.00 28.97 141 GLN B CA 1
ATOM 2914 C C . GLN B 1 125 ? 102.426 28.726 -38.721 1.00 29.51 141 GLN B C 1
ATOM 2915 O O . GLN B 1 125 ? 101.479 29.282 -38.161 1.00 28.97 141 GLN B O 1
ATOM 2921 N N . LYS B 1 126 ? 102.300 27.561 -39.346 1.00 30.80 142 LYS B N 1
ATOM 2922 C CA . LYS B 1 126 ? 100.986 26.989 -39.611 1.00 32.25 142 LYS B CA 1
ATOM 2923 C C . LYS B 1 126 ? 100.269 26.549 -38.350 1.00 32.02 142 LYS B C 1
ATOM 2924 O O . LYS B 1 126 ? 99.067 26.632 -38.298 1.00 32.61 142 LYS B O 1
ATOM 2930 N N . GLU B 1 127 ? 101.016 26.105 -37.340 1.00 32.68 143 GLU B N 1
ATOM 2931 C CA . GLU B 1 127 ? 100.459 25.725 -36.047 1.00 33.32 143 GLU B CA 1
ATOM 2932 C C . GLU B 1 127 ? 99.807 26.906 -35.306 1.00 32.83 143 GLU B C 1
ATOM 2933 O O . GLU B 1 127 ? 98.971 26.693 -34.423 1.00 32.82 143 GLU B O 1
ATOM 2939 N N . VAL B 1 128 ? 100.206 28.133 -35.658 1.00 31.27 144 VAL B N 1
ATOM 2940 C CA . VAL B 1 128 ? 99.613 29.337 -35.092 1.00 30.13 144 VAL B CA 1
ATOM 2941 C C . VAL B 1 128 ? 98.375 29.734 -35.894 1.00 29.32 144 VAL B C 1
ATOM 2942 O O . VAL B 1 128 ? 97.348 30.088 -35.323 1.00 29.19 144 VAL B O 1
ATOM 2946 N N . VAL B 1 129 ? 98.463 29.640 -37.211 1.00 28.09 145 VAL B N 1
ATOM 2947 C CA . VAL B 1 129 ? 97.302 29.902 -38.053 1.00 28.13 145 VAL B CA 1
ATOM 2948 C C . VAL B 1 129 ? 96.151 28.899 -37.843 1.00 28.69 145 VAL B C 1
ATOM 2949 O O . VAL B 1 129 ? 94.989 29.309 -37.905 1.00 28.17 145 VAL B O 1
ATOM 2953 N N . ASN B 1 130 ? 96.481 27.608 -37.625 1.00 28.37 146 ASN B N 1
ATOM 2954 C CA . ASN B 1 130 ? 95.479 26.585 -37.269 1.00 28.78 146 ASN B CA 1
ATOM 2955 C C . ASN B 1 130 ? 94.647 27.072 -36.067 1.00 28.29 146 ASN B C 1
ATOM 2956 O O . ASN B 1 130 ? 93.420 27.016 -36.090 1.00 28.21 146 ASN B O 1
ATOM 2961 N N . ARG B 1 131 ? 95.342 27.543 -35.029 1.00 28.18 147 ARG B N 1
ATOM 2962 C CA . ARG B 1 131 ? 94.718 28.005 -33.789 1.00 28.11 147 ARG B CA 1
ATOM 2963 C C . ARG B 1 131 ? 93.785 29.215 -33.989 1.00 27.74 147 ARG B C 1
ATOM 2964 O O . ARG B 1 131 ? 92.680 29.262 -33.406 1.00 27.73 147 ARG B O 1
ATOM 2972 N N . LEU B 1 132 ? 94.217 30.158 -34.832 1.00 26.62 148 LEU B N 1
ATOM 2973 C CA . LEU B 1 132 ? 93.499 31.414 -35.117 1.00 26.66 148 LEU B CA 1
ATOM 2974 C C . LEU B 1 132 ? 92.163 31.262 -35.798 1.00 27.08 148 LEU B C 1
ATOM 2975 O O . LEU B 1 132 ? 91.239 32.048 -35.550 1.00 27.52 148 LEU B O 1
ATOM 2980 N N . VAL B 1 133 ? 92.068 30.290 -36.690 1.00 27.30 149 VAL B N 1
ATOM 2981 C CA . VAL B 1 133 ? 90.817 30.076 -37.409 1.00 27.86 149 VAL B CA 1
ATOM 2982 C C . VAL B 1 133 ? 90.007 28.910 -36.877 1.00 27.44 149 VAL B C 1
ATOM 2983 O O . VAL B 1 133 ? 88.935 28.647 -37.394 1.00 27.88 149 VAL B O 1
ATOM 2987 N N . ALA B 1 134 ? 90.527 28.213 -35.861 1.00 27.02 150 ALA B N 1
ATOM 2988 C CA . ALA B 1 134 ? 89.923 26.965 -35.395 1.00 26.52 150 ALA B CA 1
ATOM 2989 C C . ALA B 1 134 ? 88.532 27.184 -34.832 1.00 26.49 150 ALA B C 1
ATOM 2990 O O . ALA B 1 134 ? 88.217 28.232 -34.248 1.00 25.49 150 ALA B O 1
ATOM 2992 N N . GLY B 1 135 ? 87.690 26.183 -35.016 1.00 26.69 151 GLY B N 1
ATOM 2993 C CA . GLY B 1 135 ? 86.351 26.214 -34.470 1.00 26.96 151 GLY B CA 1
ATOM 2994 C C . GLY B 1 135 ? 86.198 25.043 -33.518 1.00 27.63 151 GLY B C 1
ATOM 2995 O O . GLY B 1 135 ? 87.100 24.191 -33.433 1.00 26.90 151 GLY B O 1
ATOM 2996 N N . PRO B 1 136 ? 85.089 25.029 -32.775 1.00 27.78 152 PRO B N 1
ATOM 2997 C CA . PRO B 1 136 ? 84.782 23.938 -31.835 1.00 28.72 152 PRO B CA 1
ATOM 2998 C C . PRO B 1 136 ? 84.948 22.554 -32.455 1.00 29.30 152 PRO B C 1
ATOM 2999 O O . PRO B 1 136 ? 84.570 22.355 -33.613 1.00 28.41 152 PRO B O 1
ATOM 3003 N N . ASN B 1 137 ? 85.531 21.631 -31.692 1.00 30.61 153 ASN B N 1
ATOM 3004 C CA . ASN B 1 137 ? 85.784 20.251 -32.152 1.00 32.43 153 ASN B CA 1
ATOM 3005 C C . ASN B 1 137 ? 86.958 20.114 -33.135 1.00 32.82 153 ASN B C 1
ATOM 3006 O O . ASN B 1 137 ? 87.144 19.068 -33.734 1.00 32.98 153 ASN B O 1
ATOM 3011 N N . SER B 1 138 ? 87.740 21.182 -33.300 1.00 32.78 154 SER B N 1
ATOM 3012 C CA . SER B 1 138 ? 89.010 21.118 -34.020 1.00 32.87 154 SER B CA 1
ATOM 3013 C C . SER B 1 138 ? 90.086 20.903 -32.971 1.00 32.06 154 SER B C 1
ATOM 3014 O O . SER B 1 138 ? 89.943 21.367 -31.835 1.00 32.52 154 SER B O 1
ATOM 3017 N N . LYS B 1 139 ? 91.155 20.203 -33.328 1.00 30.97 155 LYS B N 1
ATOM 3018 C CA . LYS B 1 139 ? 92.285 19.996 -32.415 1.00 30.37 155 LYS B CA 1
ATOM 3019 C C . LYS B 1 139 ? 93.055 21.281 -32.069 1.00 29.83 155 LYS B C 1
ATOM 3020 O O . LYS B 1 139 ? 93.717 21.354 -31.033 1.00 29.82 155 LYS B O 1
ATOM 3026 N N . ALA B 1 140 ? 92.975 22.269 -32.946 1.00 29.13 156 ALA B N 1
ATOM 3027 C CA . ALA B 1 140 ? 93.635 23.566 -32.755 1.00 29.10 156 ALA B CA 1
ATOM 3028 C C . ALA B 1 140 ? 92.815 24.576 -31.908 1.00 28.72 156 ALA B C 1
ATOM 3029 O O . ALA B 1 140 ? 93.329 25.648 -31.518 1.00 29.50 156 ALA B O 1
ATOM 3031 N N . TYR B 1 141 ? 91.554 24.230 -31.635 1.00 27.78 157 TYR B N 1
ATOM 3032 C CA . TYR B 1 141 ? 90.643 25.086 -30.883 1.00 26.72 157 TYR B CA 1
ATOM 3033 C C . TYR B 1 141 ? 91.134 25.249 -29.456 1.00 26.61 157 TYR B C 1
ATOM 3034 O O . TYR B 1 141 ? 91.257 24.270 -28.721 1.00 26.38 157 TYR B O 1
ATOM 3043 N N . GLY B 1 142 ? 91.418 26.497 -29.084 1.00 25.58 158 GLY B N 1
ATOM 3044 C CA . GLY B 1 142 ? 91.961 26.820 -27.783 1.00 24.84 158 GLY B CA 1
ATOM 3045 C C . GLY B 1 142 ? 91.704 28.275 -27.434 1.00 24.21 158 GLY B C 1
ATOM 3046 O O . GLY B 1 142 ? 90.899 28.961 -28.092 1.00 23.61 158 GLY B O 1
ATOM 3047 N N . ARG B 1 143 ? 92.375 28.730 -26.382 1.00 23.55 159 ARG B N 1
ATOM 3048 C CA . ARG B 1 143 ? 92.320 30.122 -25.956 1.00 23.78 159 ARG B CA 1
ATOM 3049 C C . ARG B 1 143 ? 92.629 31.135 -27.082 1.00 22.88 159 ARG B C 1
ATOM 3050 O O . ARG B 1 143 ? 91.935 32.156 -27.210 1.00 22.31 159 ARG B O 1
ATOM 3058 N N . LEU B 1 144 ? 93.653 30.852 -27.892 1.00 21.41 160 LEU B N 1
ATOM 3059 C CA . LEU B 1 144 ? 94.027 31.746 -28.998 1.00 20.59 160 LEU B CA 1
ATOM 3060 C C . LEU B 1 144 ? 92.867 31.958 -29.998 1.00 19.93 160 LEU B C 1
ATOM 3061 O O . LEU B 1 144 ? 92.563 33.102 -30.386 1.00 19.37 160 LEU B O 1
ATOM 3066 N N . SER B 1 145 ? 92.231 30.853 -30.392 1.00 18.76 161 SER B N 1
ATOM 3067 C CA . SER B 1 145 ? 91.041 30.885 -31.250 1.00 18.51 161 SER B CA 1
ATOM 3068 C C . SER B 1 145 ? 89.958 31.832 -30.721 1.00 17.63 161 SER B C 1
ATOM 3069 O O . SER B 1 145 ? 89.379 32.597 -31.476 1.00 17.68 161 SER B O 1
ATOM 3072 N N . VAL B 1 146 ? 89.672 31.743 -29.427 1.00 17.44 162 VAL B N 1
ATOM 3073 C CA . VAL B 1 146 ? 88.519 32.438 -28.855 1.00 17.44 162 VAL B CA 1
ATOM 3074 C C . VAL B 1 146 ? 88.819 33.922 -28.750 1.00 17.77 162 VAL B C 1
ATOM 3075 O O . VAL B 1 146 ? 88.024 34.739 -29.219 1.00 17.33 162 VAL B O 1
ATOM 3079 N N . MET B 1 147 ? 89.969 34.247 -28.162 1.00 17.47 163 MET B N 1
ATOM 3080 C CA . MET B 1 147 ? 90.422 35.629 -28.045 1.00 19.22 163 MET B CA 1
ATOM 3081 C C . MET B 1 147 ? 90.610 36.284 -29.420 1.00 19.06 163 MET B C 1
ATOM 3082 O O . MET B 1 147 ? 90.140 37.398 -29.637 1.00 18.51 163 MET B O 1
ATOM 3087 N N . ALA B 1 148 ? 91.265 35.582 -30.348 1.00 18.86 164 ALA B N 1
ATOM 3088 C CA . ALA B 1 148 ? 91.455 36.114 -31.692 1.00 18.60 164 ALA B CA 1
ATOM 3089 C C . ALA B 1 148 ? 90.131 36.392 -32.412 1.00 19.27 164 ALA B C 1
ATOM 3090 O O . ALA B 1 148 ? 89.976 37.410 -33.062 1.00 17.51 164 ALA B O 1
ATOM 3092 N N . GLN B 1 149 ? 89.169 35.484 -32.275 1.00 20.32 165 GLN B N 1
ATOM 3093 C CA . GLN B 1 149 ? 87.882 35.695 -32.928 1.00 20.87 165 GLN B CA 1
ATOM 3094 C C . GLN B 1 149 ? 87.052 36.748 -32.203 1.00 20.73 165 GLN B C 1
ATOM 3095 O O . GLN B 1 149 ? 86.246 37.450 -32.824 1.00 20.65 165 GLN B O 1
ATOM 3101 N N . TYR B 1 150 ? 87.262 36.865 -30.896 1.00 20.59 166 TYR B N 1
ATOM 3102 C CA . TYR B 1 150 ? 86.565 37.874 -30.108 1.00 20.35 166 TYR B CA 1
ATOM 3103 C C . TYR B 1 150 ? 86.982 39.269 -30.595 1.00 20.89 166 TYR B C 1
ATOM 3104 O O . TYR B 1 150 ? 86.153 40.193 -30.724 1.00 20.10 166 TYR B O 1
ATOM 3113 N N . TYR B 1 151 ? 88.274 39.376 -30.902 1.00 20.83 167 TYR B N 1
ATOM 3114 C CA . TYR B 1 151 ? 88.951 40.640 -31.148 1.00 21.13 167 TYR B CA 1
ATOM 3115 C C . TYR B 1 151 ? 88.946 41.051 -32.627 1.00 21.25 167 TYR B C 1
ATOM 3116 O O . TYR B 1 151 ? 88.766 42.239 -32.938 1.00 21.88 167 TYR B O 1
ATOM 3125 N N . CYS B 1 152 ? 89.049 40.070 -33.526 1.00 21.43 168 CYS B N 1
ATOM 3126 C CA . CYS B 1 152 ? 89.364 40.321 -34.943 1.00 21.87 168 CYS B CA 1
ATOM 3127 C C . CYS B 1 152 ? 88.694 39.422 -35.974 1.00 21.93 168 CYS B C 1
ATOM 3128 O O . CYS B 1 152 ? 88.377 38.263 -35.701 1.00 21.95 168 CYS B O 1
ATOM 3131 N N . ASN B 1 153 ? 88.558 39.965 -37.185 1.00 23.62 169 ASN B N 1
ATOM 3132 C CA . ASN B 1 153 ? 88.369 39.192 -38.412 1.00 25.09 169 ASN B CA 1
ATOM 3133 C C . ASN B 1 153 ? 89.729 38.538 -38.703 1.00 25.77 169 ASN B C 1
ATOM 3134 O O . ASN B 1 153 ? 90.762 39.205 -38.637 1.00 25.76 169 ASN B O 1
ATOM 3139 N N . VAL B 1 154 ? 89.751 37.259 -39.035 1.00 26.28 170 VAL B N 1
ATOM 3140 C CA . VAL B 1 154 ? 90.987 36.588 -39.449 1.00 27.28 170 VAL B CA 1
ATOM 3141 C C . VAL B 1 154 ? 90.829 36.103 -40.890 1.00 28.05 170 VAL B C 1
ATOM 3142 O O . VAL B 1 154 ? 89.830 35.442 -41.219 1.00 27.46 170 VAL B O 1
ATOM 3146 N N . ILE B 1 155 ? 91.793 36.465 -41.747 1.00 28.34 171 ILE B N 1
ATOM 3147 C CA . ILE B 1 155 ? 91.776 36.053 -43.156 1.00 28.69 171 ILE B CA 1
ATOM 3148 C C . ILE B 1 155 ? 93.122 35.505 -43.540 1.00 28.18 171 ILE B C 1
ATOM 3149 O O . ILE B 1 155 ? 94.079 36.299 -43.703 1.00 27.03 171 ILE B O 1
ATOM 3154 N N . PRO B 1 156 ? 93.218 34.169 -43.691 1.00 27.71 172 PRO B N 1
ATOM 3155 C CA . PRO B 1 156 ? 94.447 33.562 -44.209 1.00 27.43 172 PRO B CA 1
ATOM 3156 C C . PRO B 1 156 ? 94.568 34.010 -45.640 1.00 27.41 172 PRO B C 1
ATOM 3157 O O . PRO B 1 156 ? 93.630 33.754 -46.410 1.00 28.40 172 PRO B O 1
ATOM 3161 N N . VAL B 1 157 ? 95.669 34.663 -45.995 1.00 25.30 173 VAL B N 1
ATOM 3162 C CA . VAL B 1 157 ? 95.863 35.172 -47.351 1.00 24.55 173 VAL B CA 1
ATOM 3163 C C . VAL B 1 157 ? 96.633 34.195 -48.232 1.00 24.44 173 VAL B C 1
ATOM 3164 O O . VAL B 1 157 ? 96.129 33.766 -49.268 1.00 24.15 173 VAL B O 1
ATOM 3168 N N . LEU B 1 158 ? 97.845 33.830 -47.824 1.00 24.58 174 LEU B N 1
ATOM 3169 C CA . LEU B 1 158 ? 98.701 32.974 -48.663 1.00 25.55 174 LEU B CA 1
ATOM 3170 C C . LEU B 1 158 ? 99.396 31.864 -47.862 1.00 25.68 174 LEU B C 1
ATOM 3171 O O . LEU B 1 158 ? 99.866 32.092 -46.742 1.00 25.64 174 LEU B O 1
ATOM 3176 N N . GLU B 1 159 ? 99.452 30.669 -48.427 1.00 25.37 175 GLU B N 1
ATOM 3177 C CA . GLU B 1 159 ? 100.287 29.612 -47.871 1.00 26.66 175 GLU B CA 1
ATOM 3178 C C . GLU B 1 159 ? 101.717 29.739 -48.372 1.00 27.04 175 GLU B C 1
ATOM 3179 O O . GLU B 1 159 ? 101.925 29.997 -49.552 1.00 26.76 175 GLU B O 1
ATOM 3185 N N . VAL B 1 160 ? 102.694 29.597 -47.466 1.00 26.51 176 VAL B N 1
ATOM 3186 C CA . VAL B 1 160 ? 104.090 29.873 -47.786 1.00 26.57 176 VAL B CA 1
ATOM 3187 C C . VAL B 1 160 ? 105.005 28.682 -47.434 1.00 26.96 176 VAL B C 1
ATOM 3188 O O . VAL B 1 160 ? 105.079 28.268 -46.264 1.00 26.19 176 VAL B O 1
ATOM 3192 N N . PRO B 1 161 ? 105.718 28.159 -48.442 1.00 27.27 177 PRO B N 1
ATOM 3193 C CA . PRO B 1 161 ? 106.612 27.010 -48.245 1.00 27.36 177 PRO B CA 1
ATOM 3194 C C . PRO B 1 161 ? 107.967 27.455 -47.630 1.00 26.58 177 PRO B C 1
ATOM 3195 O O . PRO B 1 161 ? 108.382 28.620 -47.830 1.00 26.11 177 PRO B O 1
ATOM 3199 N N . PRO B 1 162 ? 108.618 26.560 -46.873 1.00 25.95 178 PRO B N 1
ATOM 3200 C CA . PRO B 1 162 ? 109.946 26.809 -46.304 1.00 25.26 178 PRO B CA 1
ATOM 3201 C C . PRO B 1 162 ? 110.949 27.406 -47.264 1.00 24.59 178 PRO B C 1
ATOM 3202 O O . PRO B 1 162 ? 111.718 28.297 -46.849 1.00 24.64 178 PRO B O 1
ATOM 3206 N N . SER B 1 163 ? 110.922 26.966 -48.517 1.00 23.23 179 SER B N 1
ATOM 3207 C CA . SER B 1 163 ? 111.889 27.433 -49.504 1.00 23.49 179 SER B CA 1
ATOM 3208 C C . SER B 1 163 ? 111.810 28.950 -49.737 1.00 21.77 179 SER B C 1
ATOM 3209 O O . SER B 1 163 ? 112.692 29.507 -50.330 1.00 21.14 179 SER B O 1
ATOM 3212 N N . ALA B 1 164 ? 110.754 29.605 -49.251 1.00 21.02 180 ALA B N 1
ATOM 3213 C CA . ALA B 1 164 ? 110.635 31.067 -49.426 1.00 19.67 180 ALA B CA 1
ATOM 3214 C C . ALA B 1 164 ? 111.532 31.853 -48.484 1.00 19.59 180 ALA B C 1
ATOM 3215 O O . ALA B 1 164 ? 111.670 33.064 -48.627 1.00 19.43 180 ALA B O 1
ATOM 3217 N N . PHE B 1 165 ? 112.152 31.167 -47.530 1.00 19.86 181 PHE B N 1
ATOM 3218 C CA . PHE B 1 165 ? 112.977 31.816 -46.505 1.00 19.95 181 PHE B CA 1
ATOM 3219 C C . PHE B 1 165 ? 114.419 31.357 -46.509 1.00 21.01 181 PHE B C 1
ATOM 3220 O O . PHE B 1 165 ? 114.716 30.230 -46.938 1.00 20.01 181 PHE B O 1
ATOM 3228 N N . THR B 1 166 ? 115.303 32.226 -46.006 1.00 20.77 182 THR B N 1
ATOM 3229 C CA . THR B 1 166 ? 116.696 31.877 -45.779 1.00 22.63 182 THR B CA 1
ATOM 3230 C C . THR B 1 166 ? 117.083 32.136 -44.322 1.00 22.05 182 THR B C 1
ATOM 3231 O O . THR B 1 166 ? 116.988 33.283 -43.869 1.00 23.08 182 THR B O 1
ATOM 3235 N N . PRO B 1 167 ? 117.497 31.097 -43.587 1.00 22.18 183 PRO B N 1
ATOM 3236 C CA . PRO B 1 167 ? 117.445 29.698 -44.055 1.00 22.10 183 PRO B CA 1
ATOM 3237 C C . PRO B 1 167 ? 115.986 29.172 -44.045 1.00 22.07 183 PRO B C 1
ATOM 3238 O O . PRO B 1 167 ? 115.150 29.835 -43.438 1.00 21.70 183 PRO B O 1
ATOM 3242 N N . PRO B 1 168 ? 115.669 28.039 -44.675 1.00 22.10 184 PRO B N 1
ATOM 3243 C CA . PRO B 1 168 ? 114.273 27.577 -44.702 1.00 22.44 184 PRO B CA 1
ATOM 3244 C C . PRO B 1 168 ? 113.838 27.017 -43.355 1.00 22.36 184 PRO B C 1
ATOM 3245 O O . PRO B 1 168 ? 114.591 26.279 -42.736 1.00 22.54 184 PRO B O 1
ATOM 3249 N N . PRO B 1 169 ? 112.635 27.360 -42.908 1.00 23.00 185 PRO B N 1
ATOM 3250 C CA . PRO B 1 169 ? 112.082 26.824 -41.652 1.00 22.95 185 PRO B CA 1
ATOM 3251 C C . PRO B 1 169 ? 111.801 25.325 -41.733 1.00 23.00 185 PRO B C 1
ATOM 3252 O O . PRO B 1 169 ? 111.832 24.734 -42.825 1.00 22.05 185 PRO B O 1
ATOM 3256 N N . LYS B 1 170 ? 111.516 24.734 -40.576 1.00 22.21 186 LYS B N 1
ATOM 3257 C CA . LYS B 1 170 ? 111.133 23.334 -40.507 1.00 22.67 186 LYS B CA 1
ATOM 3258 C C . LYS B 1 170 ? 109.615 23.116 -40.645 1.00 21.59 186 LYS B C 1
ATOM 3259 O O . LYS B 1 170 ? 109.160 21.990 -40.702 1.00 21.00 186 LYS B O 1
ATOM 3265 N N . VAL B 1 171 ? 108.849 24.200 -40.700 1.00 21.92 187 VAL B N 1
ATOM 3266 C CA . VAL B 1 171 ? 107.378 24.151 -40.688 1.00 21.45 187 VAL B CA 1
ATOM 3267 C C . VAL B 1 171 ? 106.778 24.949 -41.876 1.00 21.57 187 VAL B C 1
ATOM 3268 O O . VAL B 1 171 ? 107.444 25.783 -42.473 1.00 22.13 187 VAL B O 1
ATOM 3272 N N . ASP B 1 172 ? 105.526 24.673 -42.216 1.00 21.81 188 ASP B N 1
ATOM 3273 C CA . ASP B 1 172 ? 104.778 25.472 -43.170 1.00 22.31 188 ASP B CA 1
ATOM 3274 C C . ASP B 1 172 ? 104.456 26.825 -42.532 1.00 21.16 188 ASP B C 1
ATOM 3275 O O . ASP B 1 172 ? 104.351 26.942 -41.291 1.00 19.38 188 ASP B O 1
ATOM 3280 N N . SER B 1 173 ? 104.274 27.821 -43.391 1.00 20.77 189 SER B N 1
ATOM 3281 C CA . SER B 1 173 ? 103.979 29.198 -42.971 1.00 21.65 189 SER B CA 1
ATOM 3282 C C . SER B 1 173 ? 102.828 29.765 -43.778 1.00 21.19 189 SER B C 1
ATOM 3283 O O . SER B 1 173 ? 102.406 29.186 -44.766 1.00 21.37 189 SER B O 1
ATOM 3286 N N . ALA B 1 174 ? 102.312 30.911 -43.354 1.00 21.08 190 ALA B N 1
ATOM 3287 C CA . ALA B 1 174 ? 101.207 31.524 -44.041 1.00 20.85 190 ALA B CA 1
ATOM 3288 C C . ALA B 1 174 ? 101.170 33.011 -43.738 1.00 21.28 190 ALA B C 1
ATOM 3289 O O . ALA B 1 174 ? 101.499 33.435 -42.630 1.00 21.74 190 ALA B O 1
ATOM 3291 N N . VAL B 1 175 ? 100.744 33.780 -44.727 1.00 21.08 191 VAL B N 1
ATOM 3292 C CA . VAL B 1 175 ? 100.421 35.173 -44.529 1.00 21.78 191 VAL B CA 1
ATOM 3293 C C . VAL B 1 175 ? 98.963 35.247 -44.113 1.00 21.08 191 VAL B C 1
ATOM 3294 O O . VAL B 1 175 ? 98.089 34.706 -44.762 1.00 21.19 191 VAL B O 1
ATOM 3298 N N . VAL B 1 176 ? 98.725 35.884 -42.991 1.00 20.84 192 VAL B N 1
ATOM 3299 C CA . VAL B 1 176 ? 97.398 35.979 -42.436 1.00 21.18 192 VAL B CA 1
ATOM 3300 C C . VAL B 1 176 ? 97.113 37.472 -42.186 1.00 19.78 192 VAL B C 1
ATOM 3301 O O . VAL B 1 176 ? 97.960 38.217 -41.703 1.00 19.14 192 VAL B O 1
ATOM 3305 N N . ARG B 1 177 ? 95.926 37.891 -42.572 1.00 18.53 193 ARG B N 1
ATOM 3306 C CA . ARG B 1 177 ? 95.476 39.224 -42.267 1.00 18.69 193 ARG B CA 1
ATOM 3307 C C . ARG B 1 177 ? 94.552 39.205 -41.035 1.00 18.69 193 ARG B C 1
ATOM 3308 O O . ARG B 1 177 ? 93.606 38.418 -40.983 1.00 18.24 193 ARG B O 1
ATOM 3316 N N . LEU B 1 178 ? 94.808 40.082 -40.073 1.00 18.87 194 LEU B N 1
ATOM 3317 C CA . LEU B 1 178 ? 93.883 40.263 -38.945 1.00 19.31 194 LEU B CA 1
ATOM 3318 C C . LEU B 1 178 ? 93.340 41.701 -38.863 1.00 19.51 194 LEU B C 1
ATOM 3319 O O . LEU B 1 178 ? 94.108 42.677 -38.972 1.00 18.59 194 LEU B O 1
ATOM 3324 N N . VAL B 1 179 ? 92.033 41.854 -38.687 1.00 19.66 195 VAL B N 1
ATOM 3325 C CA . VAL B 1 179 ? 91.435 43.201 -38.692 1.00 21.02 195 VAL B CA 1
ATOM 3326 C C . VAL B 1 179 ? 90.549 43.270 -37.484 1.00 21.71 195 VAL B C 1
ATOM 3327 O O . VAL B 1 179 ? 89.547 42.598 -37.453 1.00 21.20 195 VAL B O 1
ATOM 3331 N N . PRO B 1 180 ? 90.928 44.030 -36.456 1.00 23.92 196 PRO B N 1
ATOM 3332 C CA . PRO B 1 180 ? 90.060 44.185 -35.276 1.00 25.04 196 PRO B CA 1
ATOM 3333 C C . PRO B 1 180 ? 88.655 44.674 -35.668 1.00 26.76 196 PRO B C 1
ATOM 3334 O O . PRO B 1 180 ? 88.552 45.605 -36.450 1.00 26.58 196 PRO B O 1
ATOM 3338 N N . HIS B 1 181 ? 87.614 44.041 -35.124 1.00 27.44 197 HIS B N 1
ATOM 3339 C CA . HIS B 1 181 ? 86.234 44.366 -35.448 1.00 28.98 197 HIS B CA 1
ATOM 3340 C C . HIS B 1 181 ? 85.932 45.874 -35.273 1.00 29.89 197 HIS B C 1
ATOM 3341 O O . HIS B 1 181 ? 86.385 46.503 -34.332 1.00 28.91 197 HIS B O 1
ATOM 3348 N N . ALA B 1 182 ? 85.208 46.441 -36.223 1.00 31.67 198 ALA B N 1
ATOM 3349 C CA . ALA B 1 182 ? 84.615 47.757 -36.035 1.00 33.41 198 ALA B CA 1
ATOM 3350 C C . ALA B 1 182 ? 83.664 47.712 -34.821 1.00 34.09 198 ALA B C 1
ATOM 3351 O O . ALA B 1 182 ? 83.749 48.575 -33.971 1.00 35.38 198 ALA B O 1
ATOM 3353 N N . THR B 1 183 ? 82.810 46.687 -34.712 1.00 34.66 199 THR B N 1
ATOM 3354 C CA . THR B 1 183 ? 82.094 46.376 -33.460 1.00 35.30 199 THR B CA 1
ATOM 3355 C C . THR B 1 183 ? 82.226 44.903 -33.176 1.00 34.65 199 THR B C 1
ATOM 3356 O O . THR B 1 183 ? 82.144 44.117 -34.090 1.00 35.92 199 THR B O 1
ATOM 3360 N N . MET B 1 184 ? 82.397 44.530 -31.916 1.00 34.28 200 MET B N 1
ATOM 3361 C CA . MET B 1 184 ? 82.548 43.117 -31.552 1.00 34.40 200 MET B CA 1
ATOM 3362 C C . MET B 1 184 ? 81.261 42.346 -31.926 1.00 33.77 200 MET B C 1
ATOM 3363 O O . MET B 1 184 ? 80.146 42.800 -31.642 1.00 33.56 200 MET B O 1
ATOM 3368 N N . PRO B 1 185 ? 81.391 41.198 -32.575 1.00 33.07 201 PRO B N 1
ATOM 3369 C CA . PRO B 1 185 ? 80.200 40.430 -32.922 1.00 32.19 201 PRO B CA 1
ATOM 3370 C C . PRO B 1 185 ? 79.556 39.915 -31.641 1.00 31.88 201 PRO B C 1
ATOM 3371 O O . PRO B 1 185 ? 78.346 39.766 -31.591 1.00 31.69 201 PRO B O 1
ATOM 3375 N N . HIS B 1 186 ? 80.359 39.674 -30.615 1.00 30.60 202 HIS B N 1
ATOM 3376 C CA . HIS B 1 186 ? 79.858 39.211 -29.326 1.00 31.11 202 HIS B CA 1
ATOM 3377 C C . HIS B 1 186 ? 80.469 40.128 -28.275 1.00 30.48 202 HIS B C 1
ATOM 3378 O O . HIS B 1 186 ? 81.556 39.839 -27.745 1.00 30.87 202 HIS B O 1
ATOM 3385 N N . PRO B 1 187 ? 79.844 41.276 -28.024 1.00 30.38 203 PRO B N 1
ATOM 3386 C CA . PRO B 1 187 ? 80.382 42.206 -27.015 1.00 29.54 203 PRO B CA 1
ATOM 3387 C C . PRO B 1 187 ? 80.590 41.535 -25.658 1.00 28.29 203 PRO B C 1
ATOM 3388 O O . PRO B 1 187 ? 79.764 40.726 -25.224 1.00 27.80 203 PRO B O 1
ATOM 3392 N N . VAL B 1 188 ? 81.715 41.846 -25.020 1.00 27.03 204 VAL B N 1
ATOM 3393 C CA . VAL B 1 188 ? 82.060 41.279 -23.704 1.00 25.98 204 VAL B CA 1
ATOM 3394 C C . VAL B 1 188 ? 82.378 42.450 -22.811 1.00 25.75 204 VAL B C 1
ATOM 3395 O O . VAL B 1 188 ? 83.197 43.307 -23.163 1.00 25.88 204 VAL B O 1
ATOM 3399 N N . LYS B 1 189 ? 81.733 42.499 -21.653 1.00 25.19 205 LYS B N 1
ATOM 3400 C CA . LYS B 1 189 ? 81.882 43.638 -20.758 1.00 24.98 205 LYS B CA 1
ATOM 3401 C C . LYS B 1 189 ? 83.316 43.823 -20.235 1.00 24.28 205 LYS B C 1
ATOM 3402 O O . LYS B 1 189 ? 83.832 44.932 -20.194 1.00 24.12 205 LYS B O 1
ATOM 3408 N N . ASP B 1 190 ? 83.948 42.723 -19.841 1.00 24.30 206 ASP B N 1
ATOM 3409 C CA . ASP B 1 190 ? 85.306 42.753 -19.273 1.00 24.91 206 ASP B CA 1
ATOM 3410 C C . ASP B 1 190 ? 86.113 41.580 -19.852 1.00 24.89 206 ASP B C 1
ATOM 3411 O O . ASP B 1 190 ? 85.936 40.429 -19.450 1.00 24.95 206 ASP B O 1
ATOM 3416 N N . VAL B 1 191 ? 86.975 41.881 -20.817 1.00 25.00 207 VAL B N 1
ATOM 3417 C CA . VAL B 1 191 ? 87.740 40.854 -21.520 1.00 25.67 207 VAL B CA 1
ATOM 3418 C C . VAL B 1 191 ? 88.697 40.042 -20.623 1.00 25.42 207 VAL B C 1
ATOM 3419 O O . VAL B 1 191 ? 88.965 38.871 -20.906 1.00 25.39 207 VAL B O 1
ATOM 3423 N N . ARG B 1 192 ? 89.167 40.638 -19.529 1.00 25.27 208 ARG B N 1
ATOM 3424 C CA . ARG B 1 192 ? 89.949 39.902 -18.536 1.00 25.61 208 ARG B CA 1
ATOM 3425 C C . ARG B 1 192 ? 89.211 38.633 -18.105 1.00 25.75 208 ARG B C 1
ATOM 3426 O O . ARG B 1 192 ? 89.838 37.592 -17.889 1.00 25.68 208 ARG B O 1
ATOM 3434 N N . VAL B 1 193 ? 87.881 38.710 -18.010 1.00 25.37 209 VAL B N 1
ATOM 3435 C CA . VAL B 1 193 ? 87.094 37.549 -17.601 1.00 25.47 209 VAL B CA 1
ATOM 3436 C C . VAL B 1 193 ? 87.152 36.466 -18.672 1.00 25.32 209 VAL B C 1
ATOM 3437 O O . VAL B 1 193 ? 87.362 35.293 -18.356 1.00 25.76 209 VAL B O 1
ATOM 3441 N N . LEU B 1 194 ? 86.978 36.870 -19.929 1.00 24.62 210 LEU B N 1
ATOM 3442 C CA . LEU B 1 194 ? 87.022 35.956 -21.040 1.00 24.73 210 LEU B CA 1
ATOM 3443 C C . LEU B 1 194 ? 88.380 35.260 -21.093 1.00 25.24 210 LEU B C 1
ATOM 3444 O O . LEU B 1 194 ? 88.457 34.053 -21.304 1.00 25.13 210 LEU B O 1
ATOM 3449 N N . SER B 1 195 ? 89.438 36.035 -20.901 1.00 25.47 211 SER B N 1
ATOM 3450 C CA . SER B 1 195 ? 90.782 35.509 -20.958 1.00 26.47 211 SER B CA 1
ATOM 3451 C C . SER B 1 195 ? 90.970 34.520 -19.810 1.00 26.93 211 SER B C 1
ATOM 3452 O O . SER B 1 195 ? 91.509 33.434 -20.026 1.00 26.55 211 SER B O 1
ATOM 3455 N N . ARG B 1 196 ? 90.463 34.864 -18.620 1.00 27.07 212 ARG B N 1
ATOM 3456 C CA . ARG B 1 196 ? 90.526 33.977 -17.454 1.00 27.48 212 ARG B CA 1
ATOM 3457 C C . ARG B 1 196 ? 89.778 32.658 -17.657 1.00 27.18 212 ARG B C 1
ATOM 3458 O O . ARG B 1 196 ? 90.278 31.604 -17.282 1.00 27.95 212 ARG B O 1
ATOM 3466 N N . ILE B 1 197 ? 88.584 32.699 -18.235 1.00 27.23 213 ILE B N 1
ATOM 3467 C CA . ILE B 1 197 ? 87.806 31.471 -18.313 1.00 27.12 213 ILE B CA 1
ATOM 3468 C C . ILE B 1 197 ? 88.268 30.544 -19.426 1.00 27.36 213 ILE B C 1
ATOM 3469 O O . ILE B 1 197 ? 88.232 29.322 -19.237 1.00 28.00 213 ILE B O 1
ATOM 3474 N N . THR B 1 198 ? 88.714 31.116 -20.556 1.00 26.93 214 THR B N 1
ATOM 3475 C CA . THR B 1 198 ? 89.366 30.331 -21.611 1.00 26.12 214 THR B CA 1
ATOM 3476 C C . THR B 1 198 ? 90.702 29.705 -21.138 1.00 26.88 214 THR B C 1
ATOM 3477 O O . THR B 1 198 ? 90.969 28.546 -21.426 1.00 26.66 214 THR B O 1
ATOM 3481 N N . THR B 1 199 ? 91.536 30.458 -20.419 1.00 28.10 215 THR B N 1
ATOM 3482 C CA . THR B 1 199 ? 92.770 29.890 -19.858 1.00 29.39 215 THR B CA 1
ATOM 3483 C C . THR B 1 199 ? 92.438 28.623 -19.085 1.00 30.84 215 THR B C 1
ATOM 3484 O O . THR B 1 199 ? 93.026 27.573 -19.326 1.00 31.05 215 THR B O 1
ATOM 3488 N N . GLU B 1 200 ? 91.474 28.735 -18.171 1.00 32.40 216 GLU B N 1
ATOM 3489 C CA . GLU B 1 200 ? 91.126 27.652 -17.264 1.00 34.36 216 GLU B CA 1
ATOM 3490 C C . GLU B 1 200 ? 90.415 26.515 -17.973 1.00 34.95 216 GLU B C 1
ATOM 3491 O O . GLU B 1 200 ? 90.725 25.358 -17.725 1.00 34.98 216 GLU B O 1
ATOM 3497 N N . ALA B 1 201 ? 89.469 26.839 -18.854 1.00 35.70 217 ALA B N 1
ATOM 3498 C CA . ALA B 1 201 ? 88.710 25.807 -19.568 1.00 36.33 217 ALA B CA 1
ATOM 3499 C C . ALA B 1 201 ? 89.614 24.919 -20.423 1.00 36.89 217 ALA B C 1
ATOM 3500 O O . ALA B 1 201 ? 89.466 23.691 -20.433 1.00 36.88 217 ALA B O 1
ATOM 3502 N N . PHE B 1 202 ? 90.563 25.548 -21.114 1.00 37.82 218 PHE B N 1
ATOM 3503 C CA . PHE B 1 202 ? 91.469 24.833 -22.008 1.00 38.75 218 PHE B CA 1
ATOM 3504 C C . PHE B 1 202 ? 92.677 24.177 -21.334 1.00 40.24 218 PHE B C 1
ATOM 3505 O O . PHE B 1 202 ? 93.395 23.426 -21.981 1.00 40.40 218 PHE B O 1
ATOM 3513 N N . ASN B 1 203 ? 92.883 24.439 -20.045 1.00 42.10 219 ASN B N 1
ATOM 3514 C CA . ASN B 1 203 ? 93.899 23.715 -19.268 1.0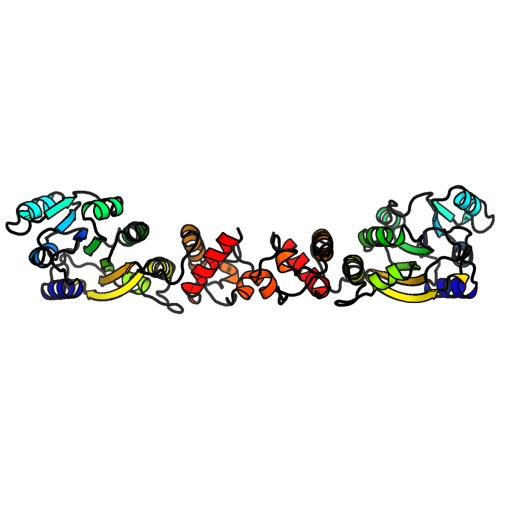0 44.09 219 ASN B CA 1
ATOM 3515 C C . ASN B 1 203 ? 93.495 22.258 -19.021 1.00 44.92 219 ASN B C 1
ATOM 3516 O O . ASN B 1 203 ? 94.346 21.387 -18.823 1.00 45.24 219 ASN B O 1
ATOM 3521 N N . GLN B 1 204 ? 92.186 22.017 -19.031 1.00 46.11 220 GLN B N 1
ATOM 3522 C CA . GLN B 1 204 ? 91.615 20.679 -18.914 1.00 46.84 220 GLN B CA 1
ATOM 3523 C C . GLN B 1 204 ? 90.701 20.439 -20.119 1.00 47.22 220 GLN B C 1
ATOM 3524 O O . GLN B 1 204 ? 89.480 20.354 -19.991 1.00 47.26 220 GLN B O 1
ATOM 3526 N N . ARG B 1 205 ? 91.323 20.340 -21.292 1.00 47.85 221 ARG B N 1
ATOM 3527 C CA . ARG B 1 205 ? 90.626 20.232 -22.576 1.00 48.50 221 ARG B CA 1
ATOM 3528 C C . ARG B 1 205 ? 89.512 19.181 -22.603 1.00 48.64 221 ARG B C 1
ATOM 3529 O O . ARG B 1 205 ? 88.446 19.415 -23.188 1.00 49.01 221 ARG B O 1
ATOM 3537 N N . ARG B 1 206 ? 89.775 18.038 -21.965 1.00 48.50 222 ARG B N 1
ATOM 3538 C CA . ARG B 1 206 ? 88.870 16.884 -21.929 1.00 48.20 222 ARG B CA 1
ATOM 3539 C C . ARG B 1 206 ? 87.821 16.946 -20.805 1.00 47.91 222 ARG B C 1
ATOM 3540 O O . ARG B 1 206 ? 86.793 16.267 -20.873 1.00 47.70 222 ARG B O 1
ATOM 3542 N N . LYS B 1 207 ? 88.086 17.748 -19.775 1.00 47.61 223 LYS B N 1
ATOM 3543 C CA . LYS B 1 207 ? 87.156 17.896 -18.658 1.00 47.25 223 LYS B CA 1
ATOM 3544 C C . LYS B 1 207 ? 86.068 18.920 -18.979 1.00 46.74 223 LYS B C 1
ATOM 3545 O O . LYS B 1 207 ? 86.355 20.025 -19.461 1.00 46.68 223 LYS B O 1
ATOM 3547 N N . THR B 1 208 ? 84.825 18.520 -18.715 1.00 46.00 224 THR B N 1
ATOM 3548 C CA . THR B 1 208 ? 83.632 19.345 -18.921 1.00 45.17 224 THR B CA 1
ATOM 3549 C C . THR B 1 208 ? 83.725 20.692 -18.204 1.00 44.55 224 THR B C 1
ATOM 3550 O O . THR B 1 208 ? 84.449 20.820 -17.219 1.00 44.34 224 THR B O 1
ATOM 3554 N N . ILE B 1 209 ? 82.986 21.688 -18.698 1.00 43.62 225 ILE B N 1
ATOM 3555 C CA . ILE B 1 209 ? 82.935 23.000 -18.059 1.00 42.89 225 ILE B CA 1
ATOM 3556 C C . ILE B 1 209 ? 82.438 22.883 -16.615 1.00 42.77 225 ILE B C 1
ATOM 3557 O O . ILE B 1 209 ? 82.911 23.601 -15.734 1.00 42.18 225 ILE B O 1
ATOM 3562 N N . ARG B 1 210 ? 81.516 21.953 -16.375 1.00 42.79 226 ARG B N 1
ATOM 3563 C CA . ARG B 1 210 ? 80.983 21.728 -15.032 1.00 43.39 226 ARG B CA 1
ATOM 3564 C C . ARG B 1 210 ? 82.079 21.463 -13.989 1.00 43.82 226 ARG B C 1
ATOM 3565 O O . ARG B 1 210 ? 82.105 22.119 -12.946 1.00 44.11 226 ARG B O 1
ATOM 3567 N N . ASN B 1 211 ? 82.981 20.518 -14.267 1.00 43.79 227 ASN B N 1
ATOM 3568 C CA . ASN B 1 211 ? 84.081 20.238 -13.342 1.00 43.93 227 ASN B CA 1
ATOM 3569 C C . ASN B 1 211 ? 85.395 20.922 -13.739 1.00 43.99 227 ASN B C 1
ATOM 3570 O O . ASN B 1 211 ? 86.433 20.742 -13.096 1.00 44.44 227 ASN B O 1
ATOM 3575 N N . SER B 1 212 ? 85.329 21.710 -14.805 1.00 43.89 228 SER B N 1
ATOM 3576 C CA . SER B 1 212 ? 86.417 22.580 -15.214 1.00 43.57 228 SER B CA 1
ATOM 3577 C C . SER B 1 212 ? 86.267 23.957 -14.552 1.00 43.25 228 SER B C 1
ATOM 3578 O O . SER B 1 212 ? 87.218 24.481 -13.972 1.00 43.52 228 SER B O 1
ATOM 3581 N N . LEU B 1 213 ? 85.064 24.526 -14.643 1.00 42.73 229 LEU B N 1
ATOM 3582 C CA . LEU B 1 213 ? 84.764 25.866 -14.126 1.00 42.02 229 LEU B CA 1
ATOM 3583 C C . LEU B 1 213 ? 83.638 25.856 -13.090 1.00 41.36 229 LEU B C 1
ATOM 3584 O O . LEU B 1 213 ? 82.869 26.822 -12.981 1.00 41.07 229 LEU B O 1
ATOM 3589 N N . GLY B 1 214 ? 83.544 24.766 -12.330 1.00 40.75 230 GLY B N 1
ATOM 3590 C CA . GLY B 1 214 ? 82.486 24.593 -11.344 1.00 39.77 230 GLY B CA 1
ATOM 3591 C C . GLY B 1 214 ? 82.525 25.601 -10.214 1.00 39.39 230 GLY B C 1
ATOM 3592 O O . GLY B 1 214 ? 81.499 25.880 -9.582 1.00 39.73 230 GLY B O 1
ATOM 3593 N N . ASN B 1 215 ? 83.709 26.150 -9.959 1.00 38.66 231 ASN B N 1
ATOM 3594 C CA . ASN B 1 215 ? 83.884 27.148 -8.913 1.00 37.84 231 ASN B CA 1
ATOM 3595 C C . ASN B 1 215 ? 83.351 28.505 -9.377 1.00 36.93 231 ASN B C 1
ATOM 3596 O O . ASN B 1 215 ? 83.166 29.420 -8.568 1.00 37.35 231 ASN B O 1
ATOM 3598 N N . LEU B 1 216 ? 83.075 28.620 -10.675 1.00 35.30 232 LEU B N 1
ATOM 3599 C CA . LEU B 1 216 ? 82.553 29.866 -11.247 1.00 33.69 232 LEU B CA 1
ATOM 3600 C C . LEU B 1 216 ? 81.106 29.792 -11.730 1.00 31.99 232 LEU B C 1
ATOM 3601 O O . LEU B 1 216 ? 80.365 30.756 -11.575 1.00 31.90 232 LEU B O 1
ATOM 3606 N N . PHE B 1 217 ? 80.722 28.661 -12.325 1.00 30.52 233 PHE B N 1
ATOM 3607 C CA . PHE B 1 217 ? 79.406 28.496 -12.931 1.00 29.04 233 PHE B CA 1
ATOM 3608 C C . PHE B 1 217 ? 78.670 27.274 -12.387 1.00 28.38 233 PHE B C 1
ATOM 3609 O O . PHE B 1 217 ? 79.189 26.162 -12.449 1.00 27.80 233 PHE B O 1
ATOM 3617 N N . SER B 1 218 ? 77.459 27.488 -11.870 1.00 26.56 234 SER B N 1
ATOM 3618 C CA . SER B 1 218 ? 76.623 26.394 -11.383 1.00 25.85 234 SER B CA 1
ATOM 3619 C C . SER B 1 218 ? 75.980 25.697 -12.568 1.00 25.68 234 SER B C 1
ATOM 3620 O O . SER B 1 218 ? 75.933 26.255 -13.670 1.00 24.61 234 SER B O 1
ATOM 3623 N N . VAL B 1 219 ? 75.503 24.477 -12.336 1.00 25.63 235 VAL B N 1
ATOM 3624 C CA . VAL B 1 219 ? 74.671 23.753 -13.297 1.00 26.29 235 VAL B CA 1
ATOM 3625 C C . VAL B 1 219 ? 73.521 24.639 -13.796 1.00 26.31 235 VAL B C 1
ATOM 3626 O O . VAL B 1 219 ? 73.284 24.743 -15.011 1.00 26.16 235 VAL B O 1
ATOM 3630 N N . GLU B 1 220 ? 72.841 25.291 -12.852 1.00 25.93 236 GLU B N 1
ATOM 3631 C CA . GLU B 1 220 ? 71.687 26.124 -13.143 1.00 26.52 236 GLU B CA 1
ATOM 3632 C C . GLU B 1 220 ? 72.054 27.288 -14.036 1.00 26.17 236 GLU B C 1
ATOM 3633 O O . GLU B 1 220 ? 71.359 27.533 -15.019 1.00 25.52 236 GLU B O 1
ATOM 3639 N N . VAL B 1 221 ? 73.135 27.993 -13.694 1.00 26.74 237 VAL B N 1
ATOM 3640 C CA . VAL B 1 221 ? 73.604 29.144 -14.483 1.00 27.15 237 VAL B CA 1
ATOM 3641 C C . VAL B 1 221 ? 73.895 28.731 -15.930 1.00 27.24 237 VAL B C 1
ATOM 3642 O O . VAL B 1 221 ? 73.443 29.361 -16.871 1.00 26.72 237 VAL B O 1
ATOM 3646 N N . LEU B 1 222 ? 74.657 27.662 -16.100 1.00 27.62 238 LEU B N 1
ATOM 3647 C CA . LEU B 1 222 ? 74.990 27.190 -17.439 1.00 27.91 238 LEU B CA 1
ATOM 3648 C C . LEU B 1 222 ? 73.727 26.779 -18.219 1.00 28.17 238 LEU B C 1
ATOM 3649 O O . LEU B 1 222 ? 73.571 27.124 -19.394 1.00 28.31 238 LEU B O 1
ATOM 3654 N N . THR B 1 223 ? 72.817 26.071 -17.551 1.00 28.72 239 THR B N 1
ATOM 3655 C CA . THR B 1 223 ? 71.605 25.581 -18.196 1.00 29.57 239 THR B CA 1
ATOM 3656 C C . THR B 1 223 ? 70.741 26.749 -18.634 1.00 29.45 239 THR B C 1
ATOM 3657 O O . THR B 1 223 ? 70.179 26.717 -19.726 1.00 29.74 239 THR B O 1
ATOM 3661 N N . GLY B 1 224 ? 70.672 27.779 -17.788 1.00 29.46 240 GLY B N 1
ATOM 3662 C CA . GLY B 1 224 ? 69.967 29.020 -18.077 1.00 29.84 240 GLY B CA 1
ATOM 3663 C C . GLY B 1 224 ? 70.523 29.819 -19.253 1.00 30.15 240 GLY B C 1
ATOM 3664 O O . GLY B 1 224 ? 69.811 30.593 -19.881 1.00 29.38 240 GLY B O 1
ATOM 3665 N N . MET B 1 225 ? 71.799 29.635 -19.563 1.00 30.50 241 MET B N 1
ATOM 3666 C CA . MET B 1 225 ? 72.384 30.356 -20.689 1.00 31.04 241 MET B CA 1
ATOM 3667 C C . MET B 1 225 ? 72.278 29.554 -21.974 1.00 30.85 241 MET B C 1
ATOM 3668 O O . MET B 1 225 ? 72.592 30.051 -23.052 1.00 30.64 241 MET B O 1
ATOM 3673 N N . GLY B 1 226 ? 71.791 28.319 -21.839 1.00 31.46 242 GLY B N 1
ATOM 3674 C CA . GLY B 1 226 ? 71.601 27.419 -22.966 1.00 31.75 242 GLY B CA 1
ATOM 3675 C C . GLY B 1 226 ? 72.868 26.648 -23.275 1.00 31.95 242 GLY B C 1
ATOM 3676 O O . GLY B 1 226 ? 73.074 26.196 -24.390 1.00 32.28 242 GLY B O 1
ATOM 3677 N N . ILE B 1 227 ? 73.735 26.527 -22.281 1.00 32.24 243 ILE B N 1
ATOM 3678 C CA . ILE B 1 227 ? 74.967 25.768 -22.429 1.00 32.69 243 ILE B CA 1
ATOM 3679 C C . ILE B 1 227 ? 74.820 24.411 -21.744 1.00 33.14 243 ILE B C 1
ATOM 3680 O O . ILE B 1 227 ? 74.405 24.333 -20.571 1.00 33.04 243 ILE B O 1
ATOM 3685 N N . ASP B 1 228 ? 75.169 23.362 -22.483 1.00 33.77 244 ASP B N 1
ATOM 3686 C CA . ASP B 1 228 ? 75.219 21.990 -21.977 1.00 34.72 244 ASP B CA 1
ATOM 3687 C C . ASP B 1 228 ? 76.311 21.835 -20.902 1.00 34.96 244 ASP B C 1
ATOM 3688 O O . ASP B 1 228 ? 77.493 21.954 -21.200 1.00 35.57 244 ASP B O 1
ATOM 3693 N N . PRO B 1 229 ? 75.930 21.572 -19.655 1.00 35.29 245 PRO B N 1
ATOM 3694 C CA . PRO B 1 229 ? 76.923 21.409 -18.578 1.00 35.23 245 PRO B CA 1
ATOM 3695 C C . PRO B 1 229 ? 77.832 20.173 -18.755 1.00 35.16 245 PRO B C 1
ATOM 3696 O O . PRO B 1 229 ? 78.961 20.160 -18.248 1.00 34.89 245 PRO B O 1
ATOM 3700 N N . ALA B 1 230 ? 77.354 19.169 -19.484 1.00 35.02 246 ALA B N 1
ATOM 3701 C CA . ALA B 1 230 ? 78.170 17.997 -19.795 1.00 35.67 246 ALA B CA 1
ATOM 3702 C C . ALA B 1 230 ? 79.247 18.317 -20.843 1.00 36.08 246 ALA B C 1
ATOM 3703 O O . ALA B 1 230 ? 80.297 17.664 -20.882 1.00 36.03 246 ALA B O 1
ATOM 3705 N N . MET B 1 231 ? 78.982 19.324 -21.679 1.00 36.37 247 MET B N 1
ATOM 3706 C CA . MET B 1 231 ? 79.854 19.668 -22.800 1.00 37.00 247 MET B CA 1
ATOM 3707 C C . MET B 1 231 ? 81.294 19.841 -22.348 1.00 36.47 247 MET B C 1
ATOM 3708 O O . MET B 1 231 ? 81.547 20.389 -21.276 1.00 36.73 247 MET B O 1
ATOM 3713 N N . ARG B 1 232 ? 82.223 19.343 -23.149 1.00 35.84 248 ARG B N 1
ATOM 3714 C CA . ARG B 1 232 ? 83.643 19.544 -22.898 1.00 36.10 248 ARG B CA 1
ATOM 3715 C C . ARG B 1 232 ? 84.072 20.927 -23.415 1.00 35.56 248 ARG B C 1
ATOM 3716 O O . ARG B 1 232 ? 83.455 21.464 -24.335 1.00 35.25 248 ARG B O 1
ATOM 3724 N N . ALA B 1 233 ? 85.129 21.486 -22.823 1.00 34.82 249 ALA B N 1
ATOM 3725 C CA . ALA B 1 233 ? 85.627 22.824 -23.164 1.00 34.67 249 ALA B CA 1
ATOM 3726 C C . ALA B 1 233 ? 85.871 23.054 -24.676 1.00 34.06 249 ALA B C 1
ATOM 3727 O O . ALA B 1 233 ? 85.562 24.117 -25.202 1.00 33.18 249 ALA B O 1
ATOM 3729 N N . GLU B 1 234 ? 86.380 22.034 -25.363 1.00 33.92 250 GLU B N 1
ATOM 3730 C CA . GLU B 1 234 ? 86.595 22.088 -26.812 1.00 33.79 250 GLU B CA 1
ATOM 3731 C C . GLU B 1 234 ? 85.300 22.185 -27.648 1.00 33.29 250 GLU B C 1
ATOM 3732 O O . GLU B 1 234 ? 85.352 22.594 -28.814 1.00 33.13 250 GLU B O 1
ATOM 3738 N N . ASN B 1 235 ? 84.161 21.797 -27.071 1.00 32.38 251 ASN B N 1
ATOM 3739 C CA . ASN B 1 235 ? 82.873 21.877 -27.778 1.00 32.28 251 ASN B CA 1
ATOM 3740 C C . ASN B 1 235 ? 82.166 23.233 -27.638 1.00 31.57 251 ASN B C 1
ATOM 3741 O O . ASN B 1 235 ? 81.265 23.528 -28.406 1.00 31.67 251 ASN B O 1
ATOM 3746 N N . ILE B 1 236 ? 82.541 24.036 -26.645 1.00 31.13 252 ILE B N 1
ATOM 3747 C CA . ILE B 1 236 ? 81.851 25.306 -26.387 1.00 30.58 252 ILE B CA 1
ATOM 3748 C C . ILE B 1 236 ? 82.200 26.366 -27.448 1.00 29.74 252 ILE B C 1
ATOM 3749 O O . ILE B 1 236 ? 83.377 26.586 -27.730 1.00 29.70 252 ILE B O 1
ATOM 3754 N N . SER B 1 237 ? 81.178 26.989 -28.050 1.00 28.43 253 SER B N 1
ATOM 3755 C CA . SER B 1 237 ? 81.381 28.042 -29.056 1.00 26.93 253 SER B CA 1
ATOM 3756 C C . SER B 1 237 ? 82.002 29.334 -28.498 1.00 26.49 253 SER B C 1
ATOM 3757 O O . SER B 1 237 ? 82.005 29.577 -27.294 1.00 26.50 253 SER B O 1
ATOM 3760 N N . VAL B 1 238 ? 82.504 30.169 -29.398 1.00 26.20 254 VAL B N 1
ATOM 3761 C CA . VAL B 1 238 ? 82.993 31.489 -29.036 1.00 26.31 254 VAL B CA 1
ATOM 3762 C C . VAL B 1 238 ? 81.860 32.344 -28.452 1.00 26.15 254 VAL B C 1
ATOM 3763 O O . VAL B 1 238 ? 82.062 33.017 -27.446 1.00 27.28 254 VAL B O 1
ATOM 3767 N N . ALA B 1 239 ? 80.683 32.319 -29.080 1.00 26.35 255 ALA B N 1
ATOM 3768 C CA . ALA B 1 239 ? 79.502 32.995 -28.535 1.00 26.13 255 ALA B CA 1
ATOM 3769 C C . ALA B 1 239 ? 79.257 32.606 -27.068 1.00 25.78 255 ALA B C 1
ATOM 3770 O O . ALA B 1 239 ? 78.995 33.476 -26.219 1.00 25.94 255 ALA B O 1
ATOM 3772 N N . GLN B 1 240 ? 79.382 31.310 -26.770 1.00 25.13 256 GLN B N 1
ATOM 3773 C CA . GLN B 1 240 ? 79.108 30.814 -25.420 1.00 25.42 256 GLN B CA 1
ATOM 3774 C C . GLN B 1 240 ? 80.188 31.244 -24.429 1.00 25.36 256 GLN B C 1
ATOM 3775 O O . GLN B 1 240 ? 79.871 31.636 -23.317 1.00 24.21 256 GLN B O 1
ATOM 3781 N N . TYR B 1 241 ? 81.457 31.198 -24.842 1.00 25.31 257 TYR B N 1
ATOM 3782 C CA . TYR B 1 241 ? 82.505 31.715 -23.960 1.00 26.03 257 TYR B CA 1
ATOM 3783 C C . TYR B 1 241 ? 82.233 33.177 -23.635 1.00 25.67 257 TYR B C 1
ATOM 3784 O O . TYR B 1 241 ? 82.386 33.617 -22.482 1.00 26.58 257 TYR B O 1
ATOM 3793 N N . CYS B 1 242 ? 81.768 33.914 -24.633 1.00 24.80 258 CYS B N 1
ATOM 3794 C CA . CYS B 1 242 ? 81.537 35.326 -24.435 1.00 24.65 258 CYS B CA 1
ATOM 3795 C C . CYS B 1 242 ? 80.305 35.544 -23.558 1.00 24.48 258 CYS B C 1
ATOM 3796 O O . CYS B 1 242 ? 80.285 36.449 -22.721 1.00 23.99 258 CYS B O 1
ATOM 3799 N N . GLN B 1 243 ? 79.276 34.724 -23.725 1.00 25.73 259 GLN B N 1
ATOM 3800 C CA . GLN B 1 243 ? 78.139 34.917 -22.838 1.00 26.85 259 GLN B CA 1
ATOM 3801 C C . GLN B 1 243 ? 78.474 34.477 -21.409 1.00 26.50 259 GLN B C 1
ATOM 3802 O O . GLN B 1 243 ? 77.975 35.065 -20.461 1.00 25.65 259 GLN B O 1
ATOM 3808 N N . MET B 1 244 ? 79.350 33.482 -21.261 1.00 26.72 260 MET B N 1
ATOM 3809 C CA . MET B 1 244 ? 79.838 33.089 -19.923 1.00 27.30 260 MET B CA 1
ATOM 3810 C C . MET B 1 244 ? 80.673 34.203 -19.281 1.00 27.03 260 MET B C 1
ATOM 3811 O O . MET B 1 244 ? 80.501 34.512 -18.094 1.00 27.28 260 MET B O 1
ATOM 3816 N N . ALA B 1 245 ? 81.559 34.807 -20.075 1.00 26.10 261 ALA B N 1
ATOM 3817 C CA . ALA B 1 245 ? 82.380 35.930 -19.620 1.00 26.42 261 ALA B CA 1
ATOM 3818 C C . ALA B 1 245 ? 81.520 37.094 -19.168 1.00 26.47 261 ALA B C 1
ATOM 3819 O O . ALA B 1 245 ? 81.751 37.654 -18.100 1.00 26.30 261 ALA B O 1
ATOM 3821 N N . ASN B 1 246 ? 80.535 37.451 -19.995 1.00 26.76 262 ASN B N 1
ATOM 3822 C CA . ASN B 1 246 ? 79.568 38.494 -19.679 1.00 26.83 262 ASN B CA 1
ATOM 3823 C C . ASN B 1 246 ? 78.746 38.192 -18.440 1.00 26.47 262 ASN B C 1
ATOM 3824 O O . ASN B 1 246 ? 78.460 39.082 -17.653 1.00 26.25 262 ASN B O 1
ATOM 3829 N N . TYR B 1 247 ? 78.346 36.937 -18.272 1.00 26.27 263 TYR B N 1
ATOM 3830 C CA . TYR B 1 247 ? 77.588 36.576 -17.085 1.00 26.33 263 TYR B CA 1
ATOM 3831 C C . TYR B 1 247 ? 78.372 36.956 -15.831 1.00 26.70 263 TYR B C 1
ATOM 3832 O O . TYR B 1 247 ? 77.846 37.612 -14.911 1.00 25.87 263 TYR B O 1
ATOM 3841 N N . LEU B 1 248 ? 79.636 36.550 -15.818 1.00 26.71 264 LEU B N 1
ATOM 3842 C CA . LEU B 1 248 ? 80.477 36.722 -14.656 1.00 28.36 264 LEU B CA 1
ATOM 3843 C C . LEU B 1 248 ? 80.707 38.203 -14.384 1.00 29.36 264 LEU B C 1
ATOM 3844 O O . LEU B 1 248 ? 80.780 38.624 -13.244 1.00 29.47 264 LEU B O 1
ATOM 3849 N N . ALA B 1 249 ? 80.782 39.003 -15.438 1.00 31.11 265 ALA B N 1
ATOM 3850 C CA . ALA B 1 249 ? 81.023 40.425 -15.277 1.00 32.39 265 ALA B CA 1
ATOM 3851 C C . ALA B 1 249 ? 79.772 41.130 -14.799 1.00 33.63 265 ALA B C 1
ATOM 3852 O O . ALA B 1 249 ? 79.864 42.091 -14.060 1.00 33.43 265 ALA B O 1
ATOM 3854 N N . GLU B 1 250 ? 78.602 40.641 -15.197 1.00 35.50 266 GLU B N 1
ATOM 3855 C CA . GLU B 1 250 ? 77.354 41.288 -14.786 1.00 37.52 266 GLU B CA 1
ATOM 3856 C C . GLU B 1 250 ? 76.908 40.887 -13.385 1.00 38.60 266 GLU B C 1
ATOM 3857 O O . GLU B 1 250 ? 76.087 41.565 -12.767 1.00 39.03 266 GLU B O 1
ATOM 3863 N N . ASN B 1 251 ? 77.465 39.798 -12.872 1.00 40.09 267 ASN B N 1
ATOM 3864 C CA . ASN B 1 251 ? 77.144 39.346 -11.525 1.00 41.51 267 ASN B CA 1
ATOM 3865 C C . ASN B 1 251 ? 78.403 39.363 -10.645 1.00 43.12 267 ASN B C 1
ATOM 3866 O O . ASN B 1 251 ? 78.965 40.435 -10.370 1.00 43.54 267 ASN B O 1
ATOM 3871 N N . ALA B 1 252 ? 78.842 38.191 -10.201 1.00 44.61 268 ALA B N 1
ATOM 3872 C CA . ALA B 1 252 ? 80.098 38.075 -9.468 1.00 45.69 268 ALA B CA 1
ATOM 3873 C C . ALA B 1 252 ? 81.043 37.248 -10.326 1.00 46.20 268 ALA B C 1
ATOM 3874 O O . ALA B 1 252 ? 80.530 36.544 -11.211 1.00 46.82 268 ALA B O 1
#

Radius of gyration: 39.34 Å; Cα contacts (8 Å, |Δi|>4): 938; chains: 2; bounding box: 95×52×98 Å

Foldseek 3Di:
DWAQADLVVLVQLCVVLVAAELAAEEEEACDQVSNPVSNQVRYQAYEYEHQDPVNQVVQCPPPRRNNRYDYHNDDLLPDDLLVVLVVSVHAYEYEYADDQPCVQSNLVVVLVSQRNHQKYKYKYFPLLLCLCQDWFPDPSDALNVLLQVQFWDKAWRAKAAQVSTVVGDPGIITIIMTGGDPDRPQDAPDVVLLSVLRCQQRVPQVQFCCVSCVVPDHPVRCVVLVHDSRHGSRNAGSNRSRVSRRCSVVPD/DWAFADPVVLVLLCVVLVAAEVAAEEEEACAQVSNLVVNQVRYQAYEYEHQPPVSQVVQLPPVRRNVRYDYHNDDLLPDDLLVVLVVVVHAYAYEYEDDAVCVQSNVVSVLVSQRSHQKYKYKYFVLLVCLCCDWFPDPSPALNNLSQLQFWDKAFRAKAAQVSTVVGDPTTITIMMTGGDPDGPQDAPDVVLLSVLRVQLRVCQAAFCCVSVVVQAPPVRCVVVVHDRRDRSSRDGSNSSRVSRRVSVVPD

Secondary structure (DSSP, 8-state):
--EE--HHHHHHHHHHH---TT--EEEE--TTTTTHHHHHTT-S-EEEE---HHHHHHHHT-TTTGGGEEEE-S-GGG--HHHHHHHHTS-EEEEEE--TTTHHHHHHHHHTTGGGEEEEEEEEEHHHHHHHH--TTSTT-SHHHHHHHHHEEEEEEEEE-GGGEESPPSS-EEEEEEEE-SS-SS--S-HHHHHHHHHHHHHTTTSBHHHHTTTT--HHHHHHTT--TTSBGGGS-HHHHHHHHHHHHHH-/--EE--HHHHHHHHHHH---TTSEEEEE--TT-TTHHHHHTT-S-EEEE---HHHHHHHHT-TTTGGGEEEE-S-TTT--HHHHHHHHTS-EEEEEE--TTTHHHHHHHHHHTGGGEEEEEEEEEHHHHHHHH--TTSTT-SHHHHHHHHHEEEEEEEEE-GGGEESPPSS-EEEEEEEE-SS-SS--S-HHHHHHHHHHHHHTTTSBHHHHSTTT--HHHHHHHT--TT-BGGGS-HHHHHHHHHHHHH--

GO terms:
  GO:0005515 protein binding (F, IPI)
  GO:0000179 rRNA (adenine-N6,N6-)-dimethyltransferase activity (F, IDA)
  GO:0052908 16S rRNA (adenine(1518)-N(6)/adenine(1519)-N(6))-dimethyltransferase activity (F, IDA)
  GO:0005829 cytosol (C, IDA)
  GO:0003690 double-stranded DNA binding (F, IDA)
  GO:0003729 mRNA binding (F, IDA)
  GO:0043024 ribosomal small subunit binding (F, IDA)
  GO:0030490 maturation of SSU-rRNA (P, IGI)
  GO:0000028 ribosomal small subunit assembly (P, IGI)
  GO:0006364 rRNA processing (P, IMP)
  GO:0070475 rRNA base methylation (P, IMP)
  GO:0000028 ribosomal small subunit assembly (P, IMP)

Solvent-accessible surface area: 23489 Å² total; per-residue (Å²): 104,54,61,12,78,49,111,170,24,14,74,40,5,12,79,41,3,72,1,90,123,46,56,14,6,0,3,10,28,5,9,84,8,23,10,0,76,34,0,0,142,100,4,73,119,5,6,0,3,12,116,61,167,114,26,2,60,142,5,121,112,46,94,153,5,13,110,47,22,64,38,54,80,75,54,11,48,111,11,80,0,17,79,4,9,135,127,80,62,70,67,1,23,1,0,2,34,11,72,63,133,47,4,44,69,0,0,50,36,1,4,72,54,70,135,18,4,39,2,0,8,0,9,4,72,51,98,16,4,48,95,0,57,11,33,55,105,45,194,26,0,7,70,10,0,0,4,0,39,14,25,1,80,15,60,72,50,52,117,2,67,38,90,3,7,79,77,86,28,213,68,52,10,4,3,0,79,0,36,24,46,117,116,62,69,70,90,16,78,44,51,182,27,0,26,136,0,0,50,63,0,24,116,77,68,219,99,44,0,122,75,0,0,42,126,34,5,20,58,41,7,0,71,20,18,61,2,71,20,64,48,92,0,27,31,0,35,18,41,39,0,2,76,0,0,34,23,22,39,134,79,124,143,44,48,14,76,50,116,139,7,14,72,30,7,5,77,22,3,74,2,91,137,66,57,1,3,0,2,6,26,5,8,96,12,26,5,0,79,39,0,0,130,112,4,100,90,2,8,0,2,10,95,52,137,111,22,2,58,148,9,82,111,63,95,163,8,2,111,55,12,70,27,71,81,74,50,6,68,110,11,78,0,10,55,13,8,152,177,55,66,59,68,0,27,1,0,2,32,10,54,72,90,35,0,43,52,0,0,44,36,1,4,69,48,53,122,15,4,41,17,0,4,1,8,2,16,60,101,8,3,77,120,0,76,6,29,51,109,43,189,23,2,13,68,8,0,0,7,0,49,8,24,4,74,30,83,71,63,47,129,3,68,39,85,2,7,80,77,82,24,205,68,90,7,1,2,0,72,0,46,23,37,118,108,43,75,65,88,15,156,36,32,188,26,0,26,113,0,0,60,67,0,28,125,41,61,80,34,33,0,40,118,27,3,45,110,46,4,18,94,48,8,1,68,18,24,60,3,71,34,71,63,116,0,37,27,0,37,16,41,31,0,1,69,0,0,32,22,16,30,128,78,119

B-factor: mean 27.33, std 7.38, range [13.09, 68.11]

CATH classification: 3.40.50.150 (+1 more: 1.10.8.100)

Nearest PDB structures (foldseek):
  3tpz-assembly1_A  TM=9.822E-01  e=2.481E-54  Escherichia coli K-12
  3tpz-assembly2_B  TM=9.838E-01  e=1.083E-53  Escherichia coli K-12
  7o5h-assembly1_V  TM=9.826E-01  e=3.683E-51  Escherichia coli K-12
  3tqs-assembly2_B  TM=9.520E-01  e=1.240E-33  Coxiella burnetii
  3uzu-assembly1_A  TM=9.180E-01  e=1.095E-32  Burkholderia pseudomallei

InterPro domains:
  IPR001737 Ribosomal RNA adenine methyltransferase KsgA/Erm [PF00398] (9-265)
  IPR001737 Ribosomal RNA adenine methyltransferase KsgA/Erm [PS51689] (11-268)
  IPR001737 Ribosomal RNA adenine methyltransferase KsgA/Erm [PTHR11727] (10-264)
  IPR011530 Ribosomal RNA adenine dimethylase [MF_00607] (9-265)
  IPR011530 Ribosomal RNA adenine dimethylase [TIGR00755] (11-264)
  IPR020596 Ribosomal RNA adenine methylase transferase, conserved site [PS01131] (41-68)
  IPR020598 Ribosomal RNA adenine methylase transferase, N-terminal [SM00650] (25-198)
  IPR023165 rRNA adenine dimethylase-like, C-terminal [G3DSA:1.10.8.100] (201-268)
  IPR029063 S-adenosyl-L-methionine-dependent methyltransferase superfamily [G3DSA:3.40.50.150] (1-200)
  IPR029063 S-adenosyl-L-methionine-dependent methyltransferase superfamily [SSF53335] (17-266)